Protein AF-A0A9D1IMH0-F1 (afdb_monomer_lite)

Radius of gyration: 30.45 Å; chains: 1; bounding box: 79×54×85 Å

pLDDT: mean 86.35, std 14.66, range [31.19, 98.62]

Structure (mmCIF, N/CA/C/O backbone):
data_AF-A0A9D1IMH0-F1
#
_entry.id   AF-A0A9D1IMH0-F1
#
loop_
_atom_site.group_PDB
_atom_site.id
_atom_site.type_symbol
_atom_site.label_atom_id
_atom_site.label_alt_id
_atom_site.label_comp_id
_atom_site.label_asym_id
_atom_site.label_entity_id
_atom_site.label_seq_id
_atom_site.pdbx_PDB_ins_code
_atom_site.Cartn_x
_atom_site.Cartn_y
_atom_site.Cartn_z
_atom_site.occupancy
_atom_site.B_iso_or_equiv
_atom_site.auth_seq_id
_atom_site.auth_comp_id
_atom_site.auth_asym_id
_atom_site.auth_atom_id
_atom_site.pdbx_PDB_model_num
ATOM 1 N N . MET A 1 1 ? -3.155 6.475 -10.055 1.00 93.38 1 MET A N 1
ATOM 2 C CA . MET A 1 1 ? -3.863 7.751 -10.327 1.00 93.38 1 MET A CA 1
ATOM 3 C C . MET A 1 1 ? -4.879 7.528 -11.435 1.00 93.38 1 MET A C 1
ATOM 5 O O . MET A 1 1 ? -4.674 6.609 -12.216 1.00 93.38 1 MET A O 1
ATOM 9 N N . SER A 1 2 ? -5.960 8.304 -11.492 1.00 95.12 2 SER A N 1
ATOM 10 C CA . SER A 1 2 ? -6.871 8.374 -12.657 1.00 95.12 2 SER A CA 1
ATOM 11 C C . SER A 1 2 ? -6.309 9.290 -13.745 1.00 95.12 2 SER A C 1
ATOM 13 O O . SER A 1 2 ? -5.425 10.098 -13.470 1.00 95.12 2 SER A O 1
ATOM 15 N N . GLU A 1 3 ? -6.839 9.204 -14.967 1.00 95.06 3 GLU A N 1
ATOM 16 C CA . GLU A 1 3 ? -6.463 10.127 -16.048 1.00 95.06 3 GLU A CA 1
ATOM 17 C C . GLU A 1 3 ? -6.713 11.601 -15.670 1.00 95.06 3 GLU A C 1
ATOM 19 O O . GLU A 1 3 ? -5.884 12.465 -15.950 1.00 95.06 3 GLU A O 1
ATOM 24 N N . GLY A 1 4 ? -7.802 11.888 -14.946 1.00 95.75 4 GLY A N 1
ATOM 25 C CA . GLY A 1 4 ? -8.144 13.237 -14.496 1.00 95.75 4 GLY A CA 1
ATOM 26 C C . GLY A 1 4 ? -7.134 13.793 -13.494 1.00 95.75 4 GLY A C 1
ATOM 27 O O . GLY A 1 4 ? -6.735 14.947 -13.593 1.00 95.75 4 GLY A O 1
ATOM 28 N N . GLN A 1 5 ? -6.607 12.954 -12.602 1.00 96.75 5 GLN A N 1
ATOM 29 C CA . GLN A 1 5 ? -5.513 13.333 -11.700 1.00 96.75 5 GLN A CA 1
ATOM 30 C C . GLN A 1 5 ? -4.218 13.690 -12.447 1.00 96.75 5 GLN A C 1
ATOM 32 O O . GLN A 1 5 ? -3.450 14.517 -11.960 1.00 96.75 5 GLN A O 1
ATOM 37 N N . ILE A 1 6 ? -3.965 13.092 -13.616 1.00 97.06 6 ILE A N 1
ATOM 38 C CA . ILE A 1 6 ? -2.707 13.268 -14.359 1.00 97.06 6 ILE A CA 1
ATOM 39 C C . ILE A 1 6 ? -2.774 14.452 -15.327 1.00 97.06 6 ILE A C 1
ATOM 41 O O . ILE A 1 6 ? -1.840 15.253 -15.359 1.00 97.06 6 ILE A O 1
ATOM 45 N N . TRP A 1 7 ? -3.865 14.596 -16.086 1.00 96.94 7 TRP A N 1
ATOM 46 C CA . TRP A 1 7 ? -4.004 15.635 -17.121 1.00 96.94 7 TRP A CA 1
ATOM 47 C C . TRP A 1 7 ? -5.096 16.670 -16.832 1.00 96.94 7 TRP A C 1
ATOM 49 O O . TRP A 1 7 ? -5.100 17.739 -17.437 1.00 96.94 7 TRP A O 1
ATOM 59 N N . GLY A 1 8 ? -5.992 16.398 -15.882 1.00 94.81 8 GLY A N 1
ATOM 60 C CA . GLY A 1 8 ? -7.208 17.179 -15.670 1.00 94.81 8 GLY A CA 1
ATOM 61 C C . GLY A 1 8 ? -8.296 16.844 -16.690 1.00 94.81 8 GLY A C 1
ATOM 62 O O . GLY A 1 8 ? -8.022 16.550 -17.851 1.00 94.81 8 GLY A O 1
ATOM 63 N N . ASN A 1 9 ? -9.551 16.889 -16.253 1.00 92.38 9 ASN A N 1
ATOM 64 C CA . ASN A 1 9 ? -10.727 16.850 -17.120 1.00 92.38 9 ASN A CA 1
ATOM 65 C C . ASN A 1 9 ? -11.913 17.563 -16.441 1.00 92.38 9 ASN A C 1
ATOM 67 O O . ASN A 1 9 ? -11.783 18.096 -15.339 1.00 92.38 9 ASN A O 1
ATOM 71 N N . ASP A 1 10 ? -13.082 17.553 -17.086 1.00 89.88 10 ASP A N 1
ATOM 72 C CA . ASP A 1 10 ? -14.287 18.234 -16.588 1.00 89.88 10 ASP A CA 1
ATOM 73 C C . ASP A 1 10 ? -14.789 17.707 -15.230 1.00 89.88 10 ASP A C 1
ATOM 75 O O . ASP A 1 10 ? -15.535 18.394 -14.533 1.00 89.88 10 ASP A O 1
ATOM 79 N N . LYS A 1 11 ? -14.406 16.482 -14.848 1.00 88.75 11 LYS A N 1
ATOM 80 C CA . LYS A 1 11 ? -14.870 15.804 -13.626 1.00 88.75 11 LYS A CA 1
ATOM 81 C C . LYS A 1 11 ? -13.841 15.832 -12.499 1.00 88.75 11 LYS A C 1
ATOM 83 O O . LYS A 1 11 ? -14.217 15.739 -11.333 1.00 88.75 11 LYS A O 1
ATOM 88 N N . GLU A 1 12 ? -12.557 15.924 -12.825 1.00 93.31 12 GLU A N 1
ATOM 89 C CA . GLU A 1 12 ? -11.466 15.784 -11.869 1.00 93.31 12 GLU A CA 1
ATOM 90 C C . GLU A 1 12 ? -10.310 16.721 -12.232 1.00 93.31 12 GLU A C 1
ATOM 92 O O . GLU A 1 12 ? -9.809 16.738 -13.356 1.00 93.31 12 GLU A O 1
ATOM 97 N N . SER A 1 13 ? -9.880 17.523 -11.256 1.00 93.88 13 SER A N 1
ATOM 98 C CA . SER A 1 13 ? -8.746 18.428 -11.432 1.00 93.88 13 SER A CA 1
ATOM 99 C C . SER A 1 13 ? -7.426 17.664 -11.461 1.00 93.88 13 SER A C 1
ATOM 101 O O . SER A 1 13 ? -7.213 16.750 -10.665 1.00 93.88 13 SER A O 1
ATOM 103 N N . GLN A 1 14 ? -6.511 18.127 -12.313 1.00 96.88 14 GLN A N 1
ATOM 104 C CA . GLN A 1 14 ? -5.121 17.686 -12.301 1.00 96.88 14 GLN A CA 1
ATOM 105 C C . GLN A 1 14 ? -4.499 17.917 -10.917 1.00 96.88 14 GLN A C 1
ATOM 107 O O . GLN A 1 14 ? -4.674 18.997 -10.340 1.00 96.88 14 GLN A O 1
ATOM 112 N N . LEU A 1 15 ? -3.747 16.932 -10.421 1.00 96.75 15 LEU A N 1
ATOM 113 C CA . LEU A 1 15 ? -2.957 17.069 -9.201 1.00 96.75 15 LEU A CA 1
ATOM 114 C C . LEU A 1 15 ? -1.930 18.189 -9.373 1.00 96.75 15 LEU A C 1
ATOM 116 O O . LEU A 1 15 ? -1.243 18.281 -10.396 1.00 96.75 15 LEU A O 1
ATOM 120 N N . GLU A 1 16 ? -1.811 19.037 -8.356 1.00 95.94 16 GLU A N 1
ATOM 121 C CA . GLU A 1 16 ? -0.889 20.166 -8.380 1.00 95.94 16 GLU A CA 1
ATOM 122 C C . GLU A 1 16 ? 0.554 19.671 -8.471 1.00 95.94 16 GLU A C 1
ATOM 124 O O . GLU A 1 16 ? 1.362 20.233 -9.214 1.00 95.94 16 GLU A O 1
ATOM 129 N N . VAL A 1 17 ? 0.861 18.570 -7.781 1.00 95.94 17 VAL A N 1
ATOM 130 C CA . VAL A 1 17 ? 2.201 17.985 -7.811 1.00 95.94 17 VAL A CA 1
ATOM 131 C C . VAL A 1 17 ? 2.583 17.464 -9.197 1.00 95.94 17 VAL A C 1
ATOM 133 O O . VAL A 1 17 ? 3.718 17.656 -9.622 1.00 95.94 17 VAL A O 1
ATOM 136 N N . ILE A 1 18 ? 1.636 16.882 -9.943 1.00 96.94 18 ILE A N 1
ATOM 137 C CA . ILE A 1 18 ? 1.873 16.399 -11.312 1.00 96.94 18 ILE A CA 1
ATOM 138 C C . ILE A 1 18 ? 1.999 17.573 -12.281 1.00 96.94 18 ILE A C 1
ATOM 140 O O . ILE A 1 18 ? 2.851 17.544 -13.164 1.00 96.94 18 ILE A O 1
ATOM 144 N N . ARG A 1 19 ? 1.224 18.646 -12.082 1.00 95.56 19 ARG A N 1
ATOM 145 C CA . ARG A 1 19 ? 1.374 19.877 -12.867 1.00 95.56 19 ARG A CA 1
ATOM 146 C C . ARG A 1 19 ? 2.766 20.499 -12.710 1.00 95.56 19 ARG A C 1
ATOM 148 O O . ARG A 1 19 ? 3.298 21.022 -13.683 1.00 95.56 19 ARG A O 1
ATOM 155 N N . LYS A 1 20 ? 3.336 20.466 -11.500 1.00 95.38 20 LYS A N 1
ATOM 156 C CA . LYS A 1 20 ? 4.689 20.977 -11.224 1.00 95.38 20 LYS A CA 1
ATOM 157 C C . LYS A 1 20 ? 5.775 20.022 -11.721 1.00 95.38 20 LYS A C 1
ATOM 159 O O . LYS A 1 20 ? 6.710 20.464 -12.376 1.00 95.38 20 LYS A O 1
ATOM 164 N N . TYR A 1 21 ? 5.666 18.733 -11.407 1.00 95.94 21 TYR A N 1
ATOM 165 C CA . TYR A 1 21 ? 6.710 17.752 -11.711 1.00 95.94 21 TYR A CA 1
ATOM 166 C C . TYR A 1 21 ? 6.770 17.368 -13.196 1.00 95.94 21 TYR A C 1
ATOM 168 O O . TYR A 1 21 ? 7.852 17.162 -13.732 1.00 95.94 21 TYR A O 1
ATOM 176 N N . GLY A 1 22 ? 5.610 17.267 -13.847 1.00 95.50 22 GLY A N 1
ATOM 177 C CA . GLY A 1 22 ? 5.450 16.659 -15.165 1.00 95.50 22 GLY A CA 1
ATOM 178 C C . GLY A 1 22 ? 4.822 15.261 -15.094 1.00 95.50 22 GLY A C 1
ATOM 179 O O . GLY A 1 22 ? 4.745 14.625 -14.039 1.00 95.50 22 GLY A O 1
ATOM 180 N N . THR A 1 23 ? 4.330 14.784 -16.239 1.00 95.88 23 THR A N 1
ATOM 181 C CA . THR A 1 23 ? 3.634 13.490 -16.350 1.00 95.88 23 THR A CA 1
ATOM 182 C C . THR A 1 23 ? 4.590 12.314 -16.529 1.00 95.88 23 THR A C 1
ATOM 184 O O . THR A 1 23 ? 4.281 11.215 -16.065 1.00 95.88 23 THR A O 1
ATOM 187 N N . LYS A 1 24 ? 5.764 12.540 -17.134 1.00 95.31 24 LYS A N 1
ATOM 188 C CA . LYS A 1 24 ? 6.820 11.530 -17.278 1.00 95.31 24 LYS A CA 1
ATOM 189 C C . LYS A 1 24 ? 7.270 10.997 -15.912 1.00 95.31 24 LYS A C 1
ATOM 191 O O . LYS A 1 24 ? 7.239 11.700 -14.901 1.00 95.31 24 LYS A O 1
ATOM 196 N N . ALA A 1 25 ? 7.727 9.750 -15.896 1.00 95.38 25 ALA A N 1
ATOM 197 C CA . ALA A 1 25 ? 8.382 9.152 -14.742 1.00 95.38 25 ALA A CA 1
ATOM 198 C C . ALA A 1 25 ? 9.589 8.346 -15.200 1.00 95.38 25 ALA A C 1
ATOM 200 O O . ALA A 1 25 ? 9.482 7.531 -16.118 1.00 95.38 25 ALA A O 1
ATOM 201 N N . ALA A 1 26 ? 10.717 8.554 -14.531 1.00 97.56 26 ALA A N 1
ATOM 202 C CA . ALA A 1 26 ? 11.858 7.678 -14.691 1.00 97.56 26 ALA A CA 1
ATOM 203 C C . ALA A 1 26 ? 11.580 6.320 -14.039 1.00 97.56 26 ALA A C 1
ATOM 205 O O . ALA A 1 26 ? 10.777 6.207 -13.101 1.00 97.56 26 ALA A O 1
ATOM 206 N N . ILE A 1 27 ? 12.249 5.287 -14.540 1.00 98.00 27 ILE A N 1
ATOM 207 C CA . ILE A 1 27 ? 12.067 3.915 -14.074 1.00 98.00 27 ILE A CA 1
ATOM 208 C C . ILE A 1 27 ? 13.353 3.367 -13.470 1.00 98.00 27 ILE A C 1
ATOM 210 O O . ILE A 1 27 ? 14.464 3.712 -13.866 1.00 98.00 27 ILE A O 1
ATOM 214 N N . THR A 1 28 ? 13.186 2.509 -12.476 1.00 98.56 28 THR A N 1
ATOM 215 C CA . THR A 1 28 ? 14.296 1.827 -11.811 1.00 98.56 28 THR A CA 1
ATOM 216 C C . THR A 1 28 ? 14.923 0.760 -12.718 1.00 98.56 28 THR A C 1
ATOM 218 O O . THR A 1 28 ? 14.281 0.256 -13.642 1.00 98.56 28 THR A O 1
ATOM 221 N N . ASP A 1 29 ? 16.161 0.347 -12.429 1.00 98.56 29 ASP A N 1
ATOM 222 C CA . ASP A 1 29 ? 16.752 -0.819 -13.104 1.00 98.56 29 ASP A CA 1
ATOM 223 C C . ASP A 1 29 ? 15.971 -2.102 -12.773 1.00 98.56 29 ASP A C 1
ATOM 225 O O . ASP A 1 29 ? 15.921 -3.021 -13.591 1.00 98.56 29 ASP A O 1
ATOM 229 N N . LEU A 1 30 ? 15.313 -2.150 -11.605 1.00 98.50 30 LEU A N 1
ATOM 230 C CA . LEU A 1 30 ? 14.384 -3.226 -11.259 1.00 98.50 30 LEU A CA 1
ATOM 231 C C . LEU A 1 30 ? 13.258 -3.357 -12.294 1.00 98.50 30 LEU A C 1
ATOM 233 O O . LEU A 1 30 ? 12.964 -4.478 -12.701 1.00 98.50 30 LEU A O 1
ATOM 237 N N . CYS A 1 31 ? 12.659 -2.253 -12.760 1.00 98.12 31 CYS A N 1
ATOM 238 C CA . CYS A 1 31 ? 11.645 -2.294 -13.822 1.00 98.12 31 CYS A CA 1
ATOM 239 C C . CYS A 1 31 ? 12.179 -2.980 -15.083 1.00 98.12 31 CYS A C 1
ATOM 241 O O . CYS A 1 31 ? 11.532 -3.878 -15.615 1.00 98.12 31 CYS A O 1
ATOM 243 N N . VAL A 1 32 ? 13.375 -2.599 -15.538 1.00 97.62 32 VAL A N 1
ATOM 244 C CA . VAL A 1 32 ? 13.998 -3.178 -16.741 1.00 97.62 32 VAL A CA 1
ATOM 245 C C . VAL A 1 32 ? 14.229 -4.682 -16.562 1.00 97.62 32 VAL A C 1
ATOM 247 O O . VAL A 1 32 ? 13.909 -5.479 -17.440 1.00 97.62 32 VAL A O 1
ATOM 250 N N . LEU A 1 33 ? 14.725 -5.082 -15.388 1.00 97.75 33 LEU A N 1
ATOM 251 C CA . LEU A 1 33 ? 14.994 -6.482 -15.050 1.00 97.75 33 LEU A CA 1
ATOM 252 C C . LEU A 1 33 ? 13.736 -7.329 -14.838 1.00 97.75 33 LEU A C 1
ATOM 254 O O . LEU A 1 33 ? 13.843 -8.554 -14.857 1.00 97.75 33 LEU A O 1
ATOM 258 N N . THR A 1 34 ? 12.581 -6.699 -14.621 1.00 96.62 34 THR A N 1
ATOM 259 C CA . THR A 1 34 ? 11.287 -7.364 -14.393 1.00 96.62 34 THR A CA 1
ATOM 260 C C . THR A 1 34 ? 10.339 -7.261 -15.584 1.00 96.62 34 THR A C 1
ATOM 262 O O . THR A 1 34 ? 9.184 -7.654 -15.466 1.00 96.62 34 THR A O 1
ATOM 265 N N . GLY A 1 35 ? 10.820 -6.788 -16.738 1.00 93.88 35 GLY A N 1
ATOM 266 C CA . GLY A 1 35 ? 10.087 -6.902 -17.999 1.00 93.88 35 GLY A CA 1
ATOM 267 C C . GLY A 1 35 ? 9.529 -5.596 -18.535 1.00 93.88 35 GLY A C 1
ATOM 268 O O . GLY A 1 35 ? 8.686 -5.644 -19.413 1.00 93.88 35 GLY A O 1
ATOM 269 N N . SER A 1 36 ? 9.968 -4.443 -18.033 1.00 95.31 36 SER A N 1
ATOM 270 C CA . SER A 1 36 ? 9.525 -3.144 -18.545 1.00 95.31 36 SER A CA 1
ATOM 271 C C . SER A 1 36 ? 9.988 -2.910 -19.980 1.00 95.31 36 SER A C 1
ATOM 273 O O . SER A 1 36 ? 11.171 -3.099 -20.277 1.00 95.31 36 SER A O 1
ATOM 275 N N . TYR A 1 37 ? 9.114 -2.324 -20.803 1.00 93.31 37 TYR A N 1
ATOM 276 C CA . TYR A 1 37 ? 9.560 -1.582 -21.984 1.00 93.31 37 TYR A CA 1
ATOM 277 C C . TYR A 1 37 ? 10.509 -0.470 -21.520 1.00 93.31 37 TYR A C 1
ATOM 279 O O . TYR A 1 37 ? 10.233 0.192 -20.519 1.00 93.31 37 TYR A O 1
ATOM 287 N N . LEU A 1 38 ? 11.630 -0.247 -22.196 1.00 94.00 38 LEU A N 1
ATOM 288 C CA . LEU A 1 38 ? 12.596 0.786 -21.818 1.00 94.00 38 LEU A CA 1
ATOM 289 C C . LEU A 1 38 ? 12.832 1.712 -23.005 1.00 94.00 38 LEU A C 1
ATOM 291 O O . LEU A 1 38 ? 13.282 1.271 -24.062 1.00 94.00 38 LEU A O 1
ATOM 295 N N . CYS A 1 39 ? 12.579 3.009 -22.826 1.00 92.44 39 CYS A N 1
ATOM 296 C CA . CYS A 1 39 ? 12.976 3.983 -23.828 1.00 92.44 39 CYS A CA 1
ATOM 297 C C . CYS A 1 39 ? 14.492 4.218 -23.740 1.00 92.44 39 CYS A C 1
ATOM 299 O O . CYS A 1 39 ? 14.989 4.815 -22.786 1.00 92.44 39 CYS A O 1
ATOM 301 N N . GLU A 1 40 ? 15.234 3.706 -24.724 1.00 89.31 40 GLU A N 1
ATOM 302 C CA . GLU A 1 40 ? 16.690 3.900 -24.808 1.00 89.31 40 GLU A CA 1
ATOM 303 C C . GLU A 1 40 ? 17.089 5.274 -25.363 1.00 89.31 40 GLU A C 1
ATOM 305 O O . GLU A 1 40 ? 18.236 5.688 -25.196 1.00 89.31 40 GLU A O 1
ATOM 310 N N . ASP A 1 41 ? 16.153 5.979 -25.998 1.00 90.50 41 ASP A N 1
ATOM 311 C CA . ASP A 1 41 ? 16.359 7.327 -26.512 1.00 90.50 41 ASP A CA 1
ATOM 312 C C . ASP A 1 41 ? 16.303 8.347 -25.366 1.00 90.50 41 ASP A C 1
ATOM 314 O O . ASP A 1 41 ? 15.254 8.597 -24.768 1.00 90.50 41 ASP A O 1
ATOM 318 N N . THR A 1 42 ? 17.459 8.931 -25.056 1.00 88.38 42 THR A N 1
ATOM 319 C CA . THR A 1 42 ? 17.629 9.860 -23.936 1.00 88.38 42 THR A CA 1
ATOM 320 C C . THR A 1 42 ? 16.906 11.190 -24.126 1.00 88.38 42 THR A C 1
ATOM 322 O O . THR A 1 42 ? 16.731 11.913 -23.148 1.00 88.38 42 THR A O 1
ATOM 325 N N . ASP A 1 43 ? 16.437 11.508 -25.336 1.00 89.31 43 ASP A N 1
ATOM 326 C CA . ASP A 1 43 ? 15.609 12.697 -25.573 1.00 89.31 43 ASP A CA 1
ATOM 327 C C . ASP A 1 43 ? 14.240 12.588 -24.869 1.00 89.31 43 ASP A C 1
ATOM 329 O O . ASP A 1 43 ? 13.584 13.595 -24.586 1.00 89.31 43 ASP A O 1
ATOM 333 N N . TYR A 1 44 ? 13.822 11.366 -24.518 1.00 91.62 44 TYR A N 1
ATOM 334 C CA . TYR A 1 44 ? 12.589 11.093 -23.777 1.00 91.62 44 TYR A CA 1
ATOM 335 C C . TYR A 1 44 ? 12.774 11.030 -22.263 1.00 91.62 44 TYR A C 1
ATOM 337 O O . TYR A 1 44 ? 11.788 10.816 -21.551 1.00 91.62 44 TYR A O 1
ATOM 345 N N . ASN A 1 45 ? 13.989 11.256 -21.758 1.00 96.38 45 ASN A N 1
ATOM 346 C CA . ASN A 1 45 ? 14.243 11.310 -20.326 1.00 96.38 45 ASN A CA 1
ATOM 347 C C . ASN A 1 45 ? 13.323 12.310 -19.605 1.00 96.38 45 ASN A C 1
ATOM 349 O O . ASN A 1 45 ? 12.732 13.225 -20.198 1.00 96.38 45 ASN A O 1
ATOM 353 N N . ILE A 1 46 ? 13.210 12.131 -18.289 1.00 95.88 46 ILE A N 1
ATOM 354 C CA . ILE A 1 46 ? 12.632 13.159 -17.424 1.00 95.88 46 ILE A CA 1
ATOM 355 C C . ILE A 1 46 ? 13.495 14.425 -17.438 1.00 95.88 46 ILE A C 1
ATOM 357 O O . ILE A 1 46 ? 14.721 14.361 -17.507 1.00 95.88 46 ILE A O 1
ATOM 361 N N . ASP A 1 47 ? 12.850 15.578 -17.286 1.00 92.44 47 ASP A N 1
ATOM 362 C CA . ASP A 1 47 ? 13.515 16.883 -17.379 1.00 92.44 47 ASP A CA 1
ATOM 363 C C . ASP A 1 47 ? 14.562 17.113 -16.267 1.00 92.44 47 ASP A C 1
ATOM 365 O O . ASP A 1 47 ? 15.467 17.934 -16.411 1.00 92.44 47 ASP A O 1
ATOM 369 N N . GLU A 1 48 ? 14.444 16.395 -15.146 1.00 93.88 48 GLU A N 1
ATOM 370 C CA . GLU A 1 48 ? 15.348 16.486 -13.992 1.00 93.88 48 GLU A CA 1
ATOM 371 C C . GLU A 1 48 ? 16.664 15.702 -14.178 1.00 93.88 48 GLU A C 1
ATOM 373 O O . GLU A 1 48 ? 17.654 16.022 -13.519 1.00 93.88 48 GLU A O 1
ATOM 378 N N . ASP A 1 49 ? 16.704 14.683 -15.047 1.00 94.44 49 ASP A N 1
ATOM 379 C CA . ASP A 1 49 ? 17.838 13.753 -15.139 1.00 94.44 49 ASP A CA 1
ATOM 380 C C . ASP A 1 49 ? 18.079 13.275 -16.581 1.00 94.44 49 ASP A C 1
ATOM 382 O O . ASP A 1 49 ? 17.347 12.454 -17.127 1.00 94.44 49 ASP A O 1
ATOM 386 N N . SER A 1 50 ? 19.159 13.743 -17.207 1.00 93.81 50 SER A N 1
ATOM 387 C CA . SER A 1 50 ? 19.575 13.316 -18.552 1.00 93.81 50 SER A CA 1
ATOM 388 C C . SER A 1 50 ? 20.461 12.059 -18.564 1.00 93.81 50 SER A C 1
ATOM 390 O O . SER A 1 50 ? 20.920 11.628 -19.621 1.00 93.81 50 SER A O 1
ATOM 392 N N . SER A 1 51 ? 20.732 11.455 -17.403 1.00 95.69 51 SER A N 1
ATOM 393 C CA . SER A 1 51 ? 21.522 10.226 -17.295 1.00 95.69 51 SER A CA 1
ATOM 394 C C . SER A 1 51 ? 20.699 8.973 -17.619 1.00 95.69 51 SER A C 1
ATOM 396 O O . SER A 1 51 ? 19.487 9.017 -17.820 1.00 95.69 51 SER A O 1
ATOM 398 N N . LEU A 1 52 ? 21.336 7.797 -17.593 1.00 95.56 52 LEU A N 1
ATOM 399 C CA . LEU A 1 52 ? 20.634 6.517 -17.754 1.00 95.56 52 LEU A CA 1
ATOM 400 C C . LEU A 1 52 ? 19.567 6.256 -16.674 1.00 95.56 52 LEU A C 1
ATOM 402 O O . LEU A 1 52 ? 18.706 5.401 -16.890 1.00 95.56 52 LEU A O 1
ATOM 406 N N . LYS A 1 53 ? 19.612 6.962 -15.534 1.00 96.56 53 LYS A N 1
ATOM 407 C CA . LYS A 1 53 ? 18.588 6.881 -14.480 1.00 96.56 53 LYS A CA 1
ATOM 408 C C . LYS A 1 53 ? 17.331 7.681 -14.799 1.00 96.56 53 LYS A C 1
ATOM 410 O O . LYS A 1 53 ? 16.291 7.382 -14.232 1.00 96.56 53 LYS A O 1
ATOM 415 N N . GLY A 1 54 ? 17.406 8.649 -15.710 1.00 96.44 54 GLY A N 1
ATOM 416 C CA . GLY A 1 54 ? 16.258 9.452 -16.120 1.00 96.44 54 GLY A CA 1
ATOM 417 C C . GLY A 1 54 ? 15.413 8.841 -17.234 1.00 96.44 54 GLY A C 1
ATOM 418 O O . GLY A 1 54 ? 14.416 9.445 -17.632 1.00 96.44 54 GLY A O 1
ATOM 419 N N . ARG A 1 55 ? 15.799 7.662 -17.740 1.00 97.38 55 ARG A N 1
ATOM 420 C CA . ARG A 1 55 ? 15.084 6.964 -18.814 1.00 97.38 55 ARG A CA 1
ATOM 421 C C . ARG A 1 55 ? 13.676 6.585 -18.382 1.00 97.38 55 ARG A C 1
ATOM 423 O O . ARG A 1 55 ? 13.437 6.180 -17.241 1.00 97.38 55 ARG A O 1
ATOM 430 N N . THR A 1 56 ? 12.754 6.710 -19.322 1.00 97.19 56 THR A N 1
ATOM 431 C CA . THR A 1 56 ? 11.322 6.557 -19.092 1.00 97.19 56 THR A CA 1
ATOM 432 C C . THR A 1 56 ? 10.781 5.265 -19.693 1.00 97.19 56 THR A C 1
ATOM 434 O O . THR A 1 56 ? 11.430 4.555 -20.468 1.00 97.19 56 THR A O 1
ATOM 437 N N . SER A 1 57 ? 9.548 4.971 -19.310 1.00 96.44 57 SER A N 1
ATOM 438 C CA . SER A 1 57 ? 8.686 3.968 -19.916 1.00 96.44 57 SER A CA 1
ATOM 439 C C . SER A 1 57 ? 7.242 4.446 -19.802 1.00 96.44 57 SER A C 1
ATOM 441 O O . SER A 1 57 ? 6.989 5.567 -19.351 1.00 96.44 57 SER A O 1
ATOM 443 N N . TRP A 1 58 ? 6.304 3.601 -20.199 1.00 96.31 58 TRP A N 1
ATOM 444 C CA . TRP A 1 58 ? 4.890 3.825 -20.008 1.00 96.31 58 TRP A CA 1
ATOM 445 C C . TRP A 1 58 ? 4.381 3.139 -18.731 1.00 96.31 58 TRP A C 1
ATOM 447 O O . TRP A 1 58 ? 4.956 2.167 -18.232 1.00 96.31 58 TRP A O 1
ATOM 457 N N . PHE A 1 59 ? 3.302 3.669 -18.159 1.00 97.12 59 PHE A N 1
ATOM 458 C CA . PHE A 1 59 ? 2.659 3.097 -16.974 1.00 97.12 59 PHE A CA 1
ATOM 459 C C . PHE A 1 59 ? 1.143 3.270 -17.012 1.00 97.12 59 PHE A C 1
ATOM 461 O O . PHE A 1 59 ? 0.624 4.286 -17.481 1.00 97.12 59 PHE A O 1
ATOM 468 N N . TRP A 1 60 ? 0.426 2.287 -16.467 1.00 96.44 60 TRP A N 1
ATOM 469 C CA . TRP A 1 60 ? -1.031 2.328 -16.397 1.00 96.44 60 TRP A CA 1
ATOM 470 C C . TRP A 1 60 ? -1.541 3.408 -15.441 1.00 96.44 60 TRP A C 1
ATOM 472 O O . TRP A 1 60 ? -0.979 3.686 -14.375 1.00 96.44 60 TRP A O 1
ATOM 482 N N . THR A 1 61 ? -2.690 3.970 -15.795 1.00 96.62 61 THR A N 1
ATOM 483 C CA . THR A 1 61 ? -3.566 4.671 -14.860 1.00 96.62 61 THR A CA 1
ATOM 484 C C . THR A 1 61 ? -4.604 3.695 -14.296 1.00 96.62 61 THR A C 1
ATOM 486 O O . THR A 1 61 ? -4.697 2.543 -14.703 1.00 96.62 61 THR A O 1
ATOM 489 N N . ARG A 1 62 ? -5.427 4.152 -13.349 1.00 95.06 62 ARG A N 1
ATOM 490 C CA . ARG A 1 62 ? -6.595 3.394 -12.871 1.00 95.06 62 ARG A CA 1
ATOM 491 C C . ARG A 1 62 ? -7.848 3.628 -13.725 1.00 95.06 62 ARG A C 1
ATOM 493 O O . ARG A 1 62 ? -8.914 3.156 -13.348 1.00 95.06 62 ARG A O 1
ATOM 500 N N . SER A 1 63 ? -7.769 4.416 -14.794 1.00 95.88 63 SER A N 1
ATOM 501 C CA . SER A 1 63 ? -8.921 4.776 -15.626 1.00 95.88 63 SER A CA 1
ATOM 502 C C . SER A 1 63 ? -9.074 3.803 -16.789 1.00 95.88 63 SER A C 1
ATOM 504 O O . SER A 1 63 ? -8.076 3.397 -17.381 1.00 95.88 63 SER A O 1
ATOM 506 N N . ASP A 1 64 ? -10.312 3.431 -17.106 1.00 94.44 64 ASP A N 1
ATOM 507 C CA . ASP A 1 64 ? -10.610 2.715 -18.343 1.00 94.44 64 ASP A CA 1
ATOM 508 C C . ASP A 1 64 ? -10.606 3.668 -19.540 1.00 94.44 64 ASP A C 1
ATOM 510 O O . ASP A 1 64 ? -10.691 4.894 -19.401 1.00 94.44 64 ASP A O 1
ATOM 514 N N . ASP A 1 65 ? -10.478 3.099 -20.728 1.00 92.31 65 ASP A N 1
ATOM 515 C CA . ASP A 1 65 ? -10.495 3.834 -21.985 1.00 92.31 65 ASP A CA 1
ATOM 516 C C . ASP A 1 65 ? -11.894 3.969 -22.617 1.00 92.31 65 ASP A C 1
ATOM 518 O O . ASP A 1 65 ? -12.048 4.757 -23.557 1.00 92.31 65 ASP A O 1
ATOM 522 N N . ASN A 1 66 ? -12.913 3.342 -22.015 1.00 90.44 66 ASN A N 1
ATOM 523 C CA . ASN A 1 66 ? -14.270 3.077 -22.514 1.00 90.44 66 ASN A CA 1
ATOM 524 C C . ASN A 1 66 ? -14.384 1.975 -23.587 1.00 90.44 66 ASN A C 1
ATOM 526 O O . ASN A 1 66 ? -15.477 1.788 -24.124 1.00 90.44 66 ASN A O 1
ATOM 530 N N . ASP A 1 67 ? -13.317 1.223 -23.852 1.00 91.81 67 ASP A N 1
ATOM 531 C CA . ASP A 1 67 ? -13.257 0.124 -24.828 1.00 91.81 67 ASP A CA 1
ATOM 532 C C . ASP A 1 67 ? -12.584 -1.132 -24.236 1.00 91.81 67 ASP A C 1
ATOM 534 O O . ASP A 1 67 ? -11.867 -1.866 -24.900 1.00 91.81 67 ASP A O 1
ATOM 538 N N . ASP A 1 68 ? -12.867 -1.393 -22.953 1.00 90.44 68 ASP A N 1
ATOM 539 C CA . ASP A 1 68 ? -12.436 -2.573 -22.183 1.00 90.44 68 ASP A CA 1
ATOM 540 C C . ASP A 1 68 ? -10.964 -2.609 -21.738 1.00 90.44 68 ASP A C 1
ATOM 542 O O . ASP A 1 68 ? -10.599 -3.534 -21.000 1.00 90.44 68 ASP A O 1
ATOM 546 N N . ASP A 1 69 ? -10.157 -1.608 -22.093 1.00 93.38 69 ASP A N 1
ATOM 547 C CA . ASP A 1 69 ? -8.734 -1.509 -21.766 1.00 93.38 69 ASP A CA 1
ATOM 548 C C . ASP A 1 69 ? -8.415 -0.284 -20.890 1.00 93.38 69 ASP A C 1
ATOM 550 O O . ASP A 1 69 ? -9.285 0.301 -20.232 1.00 93.38 69 ASP A O 1
ATOM 554 N N . VAL A 1 70 ? -7.126 0.023 -20.729 1.00 96.44 70 VAL A N 1
ATOM 555 C CA . VAL A 1 70 ? -6.634 0.879 -19.649 1.00 96.44 70 VAL A CA 1
ATOM 556 C C . VAL A 1 70 ? -5.937 2.099 -20.226 1.00 96.44 70 VAL A C 1
ATOM 558 O O . VAL A 1 70 ? -5.046 2.002 -21.068 1.00 96.44 70 VAL A O 1
ATOM 561 N N . ARG A 1 71 ? -6.291 3.280 -19.716 1.00 97.00 71 ARG A N 1
ATOM 562 C CA . ARG A 1 71 ? -5.562 4.514 -20.023 1.00 97.00 71 ARG A CA 1
ATOM 563 C C . ARG A 1 71 ? -4.161 4.440 -19.431 1.00 97.00 71 ARG A C 1
ATOM 565 O O . ARG A 1 71 ? -4.017 4.106 -18.253 1.00 97.00 71 ARG A O 1
ATOM 572 N N . ALA A 1 72 ? -3.154 4.839 -20.195 1.00 97.44 72 ALA A N 1
ATOM 573 C CA . ALA A 1 72 ? -1.756 4.831 -19.783 1.00 97.44 72 ALA A CA 1
ATOM 574 C C . ALA A 1 72 ? -1.086 6.191 -20.022 1.00 97.44 72 ALA A C 1
ATOM 576 O O . ALA A 1 72 ? -1.553 7.013 -20.814 1.00 97.44 72 ALA A O 1
ATOM 577 N N . VAL A 1 73 ? 0.006 6.438 -19.301 1.00 97.62 73 VAL A N 1
ATOM 578 C CA . VAL A 1 73 ? 0.959 7.507 -19.616 1.00 97.62 73 VAL A CA 1
ATOM 579 C C . VAL A 1 73 ? 2.064 6.887 -20.453 1.00 97.62 73 VAL A C 1
ATOM 581 O O . VAL A 1 73 ? 2.691 5.940 -19.984 1.00 97.62 73 VAL A O 1
ATOM 584 N N . TYR A 1 74 ? 2.311 7.410 -21.651 1.00 96.44 74 TYR A N 1
ATOM 585 C CA . TYR A 1 74 ? 3.369 6.914 -22.528 1.00 96.44 74 TYR A CA 1
ATOM 586 C C . TYR A 1 74 ? 4.751 7.453 -22.127 1.00 96.44 74 TYR A C 1
ATOM 588 O O . TYR A 1 74 ? 4.873 8.336 -21.273 1.00 96.44 74 TYR A O 1
ATOM 596 N N . LYS A 1 75 ? 5.817 6.950 -22.761 1.00 94.81 75 LYS A N 1
ATOM 597 C CA . LYS A 1 75 ? 7.221 7.292 -22.437 1.00 94.81 75 LYS A CA 1
ATOM 598 C C . LYS A 1 75 ? 7.556 8.787 -22.529 1.00 94.81 75 LYS A C 1
ATOM 600 O O . LYS A 1 75 ? 8.462 9.266 -21.851 1.00 94.81 75 LYS A O 1
ATOM 605 N N . ASP A 1 76 ? 6.824 9.531 -23.352 1.00 94.06 76 ASP A N 1
ATOM 606 C CA . ASP A 1 76 ? 6.967 10.978 -23.531 1.00 94.06 76 ASP A CA 1
ATOM 607 C C . ASP A 1 76 ? 6.067 11.803 -22.591 1.00 94.06 76 ASP A C 1
ATOM 609 O O . ASP A 1 76 ? 6.153 13.030 -22.572 1.00 94.06 76 ASP A O 1
ATOM 613 N N . GLY A 1 77 ? 5.241 11.142 -21.775 1.00 94.50 77 GLY A N 1
ATOM 614 C CA . GLY A 1 77 ? 4.284 11.771 -20.868 1.00 94.50 77 GLY A CA 1
ATOM 615 C C . GLY A 1 77 ? 2.916 12.058 -21.496 1.00 94.50 77 GLY A C 1
ATOM 616 O O . GLY A 1 77 ? 2.049 12.628 -20.816 1.00 94.50 77 GLY A O 1
ATOM 617 N N . SER A 1 78 ? 2.712 11.688 -22.763 1.00 96.38 78 SER A N 1
ATOM 618 C CA . SER A 1 78 ? 1.421 11.788 -23.440 1.00 96.38 78 SER A CA 1
ATOM 619 C C . SER A 1 78 ? 0.438 10.720 -22.948 1.00 96.38 78 SER A C 1
ATOM 621 O O . SER A 1 78 ? 0.791 9.789 -22.220 1.00 96.38 78 SER A O 1
ATOM 623 N N . ARG A 1 79 ? -0.838 10.911 -23.286 1.00 96.31 79 ARG A N 1
ATOM 624 C CA . ARG A 1 79 ? -1.917 9.986 -22.938 1.00 96.31 79 ARG A CA 1
ATOM 625 C C . ARG A 1 79 ? -2.033 8.915 -24.014 1.00 96.31 79 ARG A C 1
ATOM 627 O O . ARG A 1 79 ? -2.229 9.271 -25.173 1.00 96.31 79 ARG A O 1
ATOM 634 N N . ASP A 1 80 ? -2.048 7.656 -23.595 1.00 96.31 80 ASP A N 1
ATOM 635 C CA . ASP A 1 80 ? -2.203 6.494 -24.471 1.00 96.31 80 ASP A CA 1
ATOM 636 C C . ASP A 1 80 ? -3.231 5.487 -23.920 1.00 96.31 80 ASP A C 1
ATOM 638 O O . ASP A 1 80 ? -3.866 5.721 -22.877 1.00 96.31 80 ASP A O 1
ATOM 642 N N . VAL A 1 81 ? -3.428 4.390 -24.644 1.00 96.25 81 VAL A N 1
ATOM 643 C CA . VAL A 1 81 ? -4.215 3.219 -24.246 1.00 96.25 81 VAL A CA 1
ATOM 644 C C . VAL A 1 81 ? -3.337 1.992 -24.391 1.00 96.25 81 VAL A C 1
ATOM 646 O O . VAL A 1 81 ? -2.747 1.786 -25.442 1.00 96.25 81 VAL A O 1
ATOM 649 N N . GLU A 1 82 ? -3.298 1.172 -23.349 1.00 95.50 82 GLU A N 1
ATOM 650 C CA . GLU A 1 82 ? -2.522 -0.064 -23.351 1.00 95.50 82 GLU A CA 1
ATOM 651 C C . GLU A 1 82 ? -3.412 -1.225 -22.929 1.00 95.50 82 GLU A C 1
ATOM 653 O O . GLU A 1 82 ? -4.333 -1.076 -22.109 1.00 95.50 82 GLU A O 1
ATOM 658 N N . PHE A 1 83 ? -3.128 -2.398 -23.485 1.00 95.19 83 PHE A N 1
ATOM 659 C CA . PHE A 1 83 ? -3.932 -3.575 -23.215 1.00 95.19 83 PHE A CA 1
ATOM 660 C C . PHE A 1 83 ? -3.780 -3.985 -21.752 1.00 95.19 83 PHE A C 1
ATOM 662 O O . PHE A 1 83 ? -2.680 -4.137 -21.216 1.00 95.19 83 PHE A O 1
ATOM 669 N N . ARG A 1 84 ? -4.904 -4.246 -21.086 1.00 94.88 84 ARG A N 1
ATOM 670 C CA . ARG A 1 84 ? -4.915 -4.629 -19.661 1.00 94.88 84 ARG A CA 1
ATOM 671 C C . ARG A 1 84 ? -4.110 -5.899 -19.354 1.00 94.88 84 ARG A C 1
ATOM 673 O O . ARG A 1 84 ? -3.673 -6.103 -18.223 1.00 94.88 84 ARG A O 1
ATOM 680 N N . TYR A 1 85 ? -3.941 -6.768 -20.346 1.00 94.38 85 TYR A N 1
ATOM 681 C CA . TYR A 1 85 ? -3.274 -8.056 -20.195 1.00 94.38 85 TYR A CA 1
ATOM 682 C C . TYR A 1 85 ? -1.770 -8.017 -20.449 1.00 94.38 85 TYR A C 1
ATOM 684 O O . TYR A 1 85 ? -1.096 -9.028 -20.235 1.00 94.38 85 TYR A O 1
ATOM 692 N N . GLU A 1 86 ? -1.244 -6.883 -20.906 1.00 94.56 86 GLU A N 1
ATOM 693 C CA . GLU A 1 86 ? 0.191 -6.695 -21.046 1.00 94.56 86 GLU A CA 1
ATOM 694 C C . GLU A 1 86 ? 0.882 -6.657 -19.684 1.00 94.56 86 GLU A C 1
ATOM 696 O O . GLU A 1 86 ? 0.268 -6.438 -18.638 1.00 94.56 86 GLU A O 1
ATOM 701 N N . ARG A 1 87 ? 2.187 -6.926 -19.703 1.00 93.56 87 ARG A N 1
ATOM 702 C CA . ARG A 1 87 ? 3.016 -7.071 -18.497 1.00 93.56 87 ARG A CA 1
ATOM 703 C C . ARG A 1 87 ? 4.200 -6.122 -18.465 1.00 93.56 87 ARG A C 1
ATOM 705 O O . ARG A 1 87 ? 4.752 -5.890 -17.398 1.00 93.56 87 ARG A O 1
ATOM 712 N N . PHE A 1 88 ? 4.571 -5.565 -19.611 1.00 93.56 88 PHE A N 1
ATOM 713 C CA . PHE A 1 88 ? 5.744 -4.710 -19.761 1.00 93.56 88 PHE A CA 1
ATOM 714 C C . PHE A 1 88 ? 5.484 -3.236 -19.411 1.00 93.56 88 PHE A C 1
ATOM 716 O O . PHE A 1 88 ? 6.356 -2.386 -19.597 1.00 93.56 88 PHE A O 1
ATOM 723 N N . GLY A 1 89 ? 4.302 -2.941 -18.859 1.00 94.38 89 GLY A N 1
ATOM 724 C CA . GLY A 1 89 ? 3.969 -1.661 -18.248 1.00 94.38 89 GLY A CA 1
ATOM 725 C C . GLY A 1 89 ? 4.537 -1.527 -16.838 1.00 94.38 89 GLY A C 1
ATOM 726 O O . GLY A 1 89 ? 4.746 -2.503 -16.106 1.00 94.38 89 GLY A O 1
ATOM 727 N N . VAL A 1 90 ? 4.813 -0.291 -16.436 1.00 96.94 90 VAL A N 1
ATOM 728 C CA . VAL A 1 90 ? 5.466 -0.005 -15.157 1.00 96.94 90 VAL A CA 1
ATOM 729 C C . VAL A 1 90 ? 4.455 0.256 -14.047 1.00 96.94 90 VAL A C 1
ATOM 731 O O . VAL A 1 90 ? 3.449 0.943 -14.219 1.00 96.94 90 VAL A O 1
ATOM 734 N N . VAL A 1 91 ? 4.766 -0.241 -12.853 1.00 97.25 91 VAL A N 1
ATOM 735 C CA . VAL A 1 91 ? 4.042 0.058 -11.622 1.00 97.25 91 VAL A CA 1
ATOM 736 C C . VAL A 1 91 ? 4.649 1.307 -10.984 1.00 97.25 91 VAL A C 1
ATOM 738 O O . VAL A 1 91 ? 5.718 1.275 -10.362 1.00 97.25 91 VAL A O 1
ATOM 741 N N . ARG A 1 92 ? 3.935 2.426 -11.122 1.00 96.56 92 ARG A N 1
ATOM 742 C CA . ARG A 1 92 ? 4.200 3.682 -10.409 1.00 96.56 92 ARG A CA 1
ATOM 743 C C . ARG A 1 92 ? 3.190 3.831 -9.261 1.00 96.56 92 ARG A C 1
ATOM 745 O O . ARG A 1 92 ? 2.074 4.308 -9.494 1.00 96.56 92 ARG A O 1
ATOM 752 N N . PRO A 1 93 ? 3.511 3.358 -8.043 1.00 95.56 93 PRO A N 1
ATOM 753 C CA . PRO A 1 93 ? 2.544 3.307 -6.957 1.00 95.56 93 PRO A CA 1
ATOM 754 C C . PRO A 1 93 ? 2.134 4.692 -6.459 1.00 95.56 93 PRO A C 1
ATOM 756 O O . PRO A 1 93 ? 2.853 5.688 -6.552 1.00 95.56 93 PRO A O 1
ATOM 759 N N . VAL A 1 94 ? 0.937 4.723 -5.885 1.00 94.56 94 VAL A N 1
ATOM 760 C CA . VAL A 1 94 ? 0.310 5.917 -5.327 1.00 94.56 94 VAL A CA 1
ATOM 761 C C . VAL A 1 94 ? -0.256 5.531 -3.972 1.00 94.56 94 VAL A C 1
ATOM 763 O O . VAL A 1 94 ? -0.971 4.533 -3.869 1.00 94.56 94 VAL A O 1
ATOM 766 N N . LEU A 1 95 ? 0.059 6.309 -2.942 1.00 90.38 95 LEU A N 1
ATOM 767 C CA . LEU A 1 95 ? -0.444 6.098 -1.592 1.00 90.38 95 LEU A CA 1
ATOM 768 C C . LEU A 1 95 ? -1.438 7.196 -1.235 1.00 90.38 95 LEU A C 1
ATOM 770 O O . LEU A 1 95 ? -1.188 8.384 -1.428 1.00 90.38 95 LEU A O 1
ATOM 774 N N . GLN A 1 96 ? -2.563 6.775 -0.669 1.00 85.56 96 GLN A N 1
ATOM 775 C CA . GLN A 1 96 ? -3.565 7.658 -0.096 1.00 85.56 96 GLN A CA 1
ATOM 776 C C . GLN A 1 96 ? -3.907 7.128 1.295 1.00 85.56 96 GLN A C 1
ATOM 778 O O . GLN A 1 96 ? -4.723 6.224 1.458 1.00 85.56 96 GLN A O 1
ATOM 783 N N . SER A 1 97 ? -3.208 7.646 2.301 1.00 74.44 97 SER A N 1
ATOM 784 C CA . SER A 1 97 ? -3.385 7.269 3.702 1.00 74.44 97 SER A CA 1
ATOM 785 C C . SER A 1 97 ? -3.130 8.488 4.567 1.00 74.44 97 SER A C 1
ATOM 787 O O . SER A 1 97 ? -2.007 8.987 4.618 1.00 74.44 97 SER A O 1
ATOM 789 N N . SER A 1 98 ? -4.167 8.956 5.260 1.00 70.06 98 SER A N 1
ATOM 790 C CA . SER A 1 98 ? -4.066 10.103 6.167 1.00 70.06 98 SER A CA 1
ATOM 791 C C . SER A 1 98 ? -3.047 9.862 7.283 1.00 70.06 98 SER A C 1
ATOM 793 O O . SER A 1 98 ? -2.321 10.778 7.660 1.00 70.06 98 SER A O 1
ATOM 795 N N . VAL A 1 99 ? -2.938 8.617 7.758 1.00 71.06 99 VAL A N 1
ATOM 796 C CA . VAL A 1 99 ? -1.977 8.210 8.791 1.00 71.06 99 VAL A CA 1
ATOM 797 C C . VAL A 1 99 ? -0.545 8.349 8.280 1.00 71.06 99 VAL A C 1
ATOM 799 O O . VAL A 1 99 ? 0.247 9.062 8.893 1.00 71.06 99 VAL A O 1
ATOM 802 N N . ILE A 1 100 ? -0.226 7.737 7.132 1.00 72.50 100 ILE A N 1
ATOM 803 C CA . ILE A 1 100 ? 1.124 7.812 6.542 1.00 72.50 100 ILE A CA 1
ATOM 804 C C . ILE A 1 100 ? 1.461 9.266 6.222 1.00 72.50 100 ILE A C 1
ATOM 806 O O . ILE A 1 100 ? 2.531 9.744 6.589 1.00 72.50 100 ILE A O 1
ATOM 810 N N . PHE A 1 101 ? 0.521 9.989 5.609 1.00 71.75 101 PHE A N 1
ATOM 811 C CA . PHE A 1 101 ? 0.692 11.393 5.263 1.00 71.75 101 PHE A CA 1
ATOM 812 C C . PHE A 1 101 ? 1.057 12.237 6.492 1.00 71.75 101 PHE A C 1
ATOM 814 O O . PHE A 1 101 ? 2.052 12.957 6.462 1.00 71.75 101 PHE A O 1
ATOM 821 N N . SER A 1 102 ? 0.326 12.098 7.606 1.00 69.81 102 SER A N 1
ATOM 822 C CA . SER A 1 102 ? 0.628 12.841 8.839 1.00 69.81 102 SER A CA 1
ATOM 823 C C . SER A 1 102 ? 1.987 12.495 9.455 1.00 69.81 102 SER A C 1
ATOM 825 O O . SER A 1 102 ? 2.635 13.372 10.018 1.00 69.81 102 SER A O 1
ATOM 827 N N . GLN A 1 103 ? 2.433 11.240 9.331 1.00 72.38 103 GLN A N 1
ATOM 828 C CA . GLN A 1 103 ? 3.699 10.779 9.902 1.00 72.38 103 GLN A CA 1
ATOM 829 C C . GLN A 1 103 ? 4.906 11.338 9.150 1.00 72.38 103 GLN A C 1
ATOM 831 O O . GLN A 1 103 ? 5.913 11.672 9.770 1.00 72.38 103 GLN A O 1
ATOM 836 N N . ILE A 1 104 ? 4.816 11.427 7.822 1.00 75.88 104 ILE A N 1
ATOM 837 C CA . ILE A 1 104 ? 5.970 11.765 6.982 1.00 75.88 104 ILE A CA 1
ATOM 838 C C . ILE A 1 104 ? 5.980 13.227 6.532 1.00 75.88 104 ILE A C 1
ATOM 840 O O . ILE A 1 104 ? 7.050 13.755 6.244 1.00 75.88 104 ILE A O 1
ATOM 844 N N . SER A 1 105 ? 4.825 13.904 6.514 1.00 69.94 105 SER A N 1
ATOM 845 C CA . SER A 1 105 ? 4.706 15.309 6.095 1.00 69.94 105 SER A CA 1
ATOM 846 C C . SER A 1 105 ? 5.712 16.257 6.777 1.00 69.94 105 SER A C 1
ATOM 848 O O . SER A 1 105 ? 6.223 17.140 6.084 1.00 69.94 105 SER A O 1
ATOM 850 N N . PRO A 1 106 ? 6.080 16.099 8.069 1.00 77.12 106 PRO A N 1
ATOM 851 C CA . PRO A 1 106 ? 7.103 16.944 8.695 1.00 77.12 106 PRO A CA 1
ATOM 852 C C . PRO A 1 106 ? 8.513 16.808 8.096 1.00 77.12 106 PRO A C 1
ATOM 854 O O . PRO A 1 106 ? 9.295 17.748 8.186 1.00 77.12 106 PRO A O 1
ATOM 857 N N . ASN A 1 107 ? 8.835 15.673 7.466 1.00 77.06 107 ASN A N 1
ATOM 858 C CA . ASN A 1 107 ? 10.166 15.359 6.925 1.00 77.06 107 ASN A CA 1
ATOM 859 C C . ASN A 1 107 ? 10.309 15.708 5.435 1.00 77.06 107 ASN A C 1
ATOM 861 O O . ASN A 1 107 ? 11.188 15.184 4.748 1.00 77.06 107 ASN A O 1
ATOM 865 N N . ARG A 1 108 ? 9.422 16.557 4.913 1.00 85.12 108 ARG A N 1
ATOM 866 C CA . ARG A 1 108 ? 9.430 16.945 3.505 1.00 85.12 108 ARG A CA 1
ATOM 867 C C . ARG A 1 108 ? 10.620 17.831 3.156 1.00 85.12 108 ARG A C 1
ATOM 869 O O . ARG A 1 108 ? 11.056 18.677 3.938 1.00 85.12 108 ARG A O 1
ATOM 876 N N . VAL A 1 109 ? 11.108 17.659 1.938 1.00 85.31 109 VAL A N 1
ATOM 877 C CA . VAL A 1 109 ? 12.194 18.435 1.347 1.00 85.31 109 VAL A CA 1
ATOM 878 C C . VAL A 1 109 ? 11.737 19.045 0.030 1.00 85.31 109 VAL A C 1
ATOM 880 O O . VAL A 1 109 ? 10.829 18.544 -0.632 1.00 85.31 109 VAL A O 1
ATOM 883 N N . ARG A 1 110 ? 12.372 20.146 -0.371 1.00 86.75 110 ARG A N 1
ATOM 884 C CA . ARG A 1 110 ? 12.076 20.788 -1.652 1.00 86.75 110 ARG A CA 1
ATOM 885 C C . ARG A 1 110 ? 12.662 19.966 -2.800 1.00 86.75 110 ARG A C 1
ATOM 887 O O . ARG A 1 110 ? 13.861 19.691 -2.803 1.00 86.75 110 ARG A O 1
ATOM 894 N N . GLY A 1 111 ? 11.815 19.620 -3.761 1.00 90.62 111 GLY A N 1
ATOM 895 C CA . GLY A 1 111 ? 12.147 18.864 -4.961 1.00 90.62 111 GLY A CA 1
ATOM 896 C C . GLY A 1 111 ? 12.258 19.720 -6.224 1.00 90.62 111 GLY A C 1
ATOM 897 O O . GLY A 1 111 ? 12.319 20.958 -6.187 1.00 90.62 111 GLY A O 1
ATOM 898 N N . TYR A 1 112 ? 12.288 19.031 -7.363 1.00 90.38 112 TYR A N 1
ATOM 899 C CA . TYR A 1 112 ? 12.361 19.634 -8.694 1.00 90.38 112 TYR A CA 1
ATOM 900 C C . TYR A 1 112 ? 11.147 20.524 -9.001 1.00 90.38 112 TYR A C 1
ATOM 902 O O . TYR A 1 112 ? 10.015 20.214 -8.647 1.00 90.38 112 TYR A O 1
ATOM 910 N N . ASN A 1 113 ? 11.375 21.657 -9.671 1.00 91.81 113 ASN A N 1
ATOM 911 C CA . ASN A 1 113 ? 10.324 22.593 -10.094 1.00 91.81 113 ASN A CA 1
ATOM 912 C C . ASN A 1 113 ? 9.338 23.019 -8.977 1.00 91.81 113 ASN A C 1
ATOM 914 O O . ASN A 1 113 ? 8.152 23.253 -9.208 1.00 91.81 113 ASN A O 1
ATOM 918 N N . GLY A 1 114 ? 9.830 23.116 -7.735 1.00 87.94 114 GLY A N 1
ATOM 919 C CA . GLY A 1 114 ? 9.025 23.549 -6.590 1.00 87.94 114 GLY A CA 1
ATOM 920 C C . GLY A 1 114 ? 8.026 22.509 -6.081 1.00 87.94 114 GLY A C 1
ATOM 921 O O . GLY A 1 114 ? 7.082 22.884 -5.383 1.00 87.94 114 GLY A O 1
ATOM 922 N N . THR A 1 115 ? 8.212 21.232 -6.421 1.00 92.88 115 THR A N 1
ATOM 923 C CA . THR A 1 115 ? 7.534 20.121 -5.746 1.00 92.88 115 THR A CA 1
ATOM 924 C C . THR A 1 115 ? 8.058 19.955 -4.321 1.00 92.88 115 THR A C 1
ATOM 926 O O . THR A 1 115 ? 9.140 20.439 -3.970 1.00 92.88 115 THR A O 1
ATOM 929 N N . GLU A 1 116 ? 7.290 19.255 -3.494 1.00 90.56 116 GLU A N 1
ATOM 930 C CA . GLU A 1 116 ? 7.759 18.737 -2.213 1.00 90.56 116 GLU A CA 1
ATOM 931 C C . GLU A 1 116 ? 7.889 17.215 -2.305 1.00 90.56 116 GLU A C 1
ATOM 933 O O . GLU A 1 116 ? 7.063 16.531 -2.920 1.00 90.56 116 GLU A O 1
ATOM 938 N N . GLU A 1 117 ? 8.964 16.704 -1.716 1.00 91.88 117 GLU A N 1
ATOM 939 C CA . GLU A 1 117 ? 9.355 15.302 -1.745 1.00 91.88 117 GLU A CA 1
ATOM 940 C C . GLU A 1 117 ? 9.543 14.774 -0.326 1.00 91.88 117 GLU A C 1
ATOM 942 O O . GLU A 1 117 ? 9.961 15.501 0.573 1.00 91.88 117 GLU A O 1
ATOM 947 N N . VAL A 1 118 ? 9.277 13.490 -0.119 1.00 90.31 118 VAL A N 1
ATOM 948 C CA . VAL A 1 118 ? 9.547 12.803 1.147 1.00 90.31 118 VAL A CA 1
ATOM 949 C C . VAL A 1 118 ? 9.984 11.370 0.894 1.00 90.31 118 VAL A C 1
ATOM 951 O O . VAL A 1 118 ? 9.586 10.754 -0.094 1.00 90.31 118 VAL A O 1
ATOM 954 N N . GLU A 1 119 ? 10.809 10.829 1.783 1.00 89.62 119 GLU A N 1
ATOM 955 C CA . GLU A 1 119 ? 11.219 9.429 1.738 1.00 89.62 119 GLU A CA 1
ATOM 956 C C . GLU A 1 119 ? 10.342 8.585 2.664 1.00 89.62 119 GLU A C 1
ATOM 958 O O . GLU A 1 119 ? 10.148 8.913 3.836 1.00 89.62 119 GLU A O 1
ATOM 963 N N . TYR A 1 120 ? 9.791 7.495 2.131 1.00 88.06 120 TYR A N 1
ATOM 964 C CA . TYR A 1 120 ? 8.994 6.550 2.907 1.00 88.06 120 TYR A CA 1
ATOM 965 C C . TYR A 1 120 ? 9.059 5.149 2.309 1.00 88.06 120 TYR A C 1
ATOM 967 O O . TYR A 1 120 ? 8.775 4.948 1.126 1.00 88.06 120 TYR A O 1
ATOM 975 N N . GLY A 1 121 ? 9.379 4.173 3.156 1.00 90.19 121 GLY A N 1
ATOM 976 C CA . GLY A 1 121 ? 9.614 2.803 2.722 1.00 90.19 121 GLY A CA 1
ATOM 977 C C . GLY A 1 121 ? 10.889 2.663 1.891 1.00 90.19 121 GLY A C 1
ATOM 978 O O . GLY A 1 121 ? 11.543 3.640 1.521 1.00 90.19 121 GLY A O 1
ATOM 979 N N . GLU A 1 122 ? 11.265 1.421 1.626 1.00 93.75 122 GLU A N 1
ATOM 980 C CA . GLU A 1 122 ? 12.493 1.077 0.918 1.00 93.75 122 GLU A CA 1
ATOM 981 C C . GLU A 1 122 ? 12.201 -0.020 -0.095 1.00 93.75 122 GLU A C 1
ATOM 983 O O . GLU A 1 122 ? 11.367 -0.894 0.137 1.00 93.75 122 GLU A O 1
ATOM 988 N N . TYR A 1 123 ? 12.862 0.048 -1.245 1.00 97.38 123 TYR A N 1
ATOM 989 C CA . TYR A 1 123 ? 12.649 -0.903 -2.328 1.00 97.38 123 TYR A CA 1
ATOM 990 C C . TYR A 1 123 ? 13.933 -1.064 -3.150 1.00 97.38 123 TYR A C 1
ATOM 992 O O . TYR A 1 123 ? 14.746 -0.131 -3.173 1.00 97.38 123 TYR A O 1
ATOM 1000 N N . PRO A 1 124 ? 14.154 -2.207 -3.824 1.00 98.12 124 PRO A N 1
ATOM 1001 C CA . PRO A 1 124 ? 15.258 -2.355 -4.761 1.00 98.12 124 PRO A CA 1
ATOM 1002 C C . PRO A 1 124 ? 15.045 -1.433 -5.960 1.00 98.12 124 PRO A C 1
ATOM 1004 O O . PRO A 1 124 ? 13.953 -1.392 -6.521 1.00 98.12 124 PRO A O 1
ATOM 1007 N N . GLN A 1 125 ? 16.073 -0.672 -6.335 1.00 98.38 125 GLN A N 1
ATOM 1008 C CA . GLN A 1 125 ? 15.934 0.355 -7.373 1.00 98.38 125 GLN A CA 1
ATOM 1009 C C . GLN A 1 125 ? 17.007 0.233 -8.457 1.00 98.38 125 GLN A C 1
ATOM 1011 O O . GLN A 1 125 ? 16.694 -0.080 -9.603 1.00 98.38 125 GLN A O 1
ATOM 1016 N N . TYR A 1 126 ? 18.275 0.465 -8.127 1.00 98.31 126 TYR A N 1
ATOM 1017 C CA . TYR A 1 126 ? 19.333 0.587 -9.136 1.00 98.31 126 TYR A CA 1
ATOM 1018 C C . TYR A 1 126 ? 20.390 -0.497 -8.994 1.00 98.31 126 TYR A C 1
ATOM 1020 O O . TYR A 1 126 ? 20.699 -0.935 -7.884 1.00 98.31 126 TYR A O 1
ATOM 1028 N N . ALA A 1 127 ? 20.957 -0.917 -10.123 1.00 98.25 127 ALA A N 1
ATOM 1029 C CA . ALA A 1 127 ? 22.052 -1.868 -10.131 1.00 98.25 127 ALA A CA 1
ATOM 1030 C C . ALA A 1 127 ? 23.283 -1.265 -9.458 1.00 98.25 127 ALA A C 1
ATOM 1032 O O . ALA A 1 127 ? 23.672 -0.127 -9.734 1.00 98.25 127 ALA A O 1
ATOM 1033 N N . ALA A 1 128 ? 23.922 -2.054 -8.594 1.00 97.12 128 ALA A N 1
ATOM 1034 C CA . ALA A 1 128 ? 25.220 -1.698 -8.047 1.00 97.12 128 ALA A CA 1
ATOM 1035 C C . ALA A 1 128 ? 26.230 -1.492 -9.193 1.00 97.12 128 ALA A C 1
ATOM 1037 O O . ALA A 1 128 ? 26.098 -2.097 -10.267 1.00 97.12 128 ALA A O 1
ATOM 1038 N N . ASP A 1 129 ? 27.241 -0.648 -8.977 1.00 95.12 129 ASP A N 1
ATOM 1039 C CA . ASP A 1 129 ? 28.288 -0.420 -9.973 1.00 95.12 129 ASP A CA 1
ATOM 1040 C C . ASP A 1 129 ? 29.049 -1.714 -10.312 1.00 95.12 129 ASP A C 1
ATOM 1042 O O . ASP A 1 129 ? 29.033 -2.686 -9.558 1.00 95.12 129 ASP A O 1
ATOM 1046 N N . SER A 1 130 ? 29.729 -1.743 -11.460 1.00 93.56 130 SER A N 1
ATOM 1047 C CA . SER A 1 130 ? 30.373 -2.957 -11.987 1.00 93.56 130 SER A CA 1
ATOM 1048 C C . SER A 1 130 ? 31.378 -3.605 -11.025 1.00 93.56 130 SER A C 1
ATOM 1050 O O . SER A 1 130 ? 31.491 -4.836 -10.970 1.00 93.56 130 SER A O 1
ATOM 1052 N N . ARG A 1 131 ? 32.090 -2.800 -10.228 1.00 95.38 131 ARG A N 1
ATOM 1053 C CA . ARG A 1 131 ? 33.016 -3.307 -9.214 1.00 95.38 131 ARG A CA 1
ATOM 1054 C C . ARG A 1 131 ? 32.236 -3.925 -8.059 1.00 95.38 131 ARG A C 1
ATOM 1056 O O . ARG A 1 131 ? 32.572 -5.029 -7.631 1.00 95.38 131 ARG A O 1
ATOM 1063 N N . MET A 1 132 ? 31.201 -3.242 -7.579 1.00 96.25 132 MET A N 1
ATOM 1064 C CA . MET A 1 132 ? 30.355 -3.730 -6.497 1.00 96.25 132 MET A CA 1
ATOM 1065 C C . MET A 1 132 ? 29.591 -5.004 -6.890 1.00 96.25 132 MET A C 1
ATOM 1067 O O . MET A 1 132 ? 29.542 -5.924 -6.082 1.00 96.25 132 MET A O 1
ATOM 1071 N N . GLN A 1 133 ? 29.114 -5.135 -8.136 1.00 97.56 133 GLN A N 1
ATOM 1072 C CA . GLN A 1 133 ? 28.533 -6.387 -8.659 1.00 97.56 133 GLN A CA 1
ATOM 1073 C C . GLN A 1 133 ? 29.472 -7.581 -8.433 1.00 97.56 133 GLN A C 1
ATOM 1075 O O . GLN A 1 133 ? 29.064 -8.615 -7.911 1.00 97.56 133 GLN A O 1
ATOM 1080 N N . SER A 1 134 ? 30.752 -7.417 -8.786 1.00 96.44 134 SER A N 1
ATOM 1081 C CA . SER A 1 134 ? 31.763 -8.476 -8.663 1.00 96.44 134 SER A CA 1
ATOM 1082 C C . SER A 1 134 ? 32.083 -8.809 -7.202 1.00 96.44 134 SER A C 1
ATOM 1084 O O . SER A 1 134 ? 32.282 -9.974 -6.857 1.00 96.44 134 SER A O 1
ATOM 1086 N N . ILE A 1 135 ? 32.132 -7.790 -6.337 1.00 97.19 135 ILE A N 1
ATOM 1087 C CA . ILE A 1 135 ? 32.365 -7.962 -4.897 1.00 97.19 135 ILE A CA 1
ATOM 1088 C C . ILE A 1 135 ? 31.197 -8.719 -4.261 1.00 97.19 135 ILE A C 1
ATOM 1090 O O . ILE A 1 135 ? 31.427 -9.733 -3.607 1.00 97.19 135 ILE A O 1
ATOM 1094 N N . LEU A 1 136 ? 29.960 -8.270 -4.490 1.00 97.38 136 LEU A N 1
ATOM 1095 C CA . LEU A 1 136 ? 28.758 -8.892 -3.933 1.00 97.38 136 LEU A CA 1
ATOM 1096 C C . LEU A 1 136 ? 28.615 -10.346 -4.389 1.00 97.38 136 LEU A C 1
ATOM 1098 O O . LEU A 1 136 ? 28.313 -11.212 -3.575 1.00 97.38 136 LEU A O 1
ATOM 1102 N N . GLU A 1 137 ? 28.922 -10.644 -5.654 1.00 97.38 137 GLU A N 1
ATOM 1103 C CA . GLU A 1 137 ? 28.897 -12.019 -6.156 1.00 97.38 137 GLU A CA 1
ATOM 1104 C C . GLU A 1 137 ? 29.949 -12.909 -5.472 1.00 97.38 137 GLU A C 1
ATOM 1106 O O . GLU A 1 137 ? 29.670 -14.055 -5.113 1.00 97.38 137 GLU A O 1
ATOM 1111 N N . SER A 1 138 ? 31.158 -12.390 -5.234 1.00 96.44 138 SER A N 1
ATOM 1112 C CA . SER A 1 138 ? 32.190 -13.111 -4.479 1.00 96.44 138 SER A CA 1
ATOM 1113 C C . SER A 1 138 ? 31.762 -13.365 -3.030 1.00 96.44 138 SER A C 1
ATOM 1115 O O . SER A 1 138 ? 31.931 -14.476 -2.530 1.00 96.44 138 SER A O 1
ATOM 1117 N N . GLU A 1 139 ? 31.213 -12.358 -2.351 1.00 95.38 139 GLU A N 1
ATOM 1118 C CA . GLU A 1 139 ? 30.766 -12.476 -0.958 1.00 95.38 139 GLU A CA 1
ATOM 1119 C C . GLU A 1 139 ? 29.555 -13.403 -0.818 1.00 95.38 139 GLU A C 1
ATOM 1121 O O . GLU A 1 139 ? 29.501 -14.229 0.093 1.00 95.38 139 GLU A O 1
ATOM 1126 N N . TYR A 1 140 ? 28.624 -13.367 -1.770 1.00 95.31 140 TYR A N 1
ATOM 1127 C CA . TYR A 1 140 ? 27.503 -14.300 -1.837 1.00 95.31 140 TYR A CA 1
ATOM 1128 C C . TYR A 1 140 ? 27.964 -15.755 -1.905 1.00 95.31 140 TYR A C 1
ATOM 1130 O O . TYR A 1 140 ? 27.502 -16.582 -1.117 1.00 95.31 140 TYR A O 1
ATOM 1138 N N . ASN A 1 141 ? 28.948 -16.049 -2.759 1.00 95.00 141 ASN A N 1
ATOM 1139 C CA . ASN A 1 141 ? 29.536 -17.385 -2.873 1.00 95.00 141 ASN A CA 1
ATOM 1140 C C . ASN A 1 141 ? 30.301 -17.828 -1.608 1.00 95.00 141 ASN A C 1
ATOM 1142 O O . ASN A 1 141 ? 30.546 -19.021 -1.429 1.00 95.00 141 ASN A O 1
ATOM 1146 N N . ARG A 1 142 ? 30.662 -16.892 -0.720 1.00 94.25 142 ARG A N 1
ATOM 1147 C CA . ARG A 1 142 ? 31.293 -17.159 0.586 1.00 94.25 142 ARG A CA 1
ATOM 1148 C C . ARG A 1 142 ? 30.289 -17.318 1.732 1.00 94.25 142 ARG A C 1
ATOM 1150 O O . ARG A 1 142 ? 30.701 -17.689 2.827 1.00 94.25 142 ARG A O 1
ATOM 1157 N N . GLY A 1 143 ? 28.999 -17.076 1.491 1.00 90.44 143 GLY A N 1
ATOM 1158 C CA . GLY A 1 143 ? 27.958 -17.111 2.520 1.00 90.44 143 GLY A CA 1
ATOM 1159 C C . GLY A 1 143 ? 27.685 -15.734 3.122 1.00 90.44 143 GLY A C 1
ATOM 1160 O O . GLY A 1 143 ? 27.943 -15.495 4.297 1.00 90.44 143 GLY A O 1
ATOM 1161 N N . MET A 1 144 ? 27.152 -14.833 2.302 1.00 90.75 144 MET A N 1
ATOM 1162 C CA . MET A 1 144 ? 26.815 -13.463 2.688 1.00 90.75 144 MET A CA 1
ATOM 1163 C C . MET A 1 144 ? 25.664 -13.384 3.704 1.00 90.75 144 MET A C 1
ATOM 1165 O O . MET A 1 144 ? 24.707 -14.163 3.648 1.00 90.75 144 MET A O 1
ATOM 1169 N N . ASN A 1 145 ? 25.731 -12.392 4.597 1.00 86.75 145 ASN A N 1
ATOM 1170 C CA . ASN A 1 145 ? 24.720 -12.159 5.626 1.00 86.75 145 ASN A CA 1
ATOM 1171 C C . ASN A 1 145 ? 2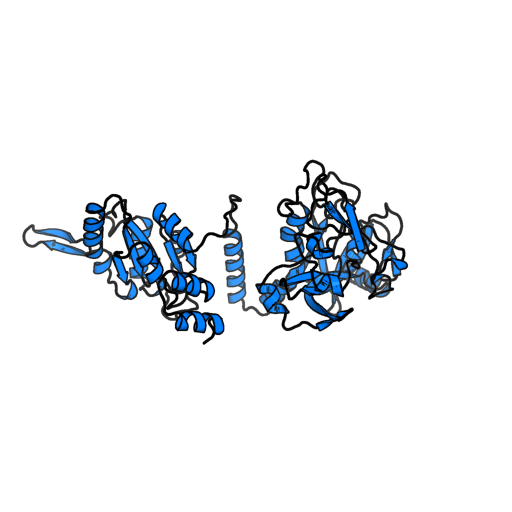3.374 -11.762 5.013 1.00 86.75 145 ASN A C 1
ATOM 1173 O O . ASN A 1 145 ? 23.266 -10.761 4.303 1.00 86.75 145 ASN A O 1
ATOM 1177 N N . LYS A 1 146 ? 22.337 -12.532 5.344 1.00 91.38 146 LYS A N 1
ATOM 1178 C CA . LYS A 1 146 ? 20.943 -12.195 5.045 1.00 91.38 146 LYS A CA 1
ATOM 1179 C C . LYS A 1 146 ? 20.392 -11.264 6.116 1.00 91.38 146 LYS A C 1
ATOM 1181 O O . LYS A 1 146 ? 20.659 -11.469 7.298 1.00 91.38 146 LYS A O 1
ATOM 1186 N N . THR A 1 147 ? 19.558 -10.309 5.723 1.00 87.06 147 THR A N 1
ATOM 1187 C CA . THR A 1 147 ? 18.844 -9.450 6.685 1.00 87.06 147 THR A CA 1
ATOM 1188 C C . THR A 1 147 ? 17.567 -10.100 7.219 1.00 87.06 147 THR A C 1
ATOM 1190 O O . THR A 1 147 ? 17.009 -9.639 8.212 1.00 87.06 147 THR A O 1
ATOM 1193 N N . GLY A 1 148 ? 17.093 -11.166 6.562 1.00 87.69 148 GLY A N 1
ATOM 1194 C CA . GLY A 1 148 ? 15.793 -11.793 6.818 1.00 87.69 148 GLY A CA 1
ATOM 1195 C C . GLY A 1 148 ? 14.624 -11.097 6.112 1.00 87.69 148 GLY A C 1
ATOM 1196 O O . GLY A 1 148 ? 13.483 -11.537 6.252 1.00 87.69 148 GLY A O 1
ATOM 1197 N N . ARG A 1 149 ? 14.889 -10.026 5.353 1.00 90.25 149 ARG A N 1
ATOM 1198 C CA . ARG A 1 149 ? 13.914 -9.390 4.461 1.00 90.25 149 ARG A CA 1
ATOM 1199 C C . ARG A 1 149 ? 13.970 -10.015 3.077 1.00 90.25 149 ARG A C 1
ATOM 1201 O O . ARG A 1 149 ? 14.987 -10.571 2.669 1.00 90.25 149 ARG A O 1
ATOM 1208 N N . SER A 1 150 ? 12.873 -9.892 2.344 1.00 94.00 150 SER A N 1
ATOM 1209 C CA . SER A 1 150 ? 12.798 -10.385 0.973 1.00 94.00 150 SER A CA 1
ATOM 1210 C C . SER A 1 150 ? 11.812 -9.575 0.140 1.00 94.00 150 SER A C 1
ATOM 1212 O O . SER A 1 150 ? 10.972 -8.860 0.682 1.00 94.00 150 SER A O 1
ATOM 1214 N N . TYR A 1 151 ? 11.934 -9.669 -1.181 1.00 96.81 151 TYR A N 1
ATOM 1215 C CA . TYR A 1 151 ? 11.111 -8.925 -2.133 1.00 96.81 151 TYR A CA 1
ATOM 1216 C C . TYR A 1 151 ? 10.520 -9.882 -3.165 1.00 96.81 151 TYR A C 1
ATOM 1218 O O . TYR A 1 151 ? 11.215 -10.781 -3.646 1.00 96.81 151 TYR A O 1
ATOM 1226 N N . THR A 1 152 ? 9.234 -9.718 -3.474 1.00 96.62 152 THR A N 1
ATOM 1227 C CA . THR A 1 152 ? 8.465 -10.644 -4.312 1.00 96.62 152 THR A CA 1
ATOM 1228 C C . THR A 1 152 ? 8.056 -10.002 -5.636 1.00 96.62 152 THR A C 1
ATOM 1230 O O . THR A 1 152 ? 7.406 -8.953 -5.671 1.00 96.62 152 THR A O 1
ATOM 1233 N N . PHE A 1 153 ? 8.391 -10.680 -6.730 1.00 97.25 153 PHE A N 1
ATOM 1234 C CA . PHE A 1 153 ? 8.114 -10.259 -8.105 1.00 97.25 153 PHE A CA 1
ATOM 1235 C C . PHE A 1 153 ? 7.419 -11.376 -8.885 1.00 97.25 153 PHE A C 1
ATOM 1237 O O . PHE A 1 153 ? 7.185 -12.463 -8.349 1.00 97.25 153 PHE A O 1
ATOM 1244 N N . ASP A 1 154 ? 7.090 -11.110 -10.147 1.00 96.44 154 ASP A N 1
ATOM 1245 C CA . ASP A 1 154 ? 6.543 -12.123 -11.044 1.00 96.44 154 ASP A CA 1
ATOM 1246 C C . ASP A 1 154 ? 7.665 -12.903 -11.745 1.00 96.44 154 ASP A C 1
ATOM 1248 O O . ASP A 1 154 ? 8.664 -12.339 -12.193 1.00 96.44 154 ASP A O 1
ATOM 1252 N N . SER A 1 155 ? 7.499 -14.219 -11.822 1.00 95.75 155 SER A N 1
ATOM 1253 C CA . SER A 1 155 ? 8.387 -15.118 -12.571 1.00 95.75 155 SER A CA 1
ATOM 1254 C C . SER A 1 155 ? 7.905 -15.391 -1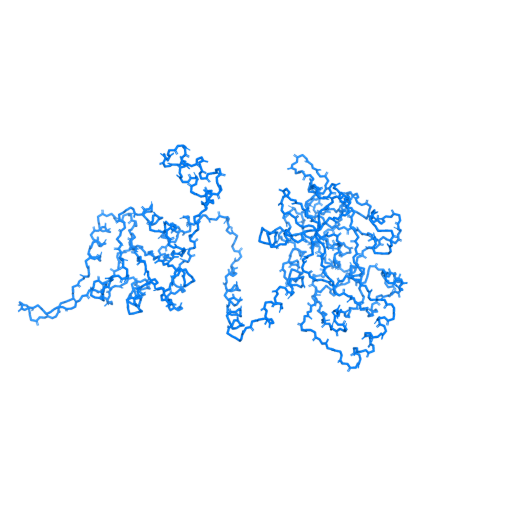3.993 1.00 95.75 155 SER A C 1
ATOM 1256 O O . SER A 1 155 ? 8.632 -16.007 -14.775 1.00 95.75 155 SER A O 1
ATOM 1258 N N . VAL A 1 156 ? 6.680 -14.975 -14.326 1.00 95.56 156 VAL A N 1
ATOM 1259 C CA . VAL A 1 156 ? 6.117 -15.099 -15.673 1.00 95.56 156 VAL A CA 1
ATOM 1260 C C . VAL A 1 156 ? 6.871 -14.180 -16.635 1.00 95.56 156 VAL A C 1
ATOM 1262 O O . VAL A 1 156 ? 7.281 -13.078 -16.272 1.00 95.56 156 VAL A O 1
ATOM 1265 N N . LYS A 1 157 ? 7.093 -14.645 -17.866 1.00 93.06 157 LYS A N 1
ATOM 1266 C CA . LYS A 1 157 ? 7.743 -13.838 -18.902 1.00 93.06 157 LYS A CA 1
ATOM 1267 C C . LYS A 1 157 ? 6.855 -12.675 -19.334 1.00 93.06 157 LYS A C 1
ATOM 1269 O O . LYS A 1 157 ? 5.631 -12.772 -19.288 1.00 93.06 157 LYS A O 1
ATOM 1274 N N . TYR A 1 158 ? 7.479 -11.601 -19.801 1.00 89.44 158 TYR A N 1
ATOM 1275 C CA . TYR A 1 158 ? 6.777 -10.397 -20.246 1.00 89.44 158 TYR A CA 1
ATOM 1276 C C . TYR A 1 158 ? 5.780 -10.655 -21.398 1.00 89.44 158 TYR A C 1
ATOM 1278 O O . TYR A 1 158 ? 4.763 -9.969 -21.487 1.00 89.44 158 TYR A O 1
ATOM 1286 N N . ASP A 1 159 ? 6.055 -11.651 -22.248 1.00 90.38 159 ASP A N 1
ATOM 1287 C CA . ASP A 1 159 ? 5.270 -12.034 -23.428 1.00 90.38 159 ASP A CA 1
ATOM 1288 C C . ASP A 1 159 ? 4.237 -13.148 -23.155 1.00 90.38 159 ASP A C 1
ATOM 1290 O O . ASP A 1 159 ? 3.464 -13.517 -24.042 1.00 90.38 159 ASP A O 1
ATOM 1294 N N . ASP A 1 160 ? 4.176 -13.674 -21.925 1.00 93.25 160 ASP A N 1
ATOM 1295 C CA . ASP A 1 160 ? 3.145 -14.625 -21.496 1.00 93.25 160 ASP A CA 1
ATOM 1296 C C . ASP A 1 160 ? 1.955 -13.884 -20.872 1.00 93.25 160 ASP A C 1
ATOM 1298 O O . ASP A 1 160 ? 1.886 -13.607 -19.671 1.00 93.25 160 ASP A O 1
ATOM 1302 N N . TYR A 1 161 ? 0.983 -13.578 -21.724 1.00 91.62 161 TYR A N 1
ATOM 1303 C CA . TYR A 1 161 ? -0.219 -12.833 -21.353 1.00 91.62 161 TYR A CA 1
ATOM 1304 C C . TYR A 1 161 ? -1.345 -13.697 -20.765 1.00 91.62 161 TYR A C 1
ATOM 1306 O O . TYR A 1 161 ? -2.361 -13.142 -20.343 1.00 91.62 161 TYR A O 1
ATOM 1314 N N . ASP A 1 162 ? -1.212 -15.028 -20.740 1.00 91.62 162 ASP A N 1
ATOM 1315 C CA . ASP A 1 162 ? -2.276 -15.937 -20.279 1.00 91.62 162 ASP A CA 1
ATOM 1316 C C . ASP A 1 162 ? -2.078 -16.374 -18.838 1.00 91.62 162 ASP A C 1
ATOM 1318 O O . ASP A 1 162 ? -3.027 -16.380 -18.047 1.00 91.62 162 ASP A O 1
ATOM 1322 N N . THR A 1 163 ? -0.844 -16.716 -18.481 1.00 93.75 163 THR A N 1
ATOM 1323 C CA . THR A 1 163 ? -0.511 -17.153 -17.130 1.00 93.75 163 THR A CA 1
ATOM 1324 C C . THR A 1 163 ? -0.752 -16.004 -16.155 1.00 93.75 163 THR A C 1
ATOM 1326 O O . THR A 1 163 ? -0.365 -14.884 -16.446 1.00 93.75 163 THR A O 1
ATOM 1329 N N . GLY A 1 164 ? -1.401 -16.244 -15.012 1.00 92.81 164 GLY A N 1
ATOM 1330 C CA . GLY A 1 164 ? -1.531 -15.245 -13.938 1.00 92.81 164 GLY A CA 1
ATOM 1331 C C . GLY A 1 164 ? -0.235 -15.055 -13.145 1.00 92.81 164 GLY A C 1
ATOM 1332 O O . GLY A 1 164 ? 0.734 -15.778 -13.358 1.00 92.81 164 GLY A O 1
ATOM 1333 N N . PHE A 1 165 ? -0.215 -14.100 -12.215 1.00 94.94 165 PHE A N 1
ATOM 1334 C CA . PHE A 1 165 ? 0.960 -13.811 -11.381 1.00 94.94 165 PHE A CA 1
ATOM 1335 C C . PHE A 1 165 ? 1.536 -15.070 -10.699 1.00 94.94 165 PHE A C 1
ATOM 1337 O O . PHE A 1 165 ? 0.818 -15.788 -9.993 1.00 94.94 165 PHE A O 1
ATOM 1344 N N . LYS A 1 166 ? 2.841 -15.330 -10.875 1.00 96.75 166 LYS A N 1
ATOM 1345 C CA . LYS A 1 166 ? 3.560 -16.426 -10.203 1.00 96.75 166 LYS A CA 1
ATOM 1346 C C . LYS A 1 166 ? 4.684 -15.865 -9.331 1.00 96.75 166 LYS A C 1
ATOM 1348 O O . LYS A 1 166 ? 5.732 -15.495 -9.869 1.00 96.75 166 LYS A O 1
ATOM 1353 N N . PRO A 1 167 ? 4.518 -15.855 -7.996 1.00 96.38 167 PRO A N 1
ATOM 1354 C CA . PRO A 1 167 ? 5.472 -15.214 -7.104 1.00 96.38 167 PRO A CA 1
ATOM 1355 C C . PRO A 1 167 ? 6.850 -15.879 -7.163 1.00 96.38 167 PRO A C 1
ATOM 1357 O O . PRO A 1 167 ? 6.974 -17.096 -7.013 1.00 96.38 167 PRO A O 1
ATOM 1360 N N . VAL A 1 168 ? 7.884 -15.054 -7.293 1.00 96.69 168 VAL A N 1
ATOM 1361 C CA . VAL A 1 168 ? 9.283 -15.399 -7.024 1.00 96.69 168 VAL A CA 1
ATOM 1362 C C . VAL A 1 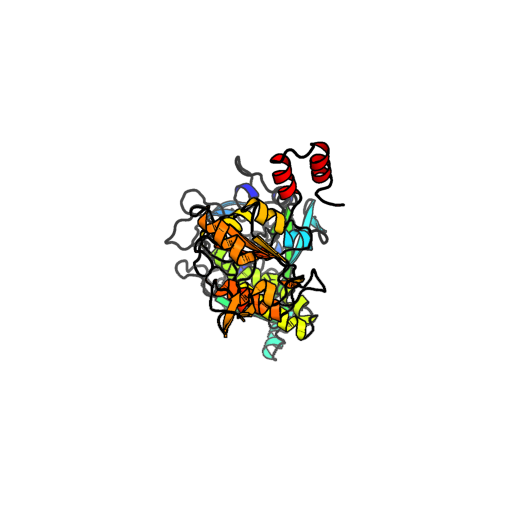168 ? 9.845 -14.416 -6.006 1.00 96.69 168 VAL A C 1
ATOM 1364 O O . VAL A 1 168 ? 9.659 -13.207 -6.130 1.00 96.69 168 VAL A O 1
ATOM 1367 N N . THR A 1 169 ? 10.517 -14.936 -4.982 1.00 96.38 169 THR A N 1
ATOM 1368 C CA . THR A 1 169 ? 11.009 -14.145 -3.851 1.00 96.38 169 THR A CA 1
ATOM 1369 C C . THR A 1 169 ? 12.534 -14.120 -3.835 1.00 96.38 169 THR A C 1
ATOM 1371 O O . THR A 1 169 ? 13.179 -15.158 -3.987 1.00 96.38 169 THR A O 1
ATOM 1374 N N . TYR A 1 170 ? 13.098 -12.932 -3.629 1.00 97.25 170 TYR A N 1
ATOM 1375 C CA . TYR A 1 170 ? 14.535 -12.690 -3.551 1.00 97.25 170 TYR A CA 1
ATOM 1376 C C . TYR A 1 170 ? 14.913 -12.177 -2.166 1.00 97.25 170 TYR A C 1
ATOM 1378 O O . TYR A 1 170 ? 14.344 -11.202 -1.678 1.00 97.25 170 TYR A O 1
ATOM 1386 N N . GLU A 1 171 ? 15.876 -12.847 -1.542 1.00 96.88 171 GLU A N 1
ATOM 1387 C CA . GLU A 1 171 ? 16.408 -12.486 -0.228 1.00 96.88 171 GLU A CA 1
ATOM 1388 C C . GLU A 1 171 ? 17.215 -11.184 -0.289 1.00 96.88 171 GLU A C 1
ATOM 1390 O O . GLU A 1 171 ? 17.922 -10.915 -1.266 1.00 96.88 171 GLU A O 1
ATOM 1395 N N . GLU A 1 172 ? 17.134 -10.403 0.784 1.00 96.81 172 GLU A N 1
ATOM 1396 C CA . GLU A 1 172 ? 17.952 -9.217 1.001 1.00 96.81 172 GLU A CA 1
ATOM 1397 C C . GLU A 1 172 ? 19.212 -9.561 1.799 1.00 96.81 172 GLU A C 1
ATOM 1399 O O . GLU A 1 172 ? 19.186 -10.282 2.803 1.00 96.81 172 GLU A O 1
ATOM 1404 N N . TYR A 1 173 ? 20.324 -8.993 1.355 1.00 95.81 173 TYR A N 1
ATOM 1405 C CA . TYR A 1 173 ? 21.644 -9.167 1.934 1.00 95.81 173 TYR A CA 1
ATOM 1406 C C . TYR A 1 173 ? 22.212 -7.824 2.373 1.00 95.81 173 TYR A C 1
ATOM 1408 O O . TYR A 1 173 ? 21.953 -6.801 1.737 1.00 95.81 173 TYR A O 1
ATOM 1416 N N . GLU A 1 174 ? 23.012 -7.826 3.435 1.00 93.44 174 GLU A N 1
ATOM 1417 C CA . GLU A 1 174 ? 23.697 -6.630 3.930 1.00 93.44 174 GLU A CA 1
ATOM 1418 C C . GLU A 1 174 ? 25.199 -6.706 3.655 1.00 93.44 174 GLU A C 1
ATOM 1420 O O . GLU A 1 174 ? 25.841 -7.740 3.854 1.00 93.44 174 GLU A O 1
ATOM 1425 N N . TYR A 1 175 ? 25.750 -5.595 3.168 1.00 91.31 175 TYR A N 1
ATOM 1426 C CA . TYR A 1 175 ? 27.176 -5.417 2.948 1.00 91.31 175 TYR A CA 1
ATOM 1427 C C . TYR A 1 175 ? 27.581 -3.973 3.189 1.00 91.31 175 TYR A C 1
ATOM 1429 O O . TYR A 1 175 ? 27.107 -3.062 2.506 1.00 91.31 175 TYR A O 1
ATOM 1437 N N . GLN A 1 176 ? 28.508 -3.778 4.128 1.00 89.38 176 GLN A N 1
ATOM 1438 C CA . GLN A 1 176 ? 29.062 -2.466 4.472 1.00 89.38 176 GLN A CA 1
ATOM 1439 C C . GLN A 1 176 ? 27.967 -1.436 4.810 1.00 89.38 176 GLN A C 1
ATOM 1441 O O . GLN A 1 176 ? 28.051 -0.276 4.408 1.00 89.38 176 GLN A O 1
ATOM 1446 N N . GLY A 1 177 ? 26.918 -1.864 5.523 1.00 86.00 177 GLY A N 1
ATOM 1447 C CA . GLY A 1 177 ? 25.806 -1.001 5.930 1.00 86.00 177 GLY A CA 1
ATOM 1448 C C . GLY A 1 177 ? 24.802 -0.674 4.819 1.00 86.00 177 GLY A C 1
ATOM 1449 O O . GLY A 1 177 ? 23.849 0.066 5.061 1.00 86.00 177 GLY A O 1
ATOM 1450 N N . LYS A 1 178 ? 24.979 -1.224 3.612 1.00 91.19 178 LYS A N 1
ATOM 1451 C CA . LYS A 1 178 ? 24.019 -1.136 2.505 1.00 91.19 178 LYS A CA 1
ATOM 1452 C C . LYS A 1 178 ? 23.325 -2.472 2.281 1.00 91.19 178 LYS A C 1
ATOM 1454 O O . LYS A 1 178 ? 23.862 -3.524 2.621 1.00 91.19 178 LYS A O 1
ATOM 1459 N N . ARG A 1 179 ? 22.131 -2.427 1.692 1.00 95.69 179 ARG A N 1
ATOM 1460 C CA . ARG A 1 179 ? 21.305 -3.610 1.433 1.00 95.69 179 ARG A CA 1
ATOM 1461 C C . ARG A 1 179 ? 21.144 -3.855 -0.051 1.00 95.69 179 ARG A C 1
ATOM 1463 O O . ARG A 1 179 ? 20.991 -2.907 -0.818 1.00 95.69 179 ARG A O 1
ATOM 1470 N N . TYR A 1 180 ? 21.160 -5.125 -0.430 1.00 98.19 180 TYR A N 1
ATOM 1471 C CA . TYR A 1 180 ? 21.100 -5.542 -1.820 1.00 98.19 180 TYR A CA 1
ATOM 1472 C C . TYR A 1 180 ? 20.232 -6.781 -2.005 1.00 98.19 180 TYR A C 1
ATOM 1474 O O . TYR A 1 180 ? 20.139 -7.622 -1.113 1.00 98.19 180 TYR A O 1
ATOM 1482 N N . ILE A 1 181 ? 19.664 -6.929 -3.199 1.00 98.38 181 ILE A N 1
ATOM 1483 C CA . ILE A 1 181 ? 19.064 -8.185 -3.659 1.00 98.38 181 ILE A CA 1
ATOM 1484 C C . ILE A 1 181 ? 19.795 -8.692 -4.896 1.00 98.38 181 ILE A C 1
ATOM 1486 O O . ILE A 1 181 ? 20.270 -7.895 -5.705 1.00 98.38 181 ILE A O 1
ATOM 1490 N N . ARG A 1 182 ? 19.844 -10.014 -5.066 1.00 98.06 182 ARG A N 1
ATOM 1491 C CA . ARG A 1 182 ? 20.404 -10.674 -6.251 1.00 98.06 182 ARG A CA 1
ATOM 1492 C C . ARG A 1 182 ? 19.275 -11.215 -7.117 1.00 98.06 182 ARG A C 1
ATOM 1494 O O . ARG A 1 182 ? 18.771 -12.304 -6.847 1.00 98.06 182 ARG A O 1
ATOM 1501 N N . ILE A 1 183 ? 18.874 -10.466 -8.138 1.00 97.88 183 ILE A N 1
ATOM 1502 C CA . ILE A 1 183 ? 17.749 -10.820 -9.013 1.00 97.88 183 ILE A CA 1
ATOM 1503 C C . ILE A 1 183 ? 18.232 -11.478 -10.306 1.00 97.88 183 ILE A C 1
ATOM 1505 O O . ILE A 1 183 ? 19.325 -11.184 -10.788 1.00 97.88 183 ILE A O 1
ATOM 1509 N N . ARG A 1 184 ? 17.416 -12.368 -10.879 1.00 96.88 184 ARG A N 1
ATOM 1510 C CA . ARG A 1 184 ? 17.640 -12.920 -12.218 1.00 96.88 184 ARG A CA 1
ATOM 1511 C C . ARG A 1 184 ? 16.831 -12.130 -13.248 1.00 96.88 184 ARG A C 1
ATOM 1513 O O . ARG A 1 184 ? 15.623 -11.999 -13.080 1.00 96.88 184 ARG A O 1
ATOM 1520 N N . ALA A 1 185 ? 17.485 -11.635 -14.296 1.00 96.25 185 ALA A N 1
ATOM 1521 C CA . ALA A 1 185 ? 16.858 -10.817 -15.331 1.00 96.25 185 ALA A CA 1
ATOM 1522 C C . ALA A 1 185 ? 15.755 -11.570 -16.101 1.00 96.25 185 ALA A C 1
ATOM 1524 O O . ALA A 1 185 ? 15.971 -12.700 -16.551 1.00 96.25 185 ALA A O 1
ATOM 1525 N N . ASN A 1 186 ? 14.609 -10.911 -16.270 1.00 93.62 186 ASN A N 1
ATOM 1526 C CA . ASN A 1 186 ? 13.437 -11.333 -17.040 1.00 93.62 186 ASN A CA 1
ATOM 1527 C C . ASN A 1 186 ? 12.878 -10.103 -17.786 1.00 93.62 186 ASN A C 1
ATOM 1529 O O . ASN A 1 186 ? 11.885 -9.517 -17.363 1.00 93.62 186 ASN A O 1
ATOM 1533 N N . SER A 1 187 ? 13.591 -9.644 -18.816 1.00 92.25 187 SER A N 1
ATOM 1534 C CA . SER A 1 187 ? 13.356 -8.366 -19.505 1.00 92.25 187 SER A CA 1
ATOM 1535 C C . SER A 1 187 ? 12.454 -8.493 -20.745 1.00 92.25 187 SER A C 1
ATOM 1537 O O . SER A 1 187 ? 12.231 -9.592 -21.243 1.00 92.25 187 SER A O 1
ATOM 1539 N N . ASP A 1 188 ? 11.990 -7.356 -21.280 1.00 90.81 188 ASP A N 1
ATOM 1540 C CA . ASP A 1 188 ? 11.207 -7.229 -22.533 1.00 90.81 188 ASP A CA 1
ATOM 1541 C C . ASP A 1 188 ? 12.066 -7.348 -23.814 1.00 90.81 188 ASP A C 1
ATOM 1543 O O . ASP A 1 188 ? 11.577 -7.300 -24.939 1.00 90.81 188 ASP A O 1
ATOM 1547 N N . PHE A 1 189 ? 13.385 -7.530 -23.686 1.00 89.62 189 PHE A N 1
ATOM 1548 C CA . PHE A 1 189 ? 14.310 -7.475 -24.825 1.00 89.62 189 PHE A CA 1
ATOM 1549 C C . PHE A 1 189 ? 14.378 -8.776 -25.643 1.00 89.62 189 PHE A C 1
ATOM 1551 O O . PHE A 1 189 ? 15.197 -8.882 -26.564 1.00 89.62 189 PHE A O 1
ATOM 1558 N N . GLY A 1 190 ? 13.553 -9.780 -25.331 1.00 80.81 190 GLY A N 1
ATOM 1559 C CA . GLY A 1 190 ? 13.489 -11.043 -26.075 1.00 80.81 190 GLY A CA 1
ATOM 1560 C C . GLY A 1 190 ? 14.837 -11.773 -26.148 1.00 80.81 190 GLY A C 1
ATOM 1561 O O . GLY A 1 190 ? 15.190 -12.331 -27.188 1.00 80.81 190 GLY A O 1
ATOM 1562 N N . GLY A 1 191 ? 15.635 -11.715 -25.076 1.00 80.69 191 GLY A N 1
ATOM 1563 C CA . GLY A 1 191 ? 16.995 -12.263 -25.019 1.00 80.69 191 GLY A CA 1
ATOM 1564 C C . GLY A 1 191 ? 18.100 -11.392 -25.638 1.00 80.69 191 GLY A C 1
ATOM 1565 O O . GLY A 1 191 ? 19.277 -11.773 -25.573 1.00 80.69 191 GLY A O 1
ATOM 1566 N N . ASN A 1 192 ? 17.772 -10.229 -26.214 1.00 91.19 192 ASN A N 1
ATOM 1567 C CA . ASN A 1 192 ? 18.778 -9.248 -26.620 1.00 91.19 192 ASN A CA 1
ATOM 1568 C C . ASN A 1 192 ? 19.457 -8.612 -25.402 1.00 91.19 192 ASN A C 1
ATOM 1570 O O . ASN A 1 192 ? 19.035 -8.765 -24.256 1.00 91.19 192 ASN A O 1
ATOM 1574 N N . LYS A 1 193 ? 20.563 -7.913 -25.662 1.00 95.00 193 LYS A N 1
ATOM 1575 C CA . LYS A 1 193 ? 21.253 -7.163 -24.618 1.00 95.00 193 LYS A CA 1
ATOM 1576 C C . LYS A 1 193 ? 20.528 -5.857 -24.319 1.00 95.00 193 LYS A C 1
ATOM 1578 O O . LYS A 1 193 ? 20.078 -5.200 -25.250 1.00 95.00 193 LYS A O 1
ATOM 1583 N N . PHE A 1 194 ? 20.541 -5.448 -23.058 1.00 95.12 194 PHE A N 1
ATOM 1584 C CA . PHE A 1 194 ? 20.046 -4.148 -22.605 1.00 95.12 194 PHE A CA 1
ATOM 1585 C C . PHE A 1 194 ? 21.008 -3.530 -21.592 1.00 95.12 194 PHE A C 1
ATOM 1587 O O . PHE A 1 194 ? 21.707 -4.241 -20.866 1.00 95.12 194 PHE A O 1
ATOM 1594 N N . LYS A 1 195 ? 21.061 -2.196 -21.541 1.00 96.25 195 LYS A N 1
ATOM 1595 C CA . LYS A 1 195 ? 21.971 -1.457 -20.655 1.00 96.25 195 LYS A CA 1
ATOM 1596 C C . LYS A 1 195 ? 21.245 -0.907 -19.430 1.00 96.25 195 LYS A C 1
ATOM 1598 O O . LYS A 1 195 ? 20.259 -0.179 -19.566 1.00 96.25 195 LYS A O 1
ATOM 1603 N N . LEU A 1 196 ? 21.768 -1.192 -18.240 1.00 97.38 196 LEU A N 1
ATOM 1604 C CA . LEU A 1 196 ? 21.268 -0.639 -16.974 1.00 97.38 196 LEU A CA 1
ATOM 1605 C C . LEU A 1 196 ? 21.961 0.678 -16.604 1.00 97.38 196 LEU A C 1
ATOM 1607 O O . LEU A 1 196 ? 22.929 1.095 -17.243 1.00 97.38 196 LEU A O 1
ATOM 1611 N N . SER A 1 197 ? 21.466 1.343 -15.559 1.00 96.12 197 SER A N 1
ATOM 1612 C CA . SER A 1 197 ? 21.965 2.653 -15.127 1.00 96.12 197 SER A CA 1
ATOM 1613 C C . SER A 1 197 ? 23.430 2.660 -14.675 1.00 96.12 197 SER A C 1
ATOM 1615 O O . SER A 1 197 ? 24.084 3.702 -14.724 1.00 96.12 197 SER A O 1
ATOM 1617 N N . ASN A 1 198 ? 23.980 1.498 -14.309 1.00 96.12 198 ASN A N 1
ATOM 1618 C CA . ASN A 1 198 ? 25.401 1.315 -14.008 1.00 96.12 198 ASN A CA 1
ATOM 1619 C C . ASN A 1 198 ? 26.307 1.270 -15.262 1.00 96.12 198 ASN A C 1
ATOM 1621 O O . ASN A 1 198 ? 27.522 1.114 -15.136 1.00 96.12 198 ASN A O 1
ATOM 1625 N N . GLY A 1 199 ? 25.730 1.383 -16.464 1.00 95.25 199 GLY A N 1
ATOM 1626 C CA . GLY A 1 199 ? 26.438 1.395 -17.746 1.00 95.25 199 GLY A CA 1
ATOM 1627 C C . GLY A 1 199 ? 26.787 0.013 -18.310 1.00 95.25 199 GLY A C 1
ATOM 1628 O O . GLY A 1 199 ? 27.364 -0.057 -19.397 1.00 95.25 199 GLY A O 1
ATOM 1629 N N . VAL A 1 200 ? 26.439 -1.072 -17.611 1.00 96.62 200 VAL A N 1
ATOM 1630 C CA . VAL A 1 200 ? 26.734 -2.457 -18.009 1.00 96.62 200 VAL A CA 1
ATOM 1631 C C . VAL A 1 200 ? 25.587 -3.037 -18.843 1.00 96.62 200 VAL A C 1
ATOM 1633 O O . VAL A 1 200 ? 24.417 -2.727 -18.614 1.00 96.62 200 VAL A O 1
ATOM 1636 N N . GLU A 1 201 ? 25.935 -3.867 -19.829 1.00 96.50 201 GLU A N 1
ATOM 1637 C CA . GLU A 1 201 ? 24.980 -4.629 -20.640 1.00 96.50 201 GLU A CA 1
ATOM 1638 C C . GLU A 1 201 ? 24.694 -6.000 -20.023 1.00 96.50 201 GLU A C 1
ATOM 1640 O O . GLU A 1 201 ? 25.627 -6.724 -19.674 1.00 96.50 201 GLU A O 1
ATOM 1645 N N . TYR A 1 202 ? 23.419 -6.374 -19.984 1.00 96.56 202 TYR A N 1
ATOM 1646 C CA . TYR A 1 202 ? 22.923 -7.647 -19.461 1.00 96.56 202 TYR A CA 1
ATOM 1647 C C . TYR A 1 202 ? 22.009 -8.334 -20.479 1.00 96.56 202 TYR A C 1
ATOM 1649 O O . TYR A 1 202 ? 21.604 -7.723 -21.469 1.00 96.56 202 TYR A O 1
ATOM 1657 N N . ARG A 1 203 ? 21.702 -9.610 -20.241 1.00 96.25 203 ARG A N 1
ATOM 1658 C CA . ARG A 1 203 ? 20.730 -10.428 -20.979 1.00 96.25 203 ARG A CA 1
ATOM 1659 C C . ARG A 1 203 ? 19.787 -11.137 -20.015 1.00 96.25 203 ARG A C 1
ATOM 1661 O O . ARG A 1 203 ? 20.080 -11.287 -18.829 1.00 96.25 203 ARG A O 1
ATOM 1668 N N . ASP A 1 204 ? 18.678 -11.639 -20.547 1.00 93.88 204 ASP A N 1
ATOM 1669 C CA . ASP A 1 204 ? 17.771 -12.491 -19.780 1.00 93.88 204 ASP A CA 1
ATOM 1670 C C . ASP A 1 204 ? 18.506 -13.680 -19.160 1.00 93.88 204 ASP A C 1
ATOM 1672 O O . ASP A 1 204 ? 19.302 -14.371 -19.800 1.00 93.88 204 ASP A O 1
ATOM 1676 N N . GLY A 1 205 ? 18.207 -13.932 -17.890 1.00 93.81 205 GLY A N 1
ATOM 1677 C CA . GLY A 1 205 ? 18.837 -14.980 -17.107 1.00 93.81 205 GLY A CA 1
ATOM 1678 C C . GLY A 1 205 ? 20.117 -14.570 -16.378 1.00 93.81 205 GLY A C 1
ATOM 1679 O O . GLY A 1 205 ? 20.513 -15.331 -15.486 1.00 93.81 205 GLY A O 1
ATOM 1680 N N . ASP A 1 206 ? 20.714 -13.413 -16.685 1.00 96.94 206 ASP A N 1
ATOM 1681 C CA . ASP A 1 206 ? 21.848 -12.871 -15.930 1.00 96.94 206 ASP A CA 1
ATOM 1682 C C . ASP A 1 206 ? 21.434 -12.539 -14.491 1.00 96.94 206 ASP A C 1
ATOM 1684 O O . ASP A 1 206 ? 20.287 -12.181 -14.214 1.00 96.94 206 ASP A O 1
ATOM 1688 N N . CYS A 1 207 ? 22.374 -12.674 -13.557 1.00 97.50 207 CYS A N 1
ATOM 1689 C CA . CYS A 1 207 ? 22.160 -12.309 -12.160 1.00 97.50 207 CYS A CA 1
ATOM 1690 C C . CYS A 1 207 ? 22.703 -10.903 -11.906 1.00 97.50 207 CYS A C 1
ATOM 1692 O O . CYS A 1 207 ? 23.861 -10.623 -12.215 1.00 97.50 207 CYS A O 1
ATOM 1694 N N . VAL A 1 208 ? 21.870 -10.036 -11.334 1.00 98.50 208 VAL A N 1
ATOM 1695 C CA . VAL A 1 208 ? 22.186 -8.624 -11.112 1.00 98.50 208 VAL A CA 1
ATOM 1696 C C . VAL A 1 208 ? 21.921 -8.259 -9.660 1.00 98.50 208 VAL A C 1
ATOM 1698 O O . VAL A 1 208 ? 20.875 -8.591 -9.100 1.00 98.50 208 VAL A O 1
ATOM 1701 N N . TRP A 1 209 ? 22.868 -7.553 -9.051 1.00 98.56 209 TRP A N 1
ATOM 1702 C CA . TRP A 1 209 ? 22.714 -6.999 -7.715 1.00 98.56 209 TRP A CA 1
ATOM 1703 C C . TRP A 1 209 ? 22.079 -5.614 -7.766 1.00 98.56 209 TRP A C 1
ATOM 1705 O O . TRP A 1 209 ? 22.628 -4.702 -8.387 1.00 98.56 209 TRP A O 1
ATOM 1715 N N . LEU A 1 210 ? 20.943 -5.444 -7.099 1.00 98.62 210 LEU A N 1
ATOM 1716 C CA . LEU A 1 210 ? 20.257 -4.161 -6.965 1.00 98.62 210 LEU A CA 1
ATOM 1717 C C . LEU A 1 210 ? 20.411 -3.633 -5.544 1.00 98.62 210 LEU A C 1
ATOM 1719 O O . LEU A 1 210 ? 20.215 -4.388 -4.595 1.00 98.62 210 LEU A O 1
ATOM 1723 N N . GLU A 1 211 ? 20.727 -2.348 -5.399 1.00 98.31 211 GLU A N 1
ATOM 1724 C CA . GLU A 1 211 ? 20.708 -1.662 -4.106 1.00 98.31 211 GLU A CA 1
ATOM 1725 C C . GLU A 1 211 ? 19.256 -1.399 -3.678 1.00 98.31 211 GLU A C 1
ATOM 1727 O O . GLU A 1 211 ? 18.428 -0.921 -4.464 1.00 98.31 211 GLU A O 1
ATOM 1732 N N . VAL A 1 212 ? 18.956 -1.718 -2.419 1.00 97.56 212 VAL A N 1
ATOM 1733 C CA . VAL A 1 212 ? 17.717 -1.341 -1.739 1.00 97.56 212 VAL A CA 1
ATOM 1734 C C . VAL A 1 212 ? 17.898 0.062 -1.180 1.00 97.56 212 VAL A C 1
ATOM 1736 O O . VAL A 1 212 ? 18.806 0.313 -0.386 1.00 97.56 212 VAL A O 1
ATOM 1739 N N . SER A 1 213 ? 17.029 0.984 -1.585 1.00 95.06 213 SER A N 1
ATOM 1740 C CA . SER A 1 213 ? 17.128 2.397 -1.212 1.00 95.06 213 SER A CA 1
ATOM 1741 C C . SER A 1 213 ? 15.766 2.974 -0.815 1.00 95.06 213 SER A C 1
ATOM 1743 O O . SER A 1 213 ? 14.735 2.443 -1.251 1.00 95.06 213 SER A O 1
ATOM 1745 N N . PRO A 1 214 ? 15.739 4.067 -0.028 1.00 94.50 214 PRO A N 1
ATOM 1746 C CA . PRO A 1 214 ? 14.513 4.794 0.279 1.00 94.50 214 PRO A CA 1
ATOM 1747 C C . PRO A 1 214 ? 13.737 5.197 -0.974 1.00 94.50 214 PRO A C 1
ATOM 1749 O O . PRO A 1 214 ? 14.314 5.625 -1.980 1.00 94.50 214 PRO A O 1
ATOM 1752 N N . VAL A 1 215 ? 12.415 5.048 -0.919 1.00 95.81 215 VAL A N 1
ATOM 1753 C CA . VAL A 1 215 ? 11.526 5.459 -2.008 1.00 95.81 215 VAL A CA 1
ATOM 1754 C C . VAL A 1 215 ? 11.118 6.909 -1.800 1.00 95.81 215 VAL A C 1
ATOM 1756 O O . VAL A 1 215 ? 10.584 7.269 -0.751 1.00 95.81 215 VAL A O 1
ATOM 1759 N N . LYS A 1 216 ? 11.346 7.731 -2.828 1.00 94.81 216 LYS A N 1
ATOM 1760 C CA . LYS A 1 216 ? 10.930 9.135 -2.860 1.00 94.81 216 LYS A CA 1
ATOM 1761 C C . LYS A 1 216 ? 9.503 9.276 -3.374 1.00 94.81 216 LYS A C 1
ATOM 1763 O O . LYS A 1 216 ? 9.148 8.728 -4.423 1.00 94.81 216 LYS A O 1
ATOM 1768 N N . TRP A 1 217 ? 8.720 10.069 -2.661 1.00 95.69 217 TRP A N 1
ATOM 1769 C CA . TRP A 1 217 ? 7.321 10.356 -2.935 1.00 95.69 217 TRP A CA 1
ATOM 1770 C C . TRP A 1 217 ? 7.131 11.847 -3.171 1.00 95.69 217 TRP A C 1
ATOM 1772 O O . TRP A 1 217 ? 7.594 12.664 -2.384 1.00 95.69 217 TRP A O 1
ATOM 1782 N N . LEU A 1 218 ? 6.428 12.178 -4.246 1.00 95.69 218 LEU A N 1
ATOM 1783 C CA . LEU A 1 218 ? 5.924 13.505 -4.561 1.00 95.69 218 LEU A CA 1
ATOM 1784 C C . LEU A 1 218 ? 4.627 13.741 -3.777 1.00 95.69 218 LEU A C 1
ATOM 1786 O O . LEU A 1 218 ? 3.737 12.885 -3.797 1.00 95.69 218 LEU A O 1
ATOM 1790 N N . ILE A 1 219 ? 4.520 14.888 -3.109 1.00 92.56 219 ILE A N 1
ATOM 1791 C CA . ILE A 1 219 ? 3.392 15.216 -2.229 1.00 92.56 219 ILE A CA 1
ATOM 1792 C C . ILE A 1 219 ? 2.401 16.143 -2.939 1.00 92.56 219 ILE A C 1
ATOM 1794 O O . ILE A 1 219 ? 2.779 17.213 -3.415 1.00 92.56 219 ILE A O 1
ATOM 1798 N N . ASP A 1 220 ? 1.124 15.758 -2.968 1.00 92.81 220 ASP A N 1
ATOM 1799 C CA . ASP A 1 220 ? 0.019 16.650 -3.324 1.00 92.81 220 ASP A CA 1
ATOM 1800 C C . ASP A 1 220 ? -0.760 17.067 -2.067 1.00 92.81 220 ASP A C 1
ATOM 1802 O O . ASP A 1 220 ? -1.617 16.327 -1.580 1.00 92.81 220 ASP A O 1
ATOM 1806 N N . ASP A 1 221 ? -0.475 18.259 -1.537 1.00 85.56 221 ASP A N 1
ATOM 1807 C CA . ASP A 1 221 ? -1.087 18.748 -0.289 1.00 85.56 221 ASP A CA 1
ATOM 1808 C C . ASP A 1 221 ? -2.604 18.887 -0.369 1.00 85.56 221 ASP A C 1
ATOM 1810 O O . ASP A 1 221 ? -3.315 18.669 0.613 1.00 85.56 221 ASP A O 1
ATOM 1814 N N . ARG A 1 222 ? -3.120 19.254 -1.546 1.00 87.19 222 ARG A N 1
ATOM 1815 C CA . ARG A 1 222 ? -4.551 19.493 -1.731 1.00 87.19 222 ARG A CA 1
ATOM 1816 C C . ARG A 1 222 ? -5.363 18.219 -1.519 1.00 87.19 222 ARG A C 1
ATOM 1818 O O . ARG A 1 222 ? -6.481 18.289 -1.012 1.00 87.19 222 ARG A O 1
ATOM 1825 N N . THR A 1 223 ? -4.827 17.079 -1.943 1.00 88.56 223 THR A N 1
ATOM 1826 C CA . THR A 1 223 ? -5.527 15.788 -1.899 1.00 88.56 223 THR A CA 1
ATOM 1827 C C . THR A 1 223 ? -4.977 14.826 -0.847 1.00 88.56 223 THR A C 1
ATOM 1829 O O . THR A 1 223 ? -5.629 13.826 -0.542 1.00 88.56 223 THR A O 1
ATOM 1832 N N . GLY A 1 224 ? -3.799 15.106 -0.284 1.00 87.75 224 GLY A N 1
ATOM 1833 C CA . GLY A 1 224 ? -3.086 14.197 0.613 1.00 87.75 224 GLY A CA 1
ATOM 1834 C C . GLY A 1 224 ? -2.525 12.959 -0.097 1.00 87.75 224 GLY A C 1
ATOM 1835 O O . GLY A 1 224 ? -2.256 11.944 0.549 1.00 87.75 224 GLY A O 1
ATOM 1836 N N . ILE A 1 225 ? -2.411 13.001 -1.428 1.00 91.88 225 ILE A N 1
ATOM 1837 C CA . ILE A 1 225 ? -1.921 11.889 -2.244 1.00 91.88 225 ILE A CA 1
ATOM 1838 C C . ILE A 1 225 ? -0.396 11.951 -2.331 1.00 91.88 225 ILE A C 1
ATOM 1840 O O . ILE A 1 225 ? 0.193 13.002 -2.580 1.00 91.88 225 ILE A O 1
ATOM 1844 N N . LEU A 1 226 ? 0.235 10.791 -2.171 1.00 93.38 226 LEU A N 1
ATOM 1845 C CA . LEU A 1 226 ? 1.661 10.588 -2.382 1.00 93.38 226 LEU A CA 1
ATOM 1846 C C . LEU A 1 226 ? 1.852 9.790 -3.669 1.00 93.38 226 LEU A C 1
ATOM 1848 O O . LEU A 1 226 ? 1.324 8.686 -3.806 1.00 93.38 226 LEU A O 1
ATOM 1852 N N . VAL A 1 227 ? 2.622 10.324 -4.609 1.00 96.50 227 VAL A N 1
ATOM 1853 C CA . VAL A 1 227 ? 2.920 9.660 -5.885 1.00 96.50 227 VAL A CA 1
ATOM 1854 C C . VAL A 1 227 ? 4.386 9.270 -5.890 1.00 96.50 227 VAL A C 1
ATOM 1856 O O . VAL A 1 227 ? 5.234 10.126 -5.652 1.00 96.50 227 VAL A O 1
ATOM 1859 N N . SER A 1 228 ? 4.724 8.010 -6.167 1.00 97.19 228 SER A N 1
ATOM 1860 C CA . SER A 1 228 ? 6.138 7.655 -6.262 1.00 97.19 228 SER A CA 1
ATOM 1861 C C . SER A 1 228 ? 6.808 8.473 -7.368 1.00 97.19 228 SER A C 1
ATOM 1863 O O . SER A 1 228 ? 6.272 8.655 -8.471 1.00 97.19 228 SER A O 1
ATOM 1865 N N . LYS A 1 229 ? 7.996 8.997 -7.067 1.00 96.25 229 LYS A N 1
ATOM 1866 C CA . LYS A 1 229 ? 8.768 9.777 -8.038 1.00 96.25 229 LYS A CA 1
ATOM 1867 C C . LYS A 1 229 ? 9.205 8.905 -9.219 1.00 96.25 229 LYS A C 1
ATOM 1869 O O . LYS A 1 229 ? 9.204 9.365 -10.355 1.00 96.25 229 LYS A O 1
ATOM 1874 N N . LEU A 1 230 ? 9.493 7.632 -8.940 1.00 97.56 230 LEU A N 1
ATOM 1875 C CA . LEU A 1 230 ? 9.949 6.633 -9.902 1.00 97.56 230 LEU A CA 1
ATOM 1876 C C . LEU A 1 230 ? 8.918 5.516 -10.094 1.00 97.56 230 LEU A C 1
ATOM 1878 O O . LEU A 1 230 ? 8.150 5.196 -9.180 1.00 97.56 230 LEU A O 1
ATOM 1882 N N . GLY A 1 231 ? 8.952 4.885 -11.265 1.00 97.94 231 GLY A N 1
ATOM 1883 C CA . GLY A 1 231 ? 8.387 3.555 -11.469 1.00 97.94 231 GLY A CA 1
ATOM 1884 C C . GLY A 1 231 ? 9.265 2.492 -10.805 1.00 97.94 231 GLY A C 1
ATOM 1885 O O . GLY A 1 231 ? 10.478 2.473 -11.026 1.00 97.94 231 GLY A O 1
ATOM 1886 N N . LEU A 1 232 ? 8.674 1.639 -9.965 1.00 97.94 232 LEU A N 1
ATOM 1887 C CA . LEU A 1 232 ? 9.440 0.788 -9.044 1.00 97.94 232 LEU A CA 1
ATOM 1888 C C . LEU A 1 232 ? 9.563 -0.672 -9.482 1.00 97.94 232 LEU A C 1
ATOM 1890 O O . LEU A 1 232 ? 10.536 -1.318 -9.119 1.00 97.94 232 LEU A O 1
ATOM 1894 N N . VAL A 1 233 ? 8.595 -1.206 -10.223 1.00 97.50 233 VAL A N 1
ATOM 1895 C CA . VAL A 1 233 ? 8.618 -2.596 -10.706 1.00 97.50 233 VAL A CA 1
ATOM 1896 C C . VAL A 1 233 ? 7.788 -2.724 -11.984 1.00 97.50 233 VAL A C 1
ATOM 1898 O O . VAL A 1 233 ? 6.937 -1.876 -12.250 1.00 97.50 233 VAL A O 1
ATOM 1901 N N . SER A 1 234 ? 8.028 -3.763 -12.780 1.00 97.06 234 SER A N 1
ATOM 1902 C CA . SER A 1 234 ? 7.227 -4.127 -13.954 1.00 97.06 234 SER A CA 1
ATOM 1903 C C . SER A 1 234 ? 6.954 -5.641 -13.961 1.00 97.06 234 SER A C 1
ATOM 1905 O O . SER A 1 234 ? 7.135 -6.309 -12.941 1.00 97.06 234 SER A O 1
ATOM 1907 N N . GLY A 1 235 ? 6.427 -6.180 -15.059 1.00 95.12 235 GLY A N 1
ATOM 1908 C CA . GLY A 1 235 ? 6.082 -7.597 -15.205 1.00 95.12 235 GLY A CA 1
ATOM 1909 C C . GLY A 1 235 ? 4.726 -7.975 -14.609 1.00 95.12 235 GLY A C 1
ATOM 1910 O O . GLY A 1 235 ? 4.286 -9.118 -14.751 1.00 95.12 235 GLY A O 1
ATOM 1911 N N . ILE A 1 236 ? 4.043 -7.030 -13.957 1.00 95.62 236 ILE A N 1
ATOM 1912 C CA . ILE A 1 236 ? 2.759 -7.250 -13.290 1.00 95.62 236 ILE A CA 1
ATOM 1913 C C . ILE A 1 236 ? 1.627 -6.898 -14.248 1.00 95.62 236 ILE A C 1
ATOM 1915 O O . ILE A 1 236 ? 1.456 -5.737 -14.613 1.00 95.62 236 ILE A O 1
ATOM 1919 N N . ARG A 1 237 ? 0.830 -7.901 -14.614 1.00 94.38 237 ARG A N 1
ATOM 1920 C CA . ARG A 1 237 ? -0.366 -7.723 -15.441 1.00 94.38 237 ARG A CA 1
ATOM 1921 C C . ARG A 1 237 ? -1.410 -6.854 -14.735 1.00 94.38 237 ARG A C 1
ATOM 1923 O O . ARG A 1 237 ? -1.616 -6.987 -13.527 1.00 94.38 237 ARG A O 1
ATOM 1930 N N . PHE A 1 238 ? -2.109 -6.005 -15.489 1.00 95.31 238 PHE A N 1
ATOM 1931 C CA . PHE A 1 238 ? -3.210 -5.211 -14.946 1.00 95.31 238 PHE A CA 1
ATOM 1932 C C . PHE A 1 238 ? -4.447 -6.084 -14.688 1.00 95.31 238 PHE A C 1
ATOM 1934 O O . PHE A 1 238 ? -4.892 -6.210 -13.546 1.00 95.31 238 PHE A O 1
ATOM 1941 N N . LEU A 1 239 ? -4.970 -6.739 -15.725 1.00 94.81 239 LEU A N 1
ATOM 1942 C CA . LEU A 1 239 ? -6.106 -7.665 -15.667 1.00 94.81 239 LEU A CA 1
ATOM 1943 C C . LEU A 1 239 ? -5.950 -8.750 -16.743 1.00 94.81 239 LEU A C 1
ATOM 1945 O O . LEU A 1 239 ? -5.296 -8.533 -17.758 1.00 94.81 239 LEU A O 1
ATOM 1949 N N . ASP A 1 240 ? -6.534 -9.927 -16.551 1.00 93.12 240 ASP A N 1
ATOM 1950 C CA . ASP A 1 240 ? -6.460 -10.988 -17.552 1.00 93.12 240 ASP A CA 1
ATOM 1951 C C . ASP A 1 240 ? -7.283 -10.692 -18.823 1.00 93.12 240 ASP A C 1
ATOM 1953 O O . ASP A 1 240 ? -8.204 -9.873 -18.845 1.00 93.12 240 ASP A O 1
ATOM 1957 N N . ARG A 1 241 ? -6.964 -11.422 -19.899 1.00 91.44 241 ARG A N 1
ATOM 1958 C CA . ARG A 1 241 ? -7.608 -11.280 -21.215 1.00 91.44 241 ARG A CA 1
ATOM 1959 C C . ARG A 1 241 ? -9.099 -11.589 -21.221 1.00 91.44 241 ARG A C 1
ATOM 1961 O O . ARG A 1 241 ? -9.816 -11.062 -22.067 1.00 91.44 241 ARG A O 1
ATOM 1968 N N . ASN A 1 242 ? -9.571 -12.431 -20.307 1.00 90.88 242 ASN A N 1
ATOM 1969 C CA . ASN A 1 242 ? -10.943 -12.933 -20.329 1.00 90.88 242 ASN A CA 1
ATOM 1970 C C . ASN A 1 242 ? -11.928 -12.007 -19.605 1.00 90.88 242 ASN A C 1
ATOM 1972 O O . ASN A 1 242 ? -13.134 -12.239 -19.672 1.00 90.88 242 ASN A O 1
ATOM 1976 N N . HIS A 1 243 ? -11.439 -10.961 -18.935 1.00 91.00 243 HIS A N 1
ATOM 1977 C CA . HIS A 1 243 ? -12.269 -9.988 -18.233 1.00 91.00 243 HIS A CA 1
ATOM 1978 C C . HIS A 1 243 ? -12.078 -8.594 -18.802 1.00 91.00 243 HIS A C 1
ATOM 1980 O O . HIS A 1 243 ? -10.957 -8.181 -19.059 1.00 91.00 243 HIS A O 1
ATOM 1986 N N . ASN A 1 244 ? -13.166 -7.847 -18.943 1.00 91.62 244 ASN A N 1
ATOM 1987 C CA . ASN A 1 244 ? -13.128 -6.478 -19.444 1.00 91.62 244 ASN A CA 1
ATOM 1988 C C . ASN A 1 244 ? -12.862 -5.489 -18.309 1.00 91.62 244 ASN A C 1
ATOM 1990 O O . ASN A 1 244 ? -13.462 -5.602 -17.232 1.00 91.62 244 ASN A O 1
ATOM 1994 N N . TYR A 1 245 ? -12.023 -4.481 -18.557 1.00 94.25 245 TYR A N 1
ATOM 1995 C CA . TYR A 1 245 ? -11.807 -3.423 -17.582 1.00 94.25 245 TYR A CA 1
ATOM 1996 C C . TYR A 1 245 ? -12.839 -2.302 -17.744 1.00 94.25 245 TYR A C 1
ATOM 1998 O O . TYR A 1 245 ? -12.916 -1.639 -18.770 1.00 94.25 245 TYR A O 1
ATOM 2006 N N . LYS A 1 246 ? -13.652 -2.090 -16.703 1.00 91.94 246 LYS A N 1
ATOM 2007 C CA . LYS A 1 246 ? -14.707 -1.059 -16.651 1.00 91.94 246 LYS A CA 1
ATOM 2008 C C . LYS A 1 246 ? -14.473 -0.046 -15.522 1.00 91.94 246 LYS A C 1
ATOM 2010 O O . LYS A 1 246 ? -15.407 0.347 -14.827 1.00 91.94 246 LYS A O 1
ATOM 2015 N N . GLY A 1 247 ? -13.206 0.288 -15.267 1.00 91.12 247 GLY A N 1
ATOM 2016 C CA . GLY A 1 247 ? -12.805 1.335 -14.317 1.00 91.12 247 GLY A CA 1
ATOM 2017 C C . GLY A 1 247 ? -12.742 0.921 -12.838 1.00 91.12 247 GLY A C 1
ATOM 2018 O O . GLY A 1 247 ? -12.325 1.721 -11.998 1.00 91.12 247 GLY A O 1
ATOM 2019 N N . ASP A 1 248 ? -13.109 -0.317 -12.484 1.00 92.12 248 ASP A N 1
ATOM 2020 C CA . ASP A 1 248 ? -12.988 -0.826 -11.109 1.00 92.12 248 ASP A CA 1
ATOM 2021 C C . ASP A 1 248 ? -11.603 -1.434 -10.849 1.00 92.12 248 ASP A C 1
ATOM 2023 O O . ASP A 1 248 ? -11.407 -2.652 -10.877 1.00 92.12 248 ASP A O 1
ATOM 2027 N N . PHE A 1 249 ? -10.634 -0.569 -10.542 1.00 93.50 249 PHE A N 1
ATOM 2028 C CA . PHE A 1 249 ? -9.271 -0.984 -10.199 1.00 93.50 249 PHE A CA 1
ATOM 2029 C C . PHE A 1 249 ? -9.218 -1.962 -9.014 1.00 93.50 249 PHE A C 1
ATOM 2031 O O . PHE A 1 249 ? -8.279 -2.747 -8.916 1.00 93.50 249 PHE A O 1
ATOM 2038 N N . SER A 1 250 ? -10.222 -1.966 -8.122 1.00 91.06 250 SER A N 1
ATOM 2039 C CA . SER A 1 250 ? -10.216 -2.813 -6.920 1.00 91.06 250 SER A CA 1
ATOM 2040 C C . SER A 1 250 ? -10.268 -4.316 -7.212 1.00 91.06 250 SER A C 1
ATOM 2042 O O . SER A 1 250 ? -9.964 -5.120 -6.334 1.00 91.06 250 SER A O 1
ATOM 2044 N N . ARG A 1 251 ? -10.652 -4.690 -8.438 1.00 89.62 251 ARG A N 1
ATOM 2045 C CA . ARG A 1 251 ? -10.824 -6.078 -8.889 1.00 89.62 251 ARG A CA 1
ATOM 2046 C C . ARG A 1 251 ? -9.729 -6.543 -9.851 1.00 89.62 251 ARG A C 1
ATOM 2048 O O . ARG A 1 251 ? -9.912 -7.546 -10.531 1.00 89.62 251 ARG A O 1
ATOM 2055 N N . THR A 1 252 ? -8.635 -5.796 -9.939 1.00 94.81 252 THR A N 1
ATOM 2056 C CA . THR A 1 252 ? -7.532 -6.063 -10.868 1.00 94.81 252 THR A CA 1
ATOM 2057 C C . THR A 1 252 ? -6.451 -6.928 -10.226 1.00 94.81 252 THR A C 1
ATOM 2059 O O . THR A 1 252 ? -6.257 -6.892 -9.008 1.00 94.81 252 THR A O 1
ATOM 2062 N N . GLU A 1 253 ? -5.710 -7.674 -11.046 1.00 94.75 253 GLU A N 1
ATOM 2063 C CA . GLU A 1 253 ? -4.555 -8.456 -10.580 1.00 94.75 253 GLU A CA 1
ATOM 2064 C C . GLU A 1 253 ? -3.446 -7.537 -10.067 1.00 94.75 253 GLU A C 1
ATOM 2066 O O . GLU A 1 253 ? -2.817 -7.817 -9.046 1.00 94.75 253 GLU A O 1
ATOM 2071 N N . MET A 1 254 ? -3.265 -6.384 -10.717 1.00 95.81 254 MET A N 1
ATOM 2072 C CA . MET A 1 254 ? -2.336 -5.362 -10.251 1.00 95.81 254 MET A CA 1
ATOM 2073 C C . MET A 1 254 ? -2.686 -4.874 -8.847 1.00 95.81 254 MET A C 1
ATOM 2075 O O . MET A 1 254 ? -1.797 -4.744 -8.005 1.00 95.81 254 MET A O 1
ATOM 2079 N N . LYS A 1 255 ? -3.969 -4.637 -8.554 1.00 94.94 255 LYS A N 1
ATOM 2080 C CA . LYS A 1 255 ? -4.383 -4.250 -7.205 1.00 94.94 255 LYS A CA 1
ATOM 2081 C C . LYS A 1 255 ? -4.126 -5.358 -6.185 1.00 94.94 255 LYS A C 1
ATOM 2083 O O . LYS A 1 255 ? -3.643 -5.051 -5.095 1.00 94.94 255 LYS A O 1
ATOM 2088 N N . GLU A 1 256 ? -4.386 -6.620 -6.533 1.00 94.38 256 GLU A N 1
ATOM 2089 C CA . GLU A 1 256 ? -4.036 -7.746 -5.660 1.00 94.38 256 GLU A CA 1
ATOM 2090 C C . GLU A 1 256 ? -2.527 -7.777 -5.374 1.00 94.38 256 GLU A C 1
ATOM 2092 O O . GLU A 1 256 ? -2.132 -7.901 -4.213 1.00 94.38 256 GLU A O 1
ATOM 2097 N N . TYR A 1 257 ? -1.682 -7.597 -6.394 1.00 96.00 257 TYR A N 1
ATOM 2098 C CA . TYR A 1 257 ? -0.230 -7.552 -6.222 1.00 96.00 257 TYR A CA 1
ATOM 2099 C C . TYR A 1 257 ? 0.211 -6.422 -5.280 1.00 96.00 257 TYR A C 1
ATOM 2101 O O . TYR A 1 257 ? 0.992 -6.655 -4.347 1.00 96.00 257 TYR A O 1
ATOM 2109 N N . LEU A 1 258 ? -0.319 -5.212 -5.493 1.00 94.25 258 LEU A N 1
ATOM 2110 C CA . LEU A 1 258 ? -0.010 -4.042 -4.671 1.00 94.25 258 LEU A CA 1
ATOM 2111 C C . LEU A 1 258 ? -0.339 -4.284 -3.191 1.00 94.25 258 LEU A C 1
ATOM 2113 O O . LEU A 1 258 ? 0.482 -3.982 -2.324 1.00 94.25 258 LEU A O 1
ATOM 2117 N N . ASP A 1 259 ? -1.511 -4.858 -2.912 1.00 88.75 259 ASP A N 1
ATOM 2118 C CA . ASP A 1 259 ? -2.007 -5.063 -1.547 1.00 88.75 259 ASP A CA 1
ATOM 2119 C C . ASP A 1 259 ? -1.372 -6.263 -0.846 1.00 88.75 259 ASP A C 1
ATOM 2121 O O . ASP A 1 259 ? -1.192 -6.253 0.374 1.00 88.75 259 ASP A O 1
ATOM 2125 N N . ARG A 1 260 ? -1.055 -7.319 -1.598 1.00 88.81 260 ARG A N 1
ATOM 2126 C CA . ARG A 1 260 ? -0.577 -8.584 -1.035 1.00 88.81 260 ARG A CA 1
ATOM 2127 C C . ARG A 1 260 ? 0.938 -8.643 -0.896 1.00 88.81 260 ARG A C 1
ATOM 2129 O O . ARG A 1 260 ? 1.422 -9.251 0.059 1.00 88.81 260 ARG A O 1
ATOM 2136 N N . TYR A 1 261 ? 1.667 -8.030 -1.827 1.00 93.69 261 TYR A N 1
ATOM 2137 C CA . TYR A 1 261 ? 3.123 -8.133 -1.907 1.00 93.69 261 TYR A CA 1
ATOM 2138 C C . TYR A 1 261 ? 3.785 -6.763 -1.775 1.00 93.69 261 TYR A C 1
ATOM 2140 O O . TYR A 1 261 ? 4.499 -6.525 -0.802 1.00 93.69 261 TYR A O 1
ATOM 2148 N N . MET A 1 262 ? 3.505 -5.834 -2.695 1.00 94.50 262 MET A N 1
ATOM 2149 C CA . MET A 1 262 ? 4.306 -4.611 -2.817 1.00 94.50 262 MET A CA 1
ATOM 2150 C C . MET A 1 262 ? 4.268 -3.736 -1.562 1.00 94.50 262 MET A C 1
ATOM 2152 O O . MET A 1 262 ? 5.319 -3.298 -1.105 1.00 94.50 262 MET A O 1
ATOM 2156 N N . ILE A 1 263 ? 3.090 -3.491 -0.975 1.00 88.56 263 ILE A N 1
ATOM 2157 C CA . ILE A 1 263 ? 2.986 -2.623 0.209 1.00 88.56 263 ILE A CA 1
ATOM 2158 C C . ILE A 1 263 ? 3.737 -3.196 1.414 1.00 88.56 263 ILE A C 1
ATOM 2160 O O . ILE A 1 263 ? 4.351 -2.448 2.180 1.00 88.56 263 ILE A O 1
ATOM 2164 N N . ARG A 1 264 ? 3.731 -4.527 1.562 1.00 86.56 264 ARG A N 1
ATOM 2165 C CA . ARG A 1 264 ? 4.480 -5.222 2.608 1.00 86.56 264 ARG A CA 1
ATOM 2166 C C . ARG A 1 264 ? 5.966 -5.073 2.351 1.00 86.56 264 ARG A C 1
ATOM 2168 O O . ARG A 1 264 ? 6.688 -4.694 3.264 1.00 86.56 264 ARG A O 1
ATOM 2175 N N . ASP A 1 265 ? 6.387 -5.335 1.119 1.00 92.44 265 ASP A N 1
ATOM 2176 C CA . ASP A 1 265 ? 7.789 -5.333 0.731 1.00 92.44 265 ASP A CA 1
ATOM 2177 C C . ASP A 1 265 ? 8.402 -3.918 0.801 1.00 92.44 265 ASP A C 1
ATOM 2179 O O . ASP A 1 265 ? 9.551 -3.768 1.207 1.00 92.44 265 ASP A O 1
ATOM 2183 N N . LEU A 1 266 ? 7.607 -2.881 0.516 1.00 90.38 266 LEU A N 1
ATOM 2184 C CA . LEU A 1 266 ? 7.973 -1.467 0.642 1.00 90.38 266 LEU A CA 1
ATOM 2185 C C . LEU A 1 266 ? 8.106 -1.013 2.108 1.00 90.38 266 LEU A C 1
ATOM 2187 O O . LEU A 1 266 ? 8.977 -0.211 2.444 1.00 90.38 266 LEU A O 1
ATOM 2191 N N . THR A 1 267 ? 7.236 -1.499 3.001 1.00 83.12 267 THR A N 1
ATOM 2192 C CA . THR A 1 267 ? 7.159 -1.040 4.404 1.00 83.12 267 THR A CA 1
ATOM 2193 C C . THR A 1 267 ? 7.821 -1.991 5.409 1.00 83.12 267 THR A C 1
ATOM 2195 O O . THR A 1 267 ? 7.671 -1.816 6.622 1.00 83.12 267 THR A O 1
ATOM 2198 N N . GLN A 1 268 ? 8.630 -2.952 4.940 1.00 74.12 268 GLN A N 1
ATOM 2199 C CA . GLN A 1 268 ? 9.374 -3.900 5.792 1.00 74.12 268 GLN A CA 1
ATOM 2200 C C . GLN A 1 268 ? 10.199 -3.191 6.875 1.00 74.12 268 GLN A C 1
ATOM 2202 O O . GLN A 1 268 ? 10.339 -3.703 7.985 1.00 74.12 268 GLN A O 1
ATOM 2207 N N . THR A 1 269 ? 10.684 -1.980 6.593 1.00 54.09 269 THR A N 1
ATOM 2208 C CA . THR A 1 269 ? 11.446 -1.148 7.533 1.00 54.09 269 THR A CA 1
ATOM 2209 C C . THR A 1 269 ? 10.630 -0.724 8.743 1.00 54.09 269 THR A C 1
ATOM 2211 O O . THR A 1 269 ? 11.125 -0.893 9.848 1.00 54.09 269 THR A O 1
ATOM 2214 N N . ALA A 1 270 ? 9.368 -0.312 8.575 1.00 45.12 270 ALA A N 1
ATOM 2215 C CA . ALA A 1 270 ? 8.486 0.047 9.693 1.00 45.12 270 ALA A CA 1
ATOM 2216 C C . ALA A 1 270 ? 8.190 -1.146 10.621 1.00 45.12 270 ALA A C 1
ATOM 2218 O O . ALA A 1 270 ? 7.883 -0.965 11.795 1.00 45.12 270 ALA A O 1
ATOM 2219 N N . THR A 1 271 ? 8.323 -2.370 10.102 1.00 36.12 271 THR A N 1
ATOM 2220 C CA . THR A 1 271 ? 8.192 -3.602 10.890 1.00 36.12 271 THR A CA 1
ATOM 2221 C C . THR A 1 271 ? 9.503 -3.945 11.611 1.00 36.12 271 THR A C 1
ATOM 2223 O O . THR A 1 271 ? 9.478 -4.468 12.716 1.00 36.12 271 THR A O 1
ATOM 2226 N N . PHE A 1 272 ? 10.662 -3.638 11.019 1.00 31.19 272 PHE A N 1
ATOM 2227 C CA . PHE A 1 272 ? 11.975 -4.010 11.559 1.00 31.19 272 PHE A CA 1
ATOM 2228 C C . PHE A 1 272 ? 12.525 -3.021 12.597 1.00 31.19 272 PHE A C 1
ATOM 2230 O O . PHE A 1 272 ? 13.090 -3.475 13.588 1.00 31.19 272 PHE A O 1
ATOM 2237 N N . THR A 1 273 ? 12.349 -1.703 12.415 1.00 32.00 273 THR A N 1
ATOM 2238 C CA . THR A 1 273 ? 12.736 -0.710 13.440 1.00 32.00 273 THR A CA 1
ATOM 2239 C C . THR A 1 273 ? 11.896 -0.869 14.699 1.00 32.00 273 THR A C 1
ATOM 2241 O O . THR A 1 273 ? 12.439 -0.847 15.795 1.00 32.00 273 THR A O 1
ATOM 2244 N N . HIS A 1 274 ? 10.597 -1.144 14.557 1.00 34.19 274 HIS A N 1
ATOM 2245 C CA . HIS A 1 274 ? 9.736 -1.396 15.710 1.00 34.19 274 HIS A CA 1
ATOM 2246 C C . HIS A 1 274 ? 10.164 -2.674 16.459 1.00 34.19 274 HIS A C 1
ATOM 2248 O O . HIS A 1 274 ? 10.258 -2.658 17.675 1.00 34.19 274 HIS A O 1
ATOM 2254 N N . VAL A 1 275 ? 10.507 -3.764 15.756 1.00 34.16 275 VAL A N 1
ATOM 2255 C CA . VAL A 1 275 ? 10.857 -5.062 16.375 1.00 34.16 275 VAL A CA 1
ATOM 2256 C C . VAL A 1 275 ? 12.283 -5.114 16.950 1.00 34.16 275 VAL A C 1
ATOM 2258 O O . VAL A 1 275 ? 12.530 -5.896 17.870 1.00 34.16 275 VAL A O 1
ATOM 2261 N N . GLN A 1 276 ? 13.238 -4.330 16.440 1.00 37.81 276 GLN A N 1
ATOM 2262 C CA . GLN A 1 276 ? 14.610 -4.309 16.974 1.00 37.81 276 GLN A CA 1
ATOM 2263 C C . GLN A 1 276 ? 14.717 -3.594 18.327 1.00 37.81 276 GLN A C 1
ATOM 2265 O O . GLN A 1 276 ? 15.476 -4.059 19.175 1.00 37.81 276 GLN A O 1
ATOM 2270 N N . ASP A 1 277 ? 13.909 -2.556 18.547 1.00 37.91 277 ASP A N 1
ATOM 2271 C CA . ASP A 1 277 ? 13.894 -1.777 19.794 1.00 37.91 277 ASP A CA 1
ATOM 2272 C C . ASP A 1 277 ? 12.899 -2.316 20.839 1.00 37.91 277 ASP A C 1
ATOM 2274 O O . ASP A 1 277 ? 12.831 -1.815 21.959 1.00 37.91 277 ASP A O 1
ATOM 2278 N N . MET A 1 278 ? 12.147 -3.363 20.490 1.00 39.12 278 MET A N 1
ATOM 2279 C CA . MET A 1 278 ? 11.154 -3.984 21.363 1.00 39.12 278 MET A CA 1
ATOM 2280 C C . MET A 1 278 ? 11.768 -5.022 22.302 1.00 39.12 278 MET A C 1
ATOM 2282 O O . MET A 1 278 ? 12.460 -5.964 21.889 1.00 39.12 278 MET A O 1
ATOM 2286 N N . SER A 1 279 ? 11.409 -4.898 23.574 1.00 48.53 279 SER A N 1
ATOM 2287 C CA . SER A 1 279 ? 11.599 -5.929 24.586 1.00 48.53 279 SER A CA 1
ATOM 2288 C C . SER A 1 279 ? 10.889 -7.245 24.196 1.00 48.53 279 SER A C 1
ATOM 2290 O O . SER A 1 279 ? 9.984 -7.258 23.352 1.00 48.53 279 SER A O 1
ATOM 2292 N N . PRO A 1 280 ? 11.270 -8.392 24.790 1.00 50.72 280 PRO A N 1
ATOM 2293 C CA . PRO A 1 280 ? 10.608 -9.678 24.537 1.00 50.72 280 PRO A CA 1
ATOM 2294 C C . PRO A 1 280 ? 9.089 -9.657 24.789 1.00 50.72 280 PRO A C 1
ATOM 2296 O O . PRO A 1 280 ? 8.330 -10.351 24.112 1.00 50.72 280 PRO A O 1
ATOM 2299 N N . GLU A 1 281 ? 8.646 -8.833 25.736 1.00 51.69 281 GLU A N 1
ATOM 2300 C CA . GLU A 1 281 ? 7.239 -8.655 26.103 1.00 51.69 281 GLU A CA 1
ATOM 2301 C C . GLU A 1 281 ? 6.476 -7.908 24.998 1.00 51.69 281 GLU A C 1
ATOM 2303 O O . GLU A 1 281 ? 5.432 -8.375 24.539 1.00 51.69 281 GLU A O 1
ATOM 2308 N N . GLU A 1 282 ? 7.055 -6.831 24.464 1.00 43.56 282 GLU A N 1
ATOM 2309 C CA . GLU A 1 282 ? 6.467 -6.075 23.353 1.00 43.56 282 GLU A CA 1
ATOM 2310 C C . GLU A 1 282 ? 6.438 -6.892 22.052 1.00 43.56 282 GLU A C 1
ATOM 2312 O O . GLU A 1 282 ? 5.483 -6.787 21.283 1.00 43.56 282 GLU A O 1
ATOM 2317 N N . LYS A 1 283 ? 7.439 -7.755 21.802 1.00 46.16 283 LYS A N 1
ATOM 2318 C CA . LYS A 1 283 ? 7.444 -8.694 20.653 1.00 46.16 283 LYS A CA 1
ATOM 2319 C C . LYS A 1 283 ? 6.267 -9.650 20.685 1.00 46.16 283 LYS A C 1
ATOM 2321 O O . LYS A 1 283 ? 5.614 -9.855 19.663 1.00 46.16 283 LYS A O 1
ATOM 2326 N N . THR A 1 284 ? 5.984 -10.187 21.863 1.00 55.75 284 THR A N 1
ATOM 2327 C CA . THR A 1 284 ? 4.858 -11.099 22.072 1.00 55.75 284 THR A CA 1
ATOM 2328 C C . THR A 1 284 ? 3.535 -10.368 21.832 1.00 55.75 284 THR A C 1
ATOM 2330 O O . THR A 1 284 ? 2.672 -10.863 21.111 1.00 55.75 284 THR A O 1
ATOM 2333 N N . GLN A 1 285 ? 3.423 -9.136 22.333 1.00 48.97 285 GLN A N 1
ATOM 2334 C CA . GLN A 1 285 ? 2.247 -8.290 22.147 1.00 48.97 285 GLN A CA 1
ATOM 2335 C C . GLN A 1 285 ? 2.025 -7.891 20.677 1.00 48.97 285 GLN A C 1
ATOM 2337 O O . GLN A 1 285 ? 0.901 -7.944 20.183 1.00 48.97 285 GLN A O 1
ATOM 2342 N N . PHE A 1 286 ? 3.089 -7.566 19.941 1.00 45.00 286 PHE A N 1
ATOM 2343 C CA . PHE A 1 286 ? 3.026 -7.244 18.514 1.00 45.00 286 PHE A CA 1
ATOM 2344 C C . PHE A 1 286 ? 2.601 -8.446 17.653 1.00 45.00 286 PHE A C 1
ATOM 2346 O O . PHE A 1 286 ? 1.813 -8.309 16.713 1.00 45.00 286 PHE A O 1
ATOM 2353 N N . GLU A 1 287 ? 3.095 -9.646 17.972 1.00 51.81 287 GLU A N 1
ATOM 2354 C CA . GLU A 1 287 ? 2.666 -10.880 17.306 1.00 51.81 287 GLU A CA 1
ATOM 2355 C C . GLU A 1 287 ? 1.202 -11.228 17.608 1.00 51.81 287 GLU A C 1
ATOM 2357 O O . GLU A 1 287 ? 0.474 -11.672 16.712 1.00 51.81 287 GLU A O 1
ATOM 2362 N N . GLU A 1 288 ? 0.742 -10.999 18.839 1.00 53.09 288 GLU A N 1
ATOM 2363 C CA . GLU A 1 288 ? -0.666 -11.150 19.213 1.00 53.09 288 GLU A CA 1
ATOM 2364 C C . GLU A 1 288 ? -1.565 -10.137 18.494 1.00 53.09 288 GLU A C 1
ATOM 2366 O O . GLU A 1 288 ? -2.595 -10.527 17.936 1.00 53.09 288 GLU A O 1
ATOM 2371 N N . GLU A 1 289 ? -1.159 -8.867 18.412 1.00 46.25 289 GLU A N 1
ATOM 2372 C CA . GLU A 1 289 ? -1.876 -7.829 17.664 1.00 46.25 289 GLU A CA 1
ATOM 2373 C C . GLU A 1 289 ? -1.955 -8.155 16.164 1.00 46.25 289 GLU A C 1
ATOM 2375 O O . GLU A 1 289 ? -3.015 -7.990 15.552 1.00 46.25 289 GLU A O 1
ATOM 2380 N N . ARG A 1 290 ? -0.887 -8.707 15.568 1.00 46.12 290 ARG A N 1
ATOM 2381 C CA . ARG A 1 290 ? -0.899 -9.192 14.176 1.00 46.12 290 ARG A CA 1
ATOM 2382 C C . ARG A 1 290 ? -1.878 -10.342 13.960 1.00 46.12 290 ARG A C 1
ATOM 2384 O O . ARG A 1 290 ? -2.672 -10.292 13.019 1.00 46.12 290 ARG A O 1
ATOM 2391 N N . LYS A 1 291 ? -1.872 -11.346 14.842 1.00 50.06 291 LYS A N 1
ATOM 2392 C CA . LYS A 1 291 ? -2.833 -12.463 14.787 1.00 50.06 291 LYS A CA 1
ATOM 2393 C C . LYS A 1 291 ? -4.273 -11.977 14.960 1.00 50.06 291 LYS A C 1
ATOM 2395 O O . LYS A 1 291 ? -5.183 -12.498 14.315 1.00 50.06 291 LYS A O 1
ATOM 2400 N N . GLN A 1 292 ? -4.498 -10.969 15.802 1.00 47.09 292 GLN A N 1
ATOM 2401 C CA . GLN A 1 292 ? -5.811 -10.342 15.948 1.00 47.09 292 GLN A CA 1
ATOM 2402 C C . GLN A 1 292 ? -6.217 -9.545 14.700 1.00 47.09 292 GLN A C 1
ATOM 2404 O O . GLN A 1 292 ? -7.374 -9.621 14.290 1.00 47.09 292 GLN A O 1
ATOM 2409 N N . ALA A 1 293 ? -5.295 -8.823 14.061 1.00 42.88 293 ALA A N 1
ATOM 2410 C CA . ALA A 1 293 ? -5.562 -8.087 12.826 1.00 42.88 293 ALA A CA 1
ATOM 2411 C C . ALA A 1 293 ? -5.921 -9.020 11.654 1.00 42.88 293 ALA A C 1
ATOM 2413 O O . ALA A 1 293 ? -6.852 -8.728 10.903 1.00 42.88 293 ALA A O 1
ATOM 2414 N N . GLU A 1 294 ? -5.260 -10.175 11.537 1.00 44.12 294 GLU A N 1
ATOM 2415 C CA . GLU A 1 294 ? -5.632 -11.210 10.563 1.00 44.12 294 GLU A CA 1
ATOM 2416 C C . GLU A 1 294 ? -7.020 -11.804 10.845 1.00 44.12 294 GLU A C 1
ATOM 2418 O O . GLU A 1 294 ? -7.796 -12.006 9.911 1.00 44.12 294 GLU A O 1
ATOM 2423 N N . LYS A 1 295 ? -7.387 -11.997 12.120 1.00 45.41 295 LYS A N 1
ATOM 2424 C CA . LYS A 1 295 ? -8.745 -12.417 12.516 1.00 45.41 295 LYS A CA 1
ATOM 2425 C C . LYS A 1 295 ? -9.827 -11.370 12.212 1.00 45.41 295 LYS A C 1
ATOM 2427 O O . LYS A 1 295 ? -10.981 -11.745 12.030 1.00 45.41 295 LYS A O 1
ATOM 2432 N N . ARG A 1 296 ? -9.487 -10.076 12.138 1.00 46.78 296 ARG A N 1
ATOM 2433 C CA . ARG A 1 296 ? -10.425 -8.985 11.783 1.00 46.78 296 ARG A CA 1
ATOM 2434 C C . ARG A 1 296 ? -10.740 -8.917 10.283 1.00 46.78 296 ARG A C 1
ATOM 2436 O O . ARG A 1 296 ? -11.596 -8.133 9.874 1.00 46.78 296 ARG A O 1
ATOM 2443 N N . ARG A 1 297 ? -10.063 -9.708 9.445 1.00 45.31 297 ARG A N 1
ATOM 2444 C CA . ARG A 1 297 ? -10.301 -9.747 7.999 1.00 45.31 297 ARG A CA 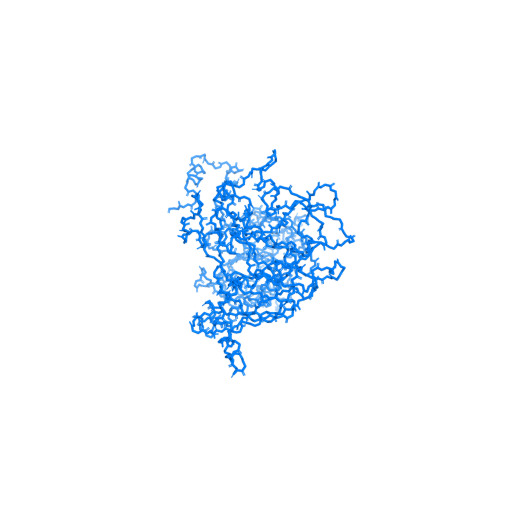1
ATOM 2445 C C . ARG A 1 297 ? -11.622 -10.469 7.733 1.00 45.31 297 ARG A C 1
ATOM 2447 O O . ARG A 1 297 ? -11.763 -11.629 8.097 1.00 45.31 297 ARG A O 1
ATOM 2454 N N . ASN A 1 298 ? -12.586 -9.785 7.111 1.00 45.88 298 ASN A N 1
ATOM 2455 C CA . ASN A 1 298 ? -13.901 -10.349 6.795 1.00 45.88 298 ASN A CA 1
ATOM 2456 C C . ASN A 1 298 ? -13.756 -11.624 5.931 1.00 45.88 298 ASN A C 1
ATOM 2458 O O . ASN A 1 298 ? -13.417 -11.504 4.750 1.00 45.88 298 ASN A O 1
ATOM 2462 N N . PRO A 1 299 ? -14.036 -12.828 6.465 1.00 43.44 299 PRO A N 1
ATOM 2463 C CA . PRO A 1 299 ? -13.819 -14.083 5.745 1.00 43.44 299 PRO A CA 1
ATOM 2464 C C . PRO A 1 299 ? -14.861 -14.329 4.643 1.00 43.44 299 PRO A C 1
ATOM 2466 O O . PRO A 1 299 ? -14.670 -15.205 3.807 1.00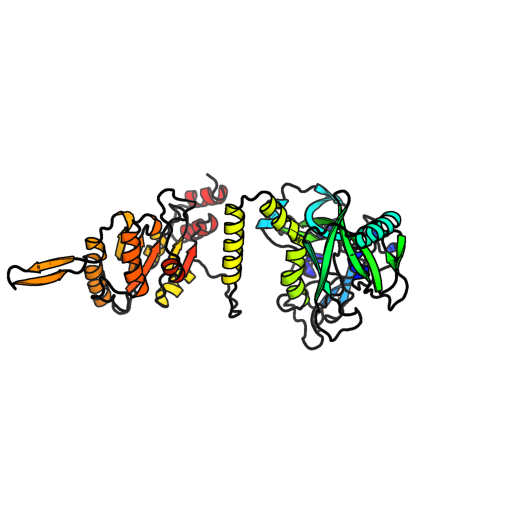 43.44 299 PRO A O 1
ATOM 2469 N N . TYR A 1 300 ? -15.944 -13.545 4.616 1.00 46.72 300 TYR A N 1
ATOM 2470 C CA . TYR A 1 300 ? -17.057 -13.702 3.678 1.00 46.72 300 TYR A CA 1
ATOM 2471 C C . TYR A 1 300 ? -17.028 -12.701 2.517 1.00 46.72 300 TYR A C 1
ATOM 2473 O O . TYR A 1 300 ? -17.933 -12.701 1.688 1.00 46.72 300 TYR A O 1
ATOM 2481 N N . GLY A 1 301 ? -16.024 -11.816 2.455 1.00 42.44 301 GLY A N 1
ATOM 2482 C CA . GLY A 1 301 ? -15.884 -10.851 1.357 1.00 42.44 301 GLY A CA 1
ATOM 2483 C C . GLY A 1 301 ? -17.034 -9.839 1.235 1.00 42.44 301 GLY A C 1
ATOM 2484 O O . GLY A 1 301 ? -17.168 -9.189 0.199 1.00 42.44 301 GLY A O 1
ATOM 2485 N N . LEU A 1 302 ? -17.868 -9.691 2.271 1.00 43.12 302 LEU A N 1
ATOM 2486 C CA . LEU A 1 302 ? -18.967 -8.726 2.277 1.00 43.12 302 LEU A CA 1
ATOM 2487 C C . LEU A 1 302 ? -18.404 -7.298 2.271 1.00 43.12 302 LEU A C 1
ATOM 2489 O O . LEU A 1 302 ? -17.615 -6.915 3.140 1.00 43.12 302 LEU A O 1
ATOM 2493 N N . LYS A 1 303 ? -18.825 -6.510 1.280 1.00 40.38 303 LYS A N 1
ATOM 2494 C CA . LYS A 1 303 ? -18.533 -5.079 1.193 1.00 40.38 303 LYS A CA 1
ATOM 2495 C C . LYS A 1 303 ? -19.624 -4.324 1.944 1.00 40.38 303 LYS A C 1
ATOM 2497 O O . LYS A 1 303 ? -20.731 -4.174 1.438 1.00 40.38 303 LYS A O 1
ATOM 2502 N N . PHE A 1 304 ? -19.312 -3.862 3.146 1.00 49.34 304 PHE A N 1
ATOM 2503 C CA . PHE A 1 304 ? -20.164 -2.919 3.861 1.00 49.34 304 PHE A CA 1
ATOM 2504 C C . PHE A 1 304 ? -19.760 -1.496 3.456 1.00 49.34 304 PHE A C 1
ATOM 2506 O O . PHE A 1 304 ? -18.570 -1.213 3.302 1.00 49.34 304 PHE A O 1
ATOM 2513 N N . GLY A 1 305 ? -20.736 -0.608 3.245 1.00 46.50 305 GLY A N 1
ATOM 2514 C CA . GLY A 1 305 ? -20.461 0.830 3.148 1.00 46.50 305 GLY A CA 1
ATOM 2515 C C . GLY A 1 305 ? -19.888 1.367 4.465 1.00 46.50 305 GLY A C 1
ATOM 2516 O O . GLY A 1 305 ? -19.784 0.630 5.445 1.00 46.50 305 GLY A O 1
ATOM 2517 N N . GLN A 1 306 ? -19.525 2.650 4.520 1.00 55.75 306 GLN A N 1
ATOM 2518 C CA . GLN A 1 306 ? -19.270 3.286 5.816 1.00 55.75 306 GLN A CA 1
ATOM 2519 C C . GLN A 1 306 ? -20.581 3.292 6.612 1.00 55.75 306 GLN A C 1
ATOM 2521 O O . GLN A 1 306 ? -21.490 4.053 6.296 1.00 55.75 306 GLN A O 1
ATOM 2526 N N . VAL A 1 307 ? -20.679 2.399 7.595 1.00 64.50 307 VAL A N 1
ATOM 2527 C CA . VAL A 1 307 ? -21.796 2.322 8.538 1.00 64.50 307 VAL A CA 1
ATOM 2528 C C . VAL A 1 307 ? -21.413 3.147 9.760 1.00 64.50 307 VAL A C 1
ATOM 2530 O O . VAL A 1 307 ? -20.299 3.018 10.275 1.00 64.50 307 VAL A O 1
ATOM 2533 N N . SER A 1 308 ? -22.305 4.025 10.201 1.00 75.38 308 SER A N 1
ATOM 2534 C CA . SER A 1 308 ? -22.087 4.822 11.408 1.00 75.38 308 SER A CA 1
ATOM 2535 C C . SER A 1 308 ? -22.077 3.941 12.664 1.00 75.38 308 SER A C 1
ATOM 2537 O O . SER A 1 308 ? -22.706 2.883 12.704 1.00 75.38 308 SER A O 1
ATOM 2539 N N . GLU A 1 309 ? -21.399 4.391 13.725 1.00 78.88 309 GLU A N 1
ATOM 2540 C CA . GLU A 1 309 ? -21.414 3.713 15.032 1.00 78.88 309 GLU A CA 1
ATOM 2541 C C . GLU A 1 309 ? -22.856 3.463 15.514 1.00 78.88 309 GLU A C 1
ATOM 2543 O O . GLU A 1 309 ? -23.172 2.391 16.023 1.00 78.88 309 GLU A O 1
ATOM 2548 N N . GLU A 1 310 ? -23.759 4.422 15.284 1.00 79.62 310 GLU A N 1
ATOM 2549 C CA . GLU A 1 310 ? -25.173 4.342 15.664 1.00 79.62 310 GLU A CA 1
ATOM 2550 C C . GLU A 1 310 ? -25.931 3.234 14.921 1.00 79.62 310 GLU A C 1
ATOM 2552 O O . GLU A 1 310 ? -26.722 2.514 15.531 1.00 79.62 310 GLU A O 1
ATOM 2557 N N . GLU A 1 311 ? -25.683 3.068 13.623 1.00 81.19 311 GLU A N 1
ATOM 2558 C CA . GLU A 1 311 ? -26.287 2.004 12.814 1.00 81.19 311 GLU A CA 1
ATOM 2559 C C . GLU A 1 311 ? -25.769 0.621 13.217 1.00 81.19 311 GLU A C 1
ATOM 2561 O O . GLU A 1 311 ? -26.547 -0.332 13.248 1.00 81.19 311 GLU A O 1
ATOM 2566 N N . ILE A 1 312 ? -24.489 0.508 13.593 1.00 83.62 312 ILE A N 1
ATOM 2567 C CA . ILE A 1 312 ? -23.925 -0.747 14.110 1.00 83.62 312 ILE A CA 1
ATOM 2568 C C . ILE A 1 312 ? -24.600 -1.121 15.433 1.00 83.62 312 ILE A C 1
ATOM 2570 O O . ILE A 1 312 ? -25.023 -2.266 15.604 1.00 83.62 312 ILE A O 1
ATOM 2574 N N . ILE A 1 313 ? -24.741 -0.161 16.355 1.00 86.50 313 ILE A N 1
ATOM 2575 C CA . ILE A 1 313 ? -25.395 -0.396 17.649 1.00 86.50 313 ILE A CA 1
ATOM 2576 C C . ILE A 1 313 ? -26.857 -0.798 17.431 1.00 86.50 313 ILE A C 1
ATOM 2578 O O . ILE A 1 313 ? -27.296 -1.802 17.991 1.00 86.50 313 ILE A O 1
ATOM 2582 N N . LYS A 1 314 ? -27.603 -0.066 16.592 1.00 87.12 314 LYS A N 1
ATOM 2583 C CA . LYS A 1 314 ? -29.005 -0.385 16.282 1.00 87.12 314 LYS A CA 1
ATOM 2584 C C . LYS A 1 314 ? -29.152 -1.760 15.636 1.00 87.12 314 LYS A C 1
ATOM 2586 O O . LYS A 1 314 ? -29.928 -2.566 16.136 1.00 87.12 314 LYS A O 1
ATOM 2591 N N . GLY A 1 315 ? -28.367 -2.064 14.602 1.00 87.56 315 GLY A N 1
ATOM 2592 C CA . GLY A 1 315 ? -28.440 -3.351 13.908 1.00 87.56 315 GLY A CA 1
ATOM 2593 C C . GLY A 1 315 ? -28.108 -4.537 14.817 1.00 87.56 315 GLY A C 1
ATOM 2594 O O . GLY A 1 315 ? -28.765 -5.579 14.749 1.00 87.56 315 GLY A O 1
ATOM 2595 N N . ALA A 1 316 ? -27.137 -4.379 15.722 1.00 89.19 316 ALA A N 1
ATOM 2596 C CA . ALA A 1 316 ? -26.811 -5.405 16.709 1.00 89.19 316 ALA A CA 1
ATOM 2597 C C . ALA A 1 316 ? -27.934 -5.592 17.745 1.00 89.19 316 ALA A C 1
ATOM 2599 O O . ALA A 1 316 ? -28.319 -6.731 18.023 1.00 89.19 316 ALA A O 1
ATOM 2600 N N . ILE A 1 317 ? -28.513 -4.494 18.248 1.00 88.94 317 ILE A N 1
ATOM 2601 C CA . ILE A 1 317 ? -29.677 -4.524 19.145 1.00 88.94 317 ILE A CA 1
ATOM 2602 C C . ILE A 1 317 ? -30.853 -5.221 18.458 1.00 88.94 317 ILE A C 1
ATOM 2604 O O . ILE A 1 317 ? -31.417 -6.148 19.026 1.00 88.94 317 ILE A O 1
ATOM 2608 N N . GLU A 1 318 ? -31.206 -4.858 17.229 1.00 88.12 318 GLU A N 1
ATOM 2609 C CA . GLU A 1 318 ? -32.307 -5.492 16.490 1.00 88.12 318 GLU A CA 1
ATOM 2610 C C . GLU A 1 318 ? -32.073 -6.998 16.293 1.00 88.12 318 GLU A C 1
ATOM 2612 O O . GLU A 1 318 ? -32.991 -7.800 16.469 1.00 88.12 318 GLU A O 1
ATOM 2617 N N . SER A 1 319 ? -30.818 -7.389 16.058 1.00 87.62 319 SER A N 1
ATOM 2618 C CA . SER A 1 319 ? -30.400 -8.784 15.865 1.00 87.62 319 SER A CA 1
ATOM 2619 C C . SER A 1 319 ? -30.253 -9.591 17.163 1.00 87.62 319 SER A C 1
ATOM 2621 O O . SER A 1 319 ? -29.923 -10.775 17.110 1.00 87.62 319 SER A O 1
ATOM 2623 N N . GLY A 1 320 ? -30.457 -8.982 18.337 1.00 87.19 320 GLY A N 1
ATOM 2624 C CA . GLY A 1 320 ? -30.276 -9.657 19.628 1.00 87.19 320 GLY A CA 1
ATOM 2625 C C . GLY A 1 320 ? -28.817 -9.952 19.988 1.00 87.19 320 GLY A C 1
ATOM 2626 O O . GLY A 1 320 ? -28.561 -10.755 20.884 1.00 87.19 320 GLY A O 1
ATOM 2627 N N . VAL A 1 321 ? -27.864 -9.311 19.309 1.00 89.75 321 VAL A N 1
ATOM 2628 C CA . VAL A 1 321 ? -26.432 -9.435 19.588 1.00 89.75 321 VAL A CA 1
ATOM 2629 C C . VAL A 1 321 ? -26.061 -8.451 20.694 1.00 89.75 321 VAL A C 1
ATOM 2631 O O . VAL A 1 321 ? -26.380 -7.266 20.611 1.00 89.75 321 VAL A O 1
ATOM 2634 N N . ALA A 1 322 ? -25.377 -8.930 21.734 1.00 91.56 322 ALA A N 1
ATOM 2635 C CA . ALA A 1 322 ? -24.904 -8.063 22.805 1.00 91.56 322 ALA A CA 1
ATOM 2636 C C . ALA A 1 322 ? -23.848 -7.082 22.271 1.00 91.56 322 ALA A C 1
ATOM 2638 O O . ALA A 1 322 ? -22.926 -7.479 21.558 1.00 91.56 322 ALA A O 1
ATOM 2639 N N . VAL A 1 323 ? -23.957 -5.804 22.632 1.00 93.31 323 VAL A N 1
ATOM 2640 C CA . VAL A 1 323 ? -23.043 -4.752 22.154 1.00 93.31 323 VAL A CA 1
ATOM 2641 C C . VAL A 1 323 ? -22.129 -4.302 23.278 1.00 93.31 323 VAL A C 1
ATOM 2643 O O . VAL A 1 323 ? -22.590 -4.104 24.399 1.00 93.31 323 VAL A O 1
ATOM 2646 N N . PHE A 1 324 ? -20.851 -4.087 22.980 1.00 91.88 324 PHE A N 1
ATOM 2647 C CA . PHE A 1 324 ? -19.902 -3.510 23.920 1.00 91.88 324 PHE A CA 1
ATOM 2648 C C . PHE A 1 324 ? -19.293 -2.224 23.363 1.00 91.88 324 PHE A C 1
ATOM 2650 O O . PHE A 1 324 ? -18.602 -2.237 22.344 1.00 91.88 324 PHE A O 1
ATOM 2657 N N . LEU A 1 325 ? -19.576 -1.118 24.051 1.00 91.25 325 LEU A N 1
ATOM 2658 C CA . LEU A 1 325 ? -19.115 0.223 23.720 1.00 91.25 325 LEU A CA 1
ATOM 2659 C C . LEU A 1 325 ? -17.776 0.518 24.405 1.00 91.25 325 LEU A C 1
ATOM 2661 O O . LEU A 1 325 ? -17.693 0.570 25.636 1.00 91.25 325 LEU A O 1
ATOM 2665 N N . HIS A 1 326 ? -16.758 0.763 23.588 1.00 86.94 326 HIS A N 1
ATOM 2666 C CA . HIS A 1 326 ? -15.408 1.157 23.992 1.00 86.94 326 HIS A CA 1
ATOM 2667 C C . HIS A 1 326 ? -15.207 2.653 23.801 1.00 86.94 326 HIS A C 1
ATOM 2669 O O . HIS A 1 326 ? -15.888 3.282 22.992 1.00 86.94 326 HIS A O 1
ATOM 2675 N N . GLY A 1 327 ? -14.250 3.214 24.527 1.00 80.69 327 GLY A N 1
ATOM 2676 C CA . GLY A 1 327 ? -13.777 4.581 24.335 1.00 80.69 327 GLY A CA 1
ATOM 2677 C C . GLY A 1 327 ? -13.377 5.243 25.654 1.00 80.69 327 GLY A C 1
ATOM 2678 O O . GLY A 1 327 ? -13.747 4.742 26.723 1.00 80.69 327 GLY A O 1
ATOM 2679 N N . PRO A 1 328 ? -12.671 6.381 25.605 1.00 76.44 328 PRO A N 1
ATOM 2680 C CA . PRO A 1 328 ? -12.328 7.166 26.783 1.00 76.44 328 PRO A CA 1
ATOM 2681 C C . PRO A 1 328 ? -13.532 7.584 27.639 1.00 76.44 328 PRO A C 1
ATOM 2683 O O . PRO A 1 328 ? -14.709 7.518 27.248 1.00 76.44 328 PRO A O 1
ATOM 2686 N N . SER A 1 329 ? -13.233 8.043 28.854 1.00 76.06 329 SER A N 1
ATOM 2687 C CA . SER A 1 329 ? -14.242 8.697 29.690 1.00 76.06 329 SER A CA 1
ATOM 2688 C C . SER A 1 329 ? -14.752 9.963 28.998 1.00 76.06 329 SER A C 1
ATOM 2690 O O . SER A 1 329 ? -13.992 10.656 28.333 1.00 76.06 329 SER A O 1
ATOM 2692 N N . SER A 1 330 ? -16.037 10.274 29.183 1.00 73.31 330 SER A N 1
ATOM 2693 C CA . SER A 1 330 ? -16.696 11.473 28.633 1.00 73.31 330 SER A CA 1
ATOM 2694 C C . SER A 1 330 ? -16.974 11.482 27.119 1.00 73.31 330 SER A C 1
ATOM 2696 O O . SER A 1 330 ? -17.489 12.472 26.616 1.00 73.31 330 SER A O 1
ATOM 2698 N N . GLU A 1 331 ? -16.789 10.361 26.417 1.00 77.56 331 GLU A N 1
ATOM 2699 C CA . GLU A 1 331 ? -17.125 10.191 24.984 1.00 77.56 331 GLU A CA 1
ATOM 2700 C C . GLU A 1 331 ? -18.621 9.929 24.703 1.00 77.56 331 GLU A C 1
ATOM 2702 O O . GLU A 1 331 ? -19.016 9.474 23.634 1.00 77.56 331 GLU A O 1
ATOM 2707 N N . GLY A 1 332 ? -19.498 10.146 25.686 1.00 80.88 332 GLY A N 1
ATOM 2708 C CA . GLY A 1 332 ? -20.945 10.038 25.474 1.00 80.88 332 GLY A CA 1
ATOM 2709 C C . GLY A 1 332 ? -21.501 8.615 25.299 1.00 80.88 332 GLY A C 1
ATOM 2710 O O . GLY A 1 332 ? -22.645 8.481 24.871 1.00 80.88 332 GLY A O 1
ATOM 2711 N N . LYS A 1 333 ? -20.773 7.552 25.682 1.00 87.25 333 LYS A N 1
ATOM 2712 C CA . LYS A 1 333 ? -21.236 6.144 25.596 1.00 87.25 333 LYS A CA 1
ATOM 2713 C C . LYS A 1 333 ? -22.649 5.939 26.164 1.00 87.25 333 LYS A C 1
ATOM 2715 O O . LYS A 1 333 ? -23.545 5.472 25.466 1.00 87.25 333 LYS A O 1
ATOM 2720 N N . SER A 1 334 ? -22.886 6.375 27.402 1.00 88.62 334 SER A N 1
ATOM 2721 C CA . SER A 1 334 ? -24.202 6.264 28.048 1.00 88.62 334 SER A CA 1
ATOM 2722 C C . SER A 1 334 ? -25.266 7.143 27.371 1.00 88.62 334 SER A C 1
ATOM 2724 O O . SER A 1 334 ? -26.450 6.818 27.417 1.00 88.62 334 SER A O 1
ATOM 2726 N N . ALA A 1 335 ? -24.870 8.248 26.727 1.00 86.50 335 ALA A N 1
ATOM 2727 C CA . ALA A 1 335 ? -25.789 9.101 25.974 1.00 86.50 335 ALA A CA 1
ATOM 2728 C C . ALA A 1 335 ? -26.273 8.411 24.689 1.00 86.50 335 ALA A C 1
ATOM 2730 O O . ALA A 1 335 ? -27.465 8.467 24.400 1.00 86.50 335 ALA A O 1
ATOM 2731 N N . ARG A 1 336 ? -25.393 7.692 23.977 1.00 86.31 336 ARG A N 1
ATOM 2732 C CA . ARG A 1 336 ? -25.759 6.897 22.788 1.00 86.31 336 ARG A CA 1
ATOM 2733 C C . ARG A 1 336 ? -26.790 5.822 23.113 1.00 86.31 336 ARG A C 1
ATOM 2735 O O . ARG A 1 336 ? -27.774 5.680 22.397 1.00 86.31 336 ARG A O 1
ATOM 2742 N N . VAL A 1 337 ? -26.619 5.115 24.231 1.00 90.19 337 VAL A N 1
ATOM 2743 C CA . VAL A 1 337 ? -27.593 4.098 24.665 1.00 90.19 337 VAL A CA 1
ATOM 2744 C C . VAL A 1 337 ? -28.946 4.730 24.984 1.00 90.19 337 VAL A C 1
ATOM 2746 O O . VAL A 1 337 ? -29.972 4.246 24.517 1.00 90.19 337 VAL A O 1
ATOM 2749 N N . LYS A 1 338 ? -28.955 5.860 25.701 1.00 89.81 338 LYS A N 1
ATOM 2750 C CA . LYS A 1 338 ? -30.188 6.595 26.024 1.00 89.81 338 LYS A CA 1
ATOM 2751 C C . LYS A 1 338 ? -30.869 7.229 24.810 1.00 89.81 338 LYS A C 1
ATOM 2753 O O . LYS A 1 338 ? -32.063 7.485 24.865 1.00 89.81 338 LYS A O 1
ATOM 2758 N N . GLN A 1 339 ? -30.151 7.493 23.721 1.00 86.38 339 GLN A N 1
ATOM 2759 C CA . GLN A 1 339 ? -30.776 7.929 22.467 1.00 86.38 339 GLN A CA 1
ATOM 2760 C C . GLN A 1 339 ? -31.596 6.807 21.817 1.00 86.38 339 GLN A C 1
ATOM 2762 O O . GLN A 1 339 ? -32.572 7.094 21.130 1.00 86.38 339 GLN A O 1
ATOM 2767 N N . ILE A 1 340 ? -31.213 5.547 22.038 1.00 87.81 340 ILE A N 1
ATOM 2768 C CA . ILE A 1 340 ? -31.913 4.372 21.503 1.00 87.81 340 ILE A CA 1
ATOM 2769 C C . ILE A 1 340 ? -33.034 3.940 22.451 1.00 87.81 340 ILE A C 1
ATOM 2771 O O . ILE A 1 340 ? -34.157 3.706 22.015 1.00 87.81 340 ILE A O 1
ATOM 2775 N N . ASP A 1 341 ? -32.736 3.870 23.748 1.00 92.06 341 ASP A N 1
ATOM 2776 C CA . ASP A 1 341 ? -33.696 3.534 24.795 1.00 92.06 341 ASP A CA 1
ATOM 2777 C C . ASP A 1 341 ? -33.575 4.534 25.963 1.00 92.06 341 ASP A C 1
ATOM 2779 O O . ASP A 1 341 ? -32.774 4.327 26.888 1.00 92.06 341 ASP A O 1
ATOM 2783 N N . PRO A 1 342 ? -34.335 5.650 25.927 1.00 91.06 342 PRO A N 1
ATOM 2784 C CA . PRO A 1 342 ? -34.266 6.720 26.931 1.00 91.06 342 PRO A CA 1
ATOM 2785 C C . PRO A 1 342 ? -34.496 6.246 28.362 1.00 91.06 342 PRO A C 1
ATOM 2787 O O . PRO A 1 342 ? -34.002 6.844 29.320 1.00 91.06 342 PRO A O 1
ATOM 2790 N N . ASP A 1 343 ? -35.242 5.159 28.499 1.00 90.88 343 ASP A N 1
ATOM 2791 C CA . ASP A 1 343 ? -35.678 4.578 29.749 1.00 90.88 343 ASP A CA 1
ATOM 2792 C C . ASP A 1 343 ? -35.012 3.215 30.028 1.00 90.88 343 ASP A C 1
ATOM 2794 O O . ASP A 1 343 ? -35.512 2.438 30.843 1.00 90.88 343 ASP A O 1
ATOM 2798 N N . CYS A 1 344 ? -33.855 2.943 29.415 1.00 93.25 344 CYS A N 1
ATOM 2799 C CA . CYS A 1 344 ? -33.068 1.730 29.647 1.00 93.25 344 CYS A CA 1
ATOM 2800 C C . CYS A 1 344 ? -32.821 1.418 31.137 1.00 93.25 344 CYS A C 1
ATOM 2802 O O . CYS A 1 344 ? -32.689 2.299 31.996 1.00 93.25 344 CYS A O 1
ATOM 2804 N N . VAL A 1 345 ? -32.730 0.124 31.454 1.00 95.88 345 VAL A N 1
ATOM 2805 C CA . VAL A 1 345 ? -32.403 -0.366 32.798 1.00 95.88 345 VAL A CA 1
ATOM 2806 C C . VAL A 1 345 ? -30.888 -0.346 32.964 1.00 95.88 345 VAL A C 1
ATOM 2808 O O . VAL A 1 345 ? -30.188 -1.217 32.457 1.00 95.88 345 VAL A O 1
ATOM 2811 N N . ILE A 1 346 ? -30.377 0.653 33.681 1.00 94.81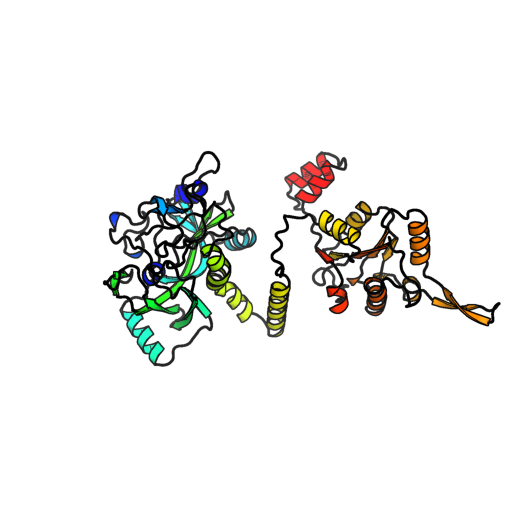 346 ILE A N 1
ATOM 2812 C CA . ILE A 1 346 ? -28.934 0.831 33.884 1.00 94.81 346 ILE A CA 1
ATOM 2813 C C . ILE A 1 346 ? -28.474 0.097 35.145 1.00 94.81 346 ILE A C 1
ATOM 2815 O O . ILE A 1 346 ? -29.046 0.271 36.225 1.00 94.81 346 ILE A O 1
ATOM 2819 N N . ILE A 1 347 ? -27.400 -0.677 35.009 1.00 94.88 347 ILE A N 1
ATOM 2820 C CA . ILE A 1 347 ? -26.703 -1.362 36.094 1.00 94.88 347 ILE A CA 1
ATOM 2821 C C . ILE A 1 347 ? -25.259 -0.859 36.117 1.00 94.88 347 ILE A C 1
ATOM 2823 O O . ILE A 1 347 ? -24.471 -1.162 35.225 1.00 94.88 347 ILE A O 1
ATOM 2827 N N . TYR A 1 348 ? -24.905 -0.105 37.156 1.00 93.31 348 TYR A N 1
ATOM 2828 C CA . TYR A 1 348 ? -23.535 0.361 37.380 1.00 93.31 348 TYR A CA 1
ATOM 2829 C C . TYR A 1 348 ? -22.710 -0.749 38.030 1.00 93.31 348 TYR A C 1
ATOM 2831 O O . TYR A 1 348 ? -22.751 -0.927 39.251 1.00 93.31 348 TYR A O 1
ATOM 2839 N N . LEU A 1 349 ? -21.968 -1.508 37.221 1.00 91.50 349 LEU A N 1
ATOM 2840 C CA . LEU A 1 349 ? -21.296 -2.724 37.685 1.00 91.50 349 LEU A CA 1
ATOM 2841 C C . LEU A 1 349 ? -20.183 -2.451 38.699 1.00 91.50 349 LEU A C 1
ATOM 2843 O O . LEU A 1 349 ? -19.932 -3.286 39.565 1.00 91.50 349 LEU A O 1
ATOM 2847 N N . ARG A 1 350 ? -19.578 -1.260 38.668 1.00 87.44 350 ARG A N 1
ATOM 2848 C CA . ARG A 1 350 ? -18.598 -0.827 39.672 1.00 87.44 350 ARG A CA 1
ATOM 2849 C C . ARG A 1 350 ? -19.142 -0.839 41.105 1.00 87.44 350 ARG A C 1
ATOM 2851 O O . ARG A 1 350 ? -18.389 -1.091 42.039 1.00 87.44 350 ARG A O 1
ATOM 2858 N N . ASN A 1 351 ? -20.442 -0.588 41.267 1.00 88.81 351 ASN A N 1
ATOM 2859 C CA . ASN A 1 351 ? -21.115 -0.515 42.567 1.00 88.81 351 ASN A CA 1
ATOM 2860 C C . ASN A 1 351 ? -21.996 -1.743 42.847 1.00 88.81 351 ASN A C 1
ATOM 2862 O O . ASN A 1 351 ? -22.683 -1.785 43.868 1.00 88.81 351 ASN A O 1
ATOM 2866 N N . ALA A 1 352 ? -22.029 -2.718 41.935 1.00 90.56 352 ALA A N 1
ATOM 2867 C CA . ALA A 1 352 ? -22.890 -3.881 42.062 1.00 90.56 352 ALA A CA 1
ATOM 2868 C C . ALA A 1 352 ? -22.317 -4.888 43.070 1.00 90.56 352 ALA A C 1
ATOM 2870 O O . ALA A 1 352 ? -21.128 -5.204 43.060 1.00 90.56 352 ALA A O 1
ATOM 2871 N N . THR A 1 353 ? -23.190 -5.438 43.912 1.00 91.69 353 THR A N 1
ATOM 2872 C CA . THR A 1 353 ? -22.900 -6.638 44.709 1.00 91.69 353 THR A CA 1
ATOM 2873 C C . THR A 1 353 ? -23.422 -7.886 43.992 1.00 91.69 353 THR A C 1
ATOM 2875 O O . THR A 1 353 ? -24.355 -7.766 43.182 1.00 91.69 353 THR A O 1
ATOM 2878 N N . PRO A 1 354 ? -22.901 -9.090 44.300 1.00 90.06 354 PRO A N 1
ATOM 2879 C CA . PRO A 1 354 ? -23.409 -10.334 43.725 1.00 90.06 354 PRO A CA 1
ATOM 2880 C C . PRO A 1 354 ? -24.924 -10.492 43.894 1.00 90.06 354 PRO A C 1
ATOM 2882 O O . PRO A 1 354 ? -25.607 -10.854 42.944 1.00 90.06 354 PRO A O 1
ATOM 2885 N N . GLU A 1 355 ? -25.476 -10.129 45.054 1.00 90.94 355 GLU A N 1
ATOM 2886 C CA . GLU A 1 355 ? -26.912 -10.236 45.335 1.00 90.94 355 GLU A CA 1
ATOM 2887 C C . GLU A 1 355 ? -27.734 -9.222 44.539 1.00 90.94 355 GLU A C 1
ATOM 2889 O O . GLU A 1 355 ? -28.847 -9.516 44.103 1.00 90.94 355 GLU A O 1
ATOM 2894 N N . SER A 1 356 ? -27.201 -8.013 44.344 1.00 92.44 356 SER A N 1
ATOM 2895 C CA . SER A 1 356 ? -27.885 -6.977 43.566 1.00 92.44 356 SER A CA 1
ATOM 2896 C C . SER A 1 356 ? -27.980 -7.332 42.080 1.00 92.44 356 SER A C 1
ATOM 2898 O O . SER A 1 356 ? -28.945 -6.943 41.421 1.00 92.44 356 SER A O 1
ATOM 2900 N N . LEU A 1 357 ? -27.000 -8.087 41.571 1.00 92.75 357 LEU A N 1
ATOM 2901 C CA . LEU A 1 357 ? -26.900 -8.471 40.168 1.00 92.75 357 LEU A CA 1
ATOM 2902 C C . LEU A 1 357 ? -27.578 -9.818 39.895 1.00 92.75 357 LEU A C 1
ATOM 2904 O O . LEU A 1 357 ? -28.341 -9.920 38.939 1.00 92.75 357 LEU A O 1
ATOM 2908 N N . ASN A 1 358 ? -27.340 -10.813 40.752 1.00 91.31 358 ASN A N 1
ATOM 2909 C CA . ASN A 1 358 ? -27.757 -12.202 40.567 1.00 91.31 358 ASN A CA 1
ATOM 2910 C C . ASN A 1 358 ? -29.012 -12.577 41.377 1.00 91.31 358 ASN A C 1
ATOM 2912 O O . ASN A 1 358 ? -29.609 -13.616 41.140 1.00 91.31 358 ASN A O 1
ATOM 2916 N N . GLY A 1 359 ? -29.446 -11.751 42.331 1.00 92.38 359 GLY A N 1
ATOM 2917 C CA . GLY A 1 359 ? -30.480 -12.129 43.299 1.00 92.38 359 GLY A CA 1
ATOM 2918 C C . GLY A 1 359 ? -29.912 -12.903 44.491 1.00 92.38 359 GLY A C 1
ATOM 2919 O O . GLY A 1 359 ? -28.701 -13.053 44.643 1.00 92.38 359 GLY A O 1
ATOM 2920 N N . LYS A 1 360 ? -30.793 -13.356 45.388 1.00 92.81 360 LYS A N 1
ATOM 2921 C CA . LYS A 1 360 ? -30.392 -14.075 46.610 1.00 92.81 360 LYS A CA 1
ATOM 2922 C C . LYS A 1 360 ? -31.415 -15.121 47.033 1.00 92.81 360 LYS A C 1
ATOM 2924 O O . LYS A 1 360 ? -32.616 -14.877 46.923 1.00 92.81 360 LYS A O 1
ATOM 2929 N N . SER A 1 361 ? -30.945 -16.220 47.612 1.00 91.44 361 SER A N 1
ATOM 2930 C CA . SER A 1 361 ? -31.790 -17.201 48.296 1.00 91.44 361 SER A CA 1
ATOM 2931 C C . SER A 1 361 ? -32.037 -16.755 49.737 1.00 91.44 361 SER A C 1
ATOM 2933 O O . SER A 1 361 ? -31.101 -16.422 50.466 1.00 91.44 361 SER A O 1
ATOM 2935 N N . VAL A 1 362 ? -33.296 -16.728 50.167 1.00 92.12 362 VAL A N 1
ATOM 2936 C CA . VAL A 1 362 ? -33.685 -16.381 51.540 1.00 92.12 362 VAL A CA 1
ATOM 2937 C C . VAL A 1 362 ? -34.566 -17.470 52.129 1.00 92.12 362 VAL A C 1
ATOM 2939 O O . VAL A 1 362 ? -35.376 -18.073 51.434 1.00 92.12 362 VAL A O 1
ATOM 2942 N N . TYR A 1 363 ? -34.425 -17.716 53.427 1.00 92.75 363 TYR A N 1
ATOM 2943 C CA . TYR A 1 363 ? -35.286 -18.654 54.135 1.00 92.75 363 TYR A CA 1
ATOM 2944 C C . TYR A 1 363 ? -36.639 -18.007 54.442 1.00 92.75 363 TYR A C 1
ATOM 2946 O O . TYR A 1 363 ? -36.701 -16.956 55.087 1.00 92.75 363 TYR A O 1
ATOM 2954 N N . ASN A 1 364 ? -37.726 -18.639 54.004 1.00 91.50 364 ASN A N 1
ATOM 2955 C CA . ASN A 1 364 ? -39.076 -18.204 54.320 1.00 91.50 364 ASN A CA 1
ATOM 2956 C C . ASN A 1 364 ? -39.556 -18.890 55.606 1.00 91.50 364 ASN A C 1
ATOM 2958 O O . ASN A 1 364 ? -39.893 -20.071 55.611 1.00 91.50 364 ASN A O 1
ATOM 2962 N N . GLN A 1 365 ? -39.635 -18.130 56.702 1.00 88.88 365 GLN A N 1
ATOM 2963 C CA . GLN A 1 365 ? -40.065 -18.654 58.003 1.00 88.88 365 GLN A CA 1
ATOM 2964 C C . GLN A 1 365 ? -41.509 -19.179 58.018 1.00 88.88 365 GLN A C 1
ATOM 2966 O O . GLN A 1 365 ? -41.822 -20.024 58.850 1.00 88.88 365 GLN A O 1
ATOM 2971 N N . ALA A 1 366 ? -42.380 -18.697 57.126 1.00 90.38 366 ALA A N 1
ATOM 2972 C CA . ALA A 1 366 ? -43.779 -19.116 57.082 1.00 90.38 366 ALA A CA 1
ATOM 2973 C C . ALA A 1 366 ? -43.971 -20.462 56.365 1.00 90.38 366 ALA A C 1
ATOM 2975 O O . ALA A 1 366 ? -44.851 -21.228 56.748 1.00 90.38 366 ALA A O 1
ATOM 2976 N N . THR A 1 367 ? -43.163 -20.751 55.339 1.00 87.88 367 THR A N 1
ATOM 2977 C CA . THR A 1 367 ? -43.254 -22.003 54.563 1.00 87.88 367 THR A CA 1
ATOM 2978 C C . THR A 1 367 ? -42.213 -23.042 54.975 1.00 87.88 367 THR A C 1
ATOM 2980 O O . THR A 1 367 ? -42.397 -24.220 54.697 1.00 87.88 367 THR A O 1
ATOM 2983 N N . GLY A 1 368 ? -41.139 -22.631 55.658 1.00 90.94 368 GLY A N 1
ATOM 2984 C CA . GLY A 1 368 ? -40.022 -23.504 56.024 1.00 90.94 368 GLY A CA 1
ATOM 2985 C C . GLY A 1 368 ? -39.075 -23.828 54.863 1.00 90.94 368 GLY A C 1
ATOM 2986 O O . GLY A 1 368 ? -38.237 -24.717 54.988 1.00 90.94 368 GLY A O 1
ATOM 2987 N N . GLU A 1 369 ? -39.197 -23.122 53.738 1.00 90.62 369 GLU A N 1
ATOM 2988 C CA . GLU A 1 369 ? -38.459 -23.395 52.502 1.00 90.62 369 GLU A CA 1
ATOM 2989 C C . GLU A 1 369 ? -37.477 -22.267 52.161 1.00 90.62 369 GLU A C 1
ATOM 2991 O O . GLU A 1 369 ? -37.665 -21.103 52.530 1.00 90.62 369 GLU A O 1
ATOM 2996 N N . MET A 1 370 ? -36.423 -22.609 51.418 1.00 90.44 370 MET A N 1
ATOM 2997 C CA . MET A 1 370 ? -35.542 -21.627 50.788 1.00 90.44 370 MET A CA 1
ATOM 2998 C C . MET A 1 370 ? -36.209 -21.104 49.514 1.00 90.44 370 MET A C 1
ATOM 3000 O O . MET A 1 370 ? -36.589 -21.894 48.655 1.00 90.44 370 MET A O 1
ATOM 3004 N N . ILE A 1 371 ? -36.339 -19.783 49.385 1.00 91.44 371 ILE A N 1
ATOM 3005 C CA . ILE A 1 371 ? -36.909 -19.126 48.203 1.00 91.44 371 ILE A CA 1
ATOM 3006 C C . ILE A 1 371 ? -35.871 -18.228 47.531 1.00 91.44 371 ILE A C 1
ATOM 3008 O O . ILE A 1 371 ? -35.173 -17.459 48.196 1.00 91.44 371 ILE A O 1
ATOM 3012 N N . ASP A 1 372 ? -35.798 -18.282 46.205 1.00 92.38 372 ASP A N 1
ATOM 3013 C CA . ASP A 1 372 ? -34.928 -17.408 45.424 1.00 92.38 372 ASP A CA 1
ATOM 3014 C C . ASP A 1 372 ? -35.634 -16.095 45.083 1.00 92.38 372 ASP A C 1
ATOM 3016 O O . ASP A 1 372 ? -36.736 -16.061 44.530 1.00 92.38 372 ASP A O 1
ATOM 3020 N N . VAL A 1 373 ? -34.988 -14.980 45.415 1.00 93.44 373 VAL A N 1
ATOM 3021 C CA . VAL A 1 373 ? -35.519 -13.634 45.203 1.00 93.44 373 VAL A CA 1
ATOM 3022 C C . VAL A 1 373 ? -34.792 -12.979 44.038 1.00 93.44 373 VAL A C 1
ATOM 3024 O O . VAL A 1 373 ? -33.597 -12.687 44.128 1.00 93.44 373 VAL A O 1
ATOM 3027 N N . LYS A 1 374 ? -35.552 -12.688 42.972 1.00 94.62 374 LYS A N 1
ATOM 3028 C CA . LYS A 1 374 ? -35.076 -11.943 41.798 1.00 94.62 374 LYS A CA 1
ATOM 3029 C C . LYS A 1 374 ? -34.469 -10.590 42.189 1.00 94.62 374 LYS A C 1
ATOM 3031 O O . LYS A 1 374 ? -35.050 -9.893 43.036 1.00 94.62 374 LYS A O 1
ATOM 3036 N N . PRO A 1 375 ? -33.385 -10.159 41.522 1.00 95.06 375 PRO A N 1
ATOM 3037 C CA . PRO A 1 375 ? -32.855 -8.816 41.695 1.00 95.06 375 PRO A CA 1
ATOM 3038 C C . PRO A 1 375 ? -33.848 -7.759 41.188 1.00 95.06 375 PRO A C 1
ATOM 3040 O O . PRO A 1 375 ? -34.697 -8.011 40.330 1.00 95.06 375 PRO A O 1
ATOM 3043 N N . SER A 1 376 ? -33.757 -6.547 41.736 1.00 94.12 376 SER A N 1
ATOM 3044 C CA . SER A 1 376 ? -34.727 -5.477 41.467 1.00 94.12 376 SER A CA 1
ATOM 3045 C C . SER A 1 376 ? -34.712 -4.995 40.015 1.00 94.12 376 SER A C 1
ATOM 3047 O O . SER A 1 376 ? -35.762 -4.630 39.490 1.00 94.12 376 SER A O 1
ATOM 3049 N N . TRP A 1 377 ? -33.549 -5.008 39.357 1.00 95.50 377 TRP A N 1
ATOM 3050 C CA . TRP A 1 377 ? -33.417 -4.621 37.951 1.00 95.50 377 TRP A CA 1
ATOM 3051 C C . TRP A 1 377 ? -34.165 -5.587 37.025 1.00 95.50 377 TRP A C 1
ATOM 3053 O O . TRP A 1 377 ? -34.818 -5.133 36.090 1.00 95.50 377 TRP A O 1
ATOM 3063 N N . LEU A 1 378 ? -34.139 -6.891 37.328 1.00 96.44 378 LEU A N 1
ATOM 3064 C CA . LEU A 1 378 ? -34.812 -7.913 36.528 1.00 96.44 378 LEU A CA 1
ATOM 3065 C C . LEU A 1 378 ? -36.329 -7.755 36.614 1.00 96.44 378 LEU A C 1
ATOM 3067 O O . LEU A 1 378 ? -36.993 -7.745 35.588 1.00 96.44 378 LEU A O 1
ATOM 3071 N N . LYS A 1 379 ? -36.870 -7.528 37.818 1.00 95.56 379 LYS A N 1
ATOM 3072 C CA . LYS A 1 379 ? -38.310 -7.264 37.990 1.00 95.56 379 LYS A CA 1
ATOM 3073 C C . LYS A 1 379 ? -38.762 -6.041 37.188 1.00 95.56 379 LYS A C 1
ATOM 3075 O O . LYS A 1 379 ? -39.757 -6.100 36.478 1.00 95.56 379 LYS A O 1
ATOM 3080 N N . LYS A 1 380 ? -37.993 -4.946 37.255 1.00 95.00 380 LYS A N 1
ATOM 3081 C CA . LYS A 1 380 ? -38.271 -3.725 36.481 1.00 95.00 380 LYS A CA 1
ATOM 3082 C C . LYS A 1 380 ? -38.221 -3.969 34.973 1.00 95.00 380 LYS A C 1
ATOM 3084 O O . LYS A 1 380 ? -39.021 -3.394 34.245 1.00 95.00 380 LYS A O 1
ATOM 3089 N N . LEU A 1 381 ? -37.271 -4.783 34.511 1.00 96.69 381 LEU A N 1
ATOM 3090 C CA . LEU A 1 381 ? -37.149 -5.151 33.105 1.00 96.69 381 LEU A CA 1
ATOM 3091 C C . LEU A 1 381 ? -38.350 -5.980 32.642 1.00 96.69 381 LEU A C 1
ATOM 3093 O O . LEU A 1 381 ? -38.922 -5.666 31.605 1.00 96.69 381 LEU A O 1
ATOM 3097 N N . GLU A 1 382 ? -38.739 -6.999 33.409 1.00 96.31 382 GLU A N 1
ATOM 3098 C CA . GLU A 1 382 ? -39.891 -7.859 33.111 1.00 96.31 382 GLU A CA 1
ATOM 3099 C C . GLU A 1 382 ? -41.183 -7.040 33.014 1.00 96.31 382 GLU A C 1
ATOM 3101 O O . GLU A 1 382 ? -41.869 -7.109 31.999 1.00 96.31 382 GLU A O 1
ATOM 3106 N N . GLU A 1 383 ? -41.453 -6.181 34.003 1.00 95.56 383 GLU A N 1
ATOM 3107 C CA . GLU A 1 383 ? -42.627 -5.297 34.001 1.00 95.56 383 GLU A CA 1
ATOM 3108 C C . GLU A 1 383 ? -42.666 -4.354 32.790 1.00 95.56 383 GLU A C 1
ATOM 3110 O O . GLU A 1 383 ? -43.744 -4.005 32.310 1.00 95.56 383 GLU A O 1
ATOM 3115 N N . LYS A 1 384 ? -41.504 -3.897 32.308 1.00 94.19 384 LYS A N 1
ATOM 3116 C CA . LYS A 1 384 ? -41.414 -3.061 31.105 1.00 94.19 384 LYS A CA 1
ATOM 3117 C C . LYS A 1 384 ? -41.681 -3.853 29.840 1.00 94.19 384 LYS A C 1
ATOM 3119 O O . LYS A 1 384 ? -42.534 -3.467 29.050 1.00 94.19 384 LYS A O 1
ATOM 3124 N N . CYS A 1 385 ? -40.984 -4.973 29.701 1.00 95.31 385 CYS A N 1
ATOM 3125 C CA . CYS A 1 385 ? -41.094 -5.852 28.549 1.00 95.31 385 CYS A CA 1
ATOM 3126 C C . CYS A 1 385 ? -42.520 -6.378 28.361 1.00 95.31 385 CYS A C 1
ATOM 3128 O O . CYS A 1 385 ? -42.957 -6.533 27.226 1.00 95.31 385 CYS A O 1
ATOM 3130 N N . GLU A 1 386 ? -43.247 -6.615 29.457 1.00 95.56 386 GLU A N 1
ATOM 3131 C CA . GLU A 1 386 ? -44.654 -7.022 29.429 1.00 95.56 386 GLU A CA 1
ATOM 3132 C C . GLU A 1 386 ? -45.594 -5.880 29.008 1.00 95.56 386 GLU A C 1
ATOM 3134 O O . GLU A 1 386 ? -46.562 -6.112 28.286 1.00 95.56 386 GLU A O 1
ATOM 3139 N N . LYS A 1 387 ? -45.313 -4.638 29.425 1.00 95.38 387 LYS A N 1
ATOM 3140 C CA . LYS A 1 387 ? -46.116 -3.461 29.048 1.00 95.38 387 LYS A CA 1
ATOM 3141 C C . LYS A 1 387 ? -45.908 -3.036 27.596 1.00 95.38 387 LYS A C 1
ATOM 3143 O O . LYS A 1 387 ? -46.839 -2.512 26.989 1.00 95.38 387 LYS A O 1
ATOM 3148 N N . GLU A 1 388 ? -44.709 -3.237 27.059 1.00 94.62 388 GLU A N 1
ATOM 3149 C CA . GLU A 1 388 ? -44.311 -2.809 25.714 1.00 94.62 388 GLU A CA 1
ATOM 3150 C C . GLU A 1 388 ? -43.734 -4.003 24.916 1.00 94.62 388 GLU A C 1
ATOM 3152 O O . GLU A 1 388 ? -42.539 -4.039 24.615 1.00 94.62 388 GLU A O 1
ATOM 3157 N N . PRO A 1 389 ? -44.562 -5.005 24.553 1.00 92.25 389 PRO A N 1
ATOM 3158 C CA . PRO A 1 389 ? -44.088 -6.248 23.930 1.00 92.25 389 PRO A CA 1
ATOM 3159 C C . PRO A 1 389 ? -43.450 -6.042 22.546 1.00 92.25 389 PRO A C 1
ATOM 3161 O O . PRO A 1 389 ? -42.547 -6.788 22.170 1.00 92.25 389 PRO A O 1
ATOM 3164 N N . ASP A 1 390 ? -43.874 -5.010 21.812 1.00 91.25 390 ASP A N 1
ATOM 3165 C CA . ASP A 1 390 ? -43.378 -4.691 20.465 1.00 91.25 390 ASP A CA 1
ATOM 3166 C C . ASP A 1 390 ? -42.106 -3.824 20.469 1.00 91.25 390 ASP A C 1
ATOM 3168 O O . ASP A 1 390 ? -41.569 -3.493 19.410 1.00 91.25 390 ASP A O 1
ATOM 3172 N N . ARG A 1 391 ? -41.614 -3.429 21.651 1.00 91.62 391 ARG A N 1
ATOM 3173 C CA . ARG A 1 391 ? -40.428 -2.581 21.798 1.00 91.62 391 ARG A CA 1
ATOM 3174 C C . ARG A 1 391 ? -39.291 -3.354 22.454 1.00 91.62 391 ARG A C 1
ATOM 3176 O O . ARG A 1 391 ? -39.493 -4.115 23.398 1.00 91.62 391 ARG A O 1
ATOM 3183 N N . PHE A 1 392 ? -38.071 -3.128 21.969 1.00 93.62 392 PHE A N 1
ATOM 3184 C CA . PHE A 1 392 ? -36.873 -3.627 22.635 1.00 93.62 392 PHE A CA 1
ATOM 3185 C C . PHE A 1 392 ? -36.475 -2.737 23.812 1.00 93.62 392 PHE A C 1
ATOM 3187 O O . PHE A 1 392 ? -36.421 -1.515 23.679 1.00 93.62 392 PHE A O 1
ATOM 3194 N N . HIS A 1 393 ? -36.130 -3.365 24.937 1.00 96.00 393 HIS A N 1
ATOM 3195 C CA . HIS A 1 393 ? -35.652 -2.683 26.139 1.00 96.00 393 HIS A CA 1
ATOM 3196 C C . HIS A 1 393 ? -34.211 -3.054 26.448 1.00 96.00 393 HIS A C 1
ATOM 3198 O O . HIS A 1 393 ? -33.851 -4.233 26.480 1.00 96.00 393 HIS A O 1
ATOM 3204 N N . ILE A 1 394 ? -33.387 -2.047 26.715 1.00 96.19 394 ILE A N 1
ATOM 3205 C CA . ILE A 1 394 ? -31.962 -2.228 26.947 1.00 96.19 394 ILE A CA 1
ATOM 3206 C C . ILE A 1 394 ? -31.686 -2.413 28.441 1.00 96.19 394 ILE A C 1
ATOM 3208 O O . ILE A 1 394 ? -32.059 -1.587 29.277 1.00 96.19 394 ILE A O 1
ATOM 3212 N N . VAL A 1 395 ? -30.956 -3.477 28.767 1.00 96.69 395 VAL A N 1
ATOM 3213 C CA . VAL A 1 395 ? -30.200 -3.626 30.011 1.00 96.69 395 VAL A CA 1
ATOM 3214 C C . VAL A 1 395 ? -28.794 -3.104 29.748 1.00 96.69 395 VAL A C 1
ATOM 3216 O O . VAL A 1 395 ? -28.029 -3.709 28.993 1.00 96.69 395 VAL A O 1
ATOM 3219 N N . PHE A 1 396 ? -28.469 -1.959 30.343 1.00 96.38 396 PHE A N 1
ATOM 3220 C CA . PHE A 1 396 ? -27.199 -1.280 30.136 1.00 96.38 396 PHE A CA 1
ATOM 3221 C C . PHE A 1 396 ? -26.233 -1.555 31.292 1.00 96.38 396 PHE A C 1
ATOM 3223 O O . PHE A 1 396 ? -26.417 -1.059 32.403 1.00 96.38 396 PHE A O 1
ATOM 3230 N N . LEU A 1 397 ? -25.207 -2.358 31.019 1.00 94.94 397 LEU A N 1
ATOM 3231 C CA . LEU A 1 397 ? -24.133 -2.716 31.939 1.00 94.94 397 LEU A CA 1
ATOM 3232 C C . LEU A 1 397 ? -23.014 -1.670 31.854 1.00 94.94 397 LEU A C 1
ATOM 3234 O O . LEU A 1 397 ? -22.106 -1.778 31.026 1.00 94.94 397 LEU A O 1
ATOM 3238 N N . ASP A 1 398 ? -23.093 -0.638 32.689 1.00 92.56 398 ASP A N 1
ATOM 3239 C CA . ASP A 1 398 ? -22.133 0.466 32.672 1.00 92.56 398 ASP A CA 1
ATOM 3240 C C . ASP A 1 398 ? -20.913 0.161 33.556 1.00 92.56 398 ASP A C 1
ATOM 3242 O O . ASP A 1 398 ? -21.012 -0.517 34.586 1.00 92.56 398 ASP A O 1
ATOM 3246 N N . GLU A 1 399 ? -19.759 0.685 33.147 1.00 89.81 399 GLU A N 1
ATOM 3247 C CA . GLU A 1 399 ? -18.452 0.481 33.779 1.00 89.81 399 GLU A CA 1
ATOM 3248 C C . GLU A 1 399 ? -18.037 -0.997 33.962 1.00 89.81 399 GLU A C 1
ATOM 3250 O O . GLU A 1 399 ? -17.416 -1.349 34.970 1.00 89.81 399 GLU A O 1
ATOM 3255 N N . ILE A 1 400 ? -18.329 -1.878 32.994 1.00 89.69 400 ILE A N 1
ATOM 3256 C CA . ILE A 1 400 ? -18.011 -3.318 33.108 1.00 89.69 400 ILE A CA 1
ATOM 3257 C C . ILE A 1 400 ? -16.522 -3.571 33.361 1.00 89.69 400 ILE A C 1
ATOM 3259 O O . ILE A 1 400 ? -16.163 -4.439 34.154 1.00 89.69 400 ILE A O 1
ATOM 3263 N N . THR A 1 401 ? -15.648 -2.771 32.750 1.00 87.81 401 THR A N 1
ATOM 3264 C CA . THR A 1 401 ? -14.196 -2.865 32.929 1.00 87.81 401 THR A CA 1
ATOM 3265 C C . THR A 1 401 ? -13.763 -2.453 34.332 1.00 87.81 401 THR A C 1
ATOM 3267 O O . THR A 1 401 ? -12.790 -2.993 34.829 1.00 87.81 401 THR A O 1
ATOM 3270 N N . ASN A 1 402 ? -14.490 -1.571 35.022 1.00 86.56 402 ASN A N 1
ATOM 3271 C CA . ASN A 1 402 ? -14.130 -1.121 36.375 1.00 86.56 402 ASN A CA 1
ATOM 3272 C C . ASN A 1 402 ? -14.732 -2.012 37.478 1.00 86.56 402 ASN A C 1
ATOM 3274 O O . ASN A 1 402 ? -14.500 -1.772 38.664 1.00 86.56 402 ASN A O 1
ATOM 3278 N N . ALA A 1 403 ? -15.541 -3.009 37.113 1.00 87.06 403 ALA A N 1
ATOM 3279 C CA . ALA A 1 403 ? -16.146 -3.941 38.052 1.00 87.06 403 ALA A CA 1
ATOM 3280 C C . ALA A 1 403 ? -15.144 -5.004 38.518 1.00 87.06 403 ALA A C 1
ATOM 3282 O O . ALA A 1 403 ? -14.225 -5.372 37.786 1.00 87.06 403 ALA A O 1
ATOM 3283 N N . LEU A 1 404 ? -15.341 -5.535 39.729 1.00 85.56 404 LEU A N 1
ATOM 3284 C CA . LEU A 1 404 ? -14.526 -6.638 40.244 1.00 85.56 404 LEU A CA 1
ATOM 3285 C C . LEU A 1 404 ? -14.654 -7.881 39.340 1.00 85.56 404 LEU A C 1
ATOM 3287 O O . LEU A 1 404 ? -15.756 -8.146 38.851 1.00 85.56 404 LEU A O 1
ATOM 3291 N N . PRO A 1 405 ? -13.598 -8.706 39.183 1.00 83.50 405 PRO A N 1
ATOM 3292 C CA . PRO A 1 405 ? -13.648 -9.903 38.337 1.00 83.50 405 PRO A CA 1
ATOM 3293 C C . PRO A 1 405 ? -14.802 -10.865 38.664 1.00 83.50 405 PRO A C 1
ATOM 3295 O O . PRO A 1 405 ? -15.393 -11.460 37.768 1.00 83.50 405 PRO A O 1
ATOM 3298 N N . SER A 1 406 ? -15.187 -10.981 39.941 1.00 83.38 406 SER A N 1
ATOM 3299 C CA . SER A 1 406 ? -16.343 -11.784 40.364 1.00 83.38 406 SER A CA 1
ATOM 3300 C C . SER A 1 406 ? -17.677 -11.232 39.847 1.00 83.38 406 SER A C 1
ATOM 3302 O O . SER A 1 406 ? -18.542 -11.999 39.434 1.00 83.38 406 SER A O 1
ATOM 3304 N N . ILE A 1 407 ? -17.836 -9.908 39.820 1.00 90.62 407 ILE A N 1
ATOM 3305 C CA . ILE A 1 407 ? -19.017 -9.231 39.271 1.00 90.62 407 ILE A CA 1
ATOM 3306 C C . ILE A 1 407 ? -19.034 -9.333 37.743 1.00 90.62 407 ILE A C 1
ATOM 3308 O O . ILE A 1 407 ? -20.086 -9.609 37.166 1.00 90.62 407 ILE A O 1
ATOM 3312 N N . GLN A 1 408 ? -17.877 -9.189 37.089 1.00 87.69 408 GLN A N 1
ATOM 3313 C CA . GLN A 1 408 ? -17.741 -9.410 35.644 1.00 87.69 408 GLN A CA 1
ATOM 3314 C C . GLN A 1 408 ? -18.136 -10.840 35.251 1.00 87.69 408 GLN A C 1
ATOM 3316 O O . GLN A 1 408 ? -18.840 -11.027 34.262 1.00 87.69 408 GLN A O 1
ATOM 3321 N N . GLY A 1 409 ? -17.742 -11.841 36.047 1.00 83.69 409 GLY A N 1
ATOM 3322 C CA . GLY A 1 409 ? -18.124 -13.238 35.829 1.00 83.69 409 GLY A CA 1
ATOM 3323 C C . GLY A 1 409 ? -19.635 -13.480 35.920 1.00 83.69 409 GLY A C 1
ATOM 3324 O O . GLY A 1 409 ? -20.185 -14.232 35.123 1.00 83.69 409 GLY A O 1
ATOM 3325 N N . ILE A 1 410 ? -20.335 -12.802 36.834 1.00 87.81 410 ILE A N 1
ATOM 3326 C CA . ILE A 1 410 ? -21.804 -12.878 36.911 1.00 87.81 410 ILE A CA 1
ATOM 3327 C C . ILE A 1 410 ? -22.440 -12.184 35.699 1.00 87.81 410 ILE A C 1
ATOM 3329 O O . ILE A 1 410 ? -23.338 -12.739 35.069 1.00 87.81 410 ILE A O 1
ATOM 3333 N N . ALA A 1 411 ? -21.955 -10.991 35.341 1.00 88.69 411 ALA A N 1
ATOM 3334 C CA . ALA A 1 411 ? -22.426 -10.266 34.162 1.00 88.69 411 ALA A CA 1
ATOM 3335 C C . ALA A 1 411 ? -22.224 -11.072 32.864 1.00 88.69 411 ALA A C 1
ATOM 3337 O O . ALA A 1 411 ? -23.073 -11.014 31.977 1.00 88.69 411 ALA A O 1
ATOM 3338 N N . PHE A 1 412 ? -21.149 -11.865 32.773 1.00 80.75 412 PHE A N 1
ATOM 3339 C CA . PHE A 1 412 ? -20.884 -12.761 31.645 1.00 80.75 412 PHE A CA 1
ATOM 3340 C C . PHE A 1 412 ? -22.002 -13.780 31.431 1.00 80.75 412 PHE A C 1
ATOM 3342 O O . PHE A 1 412 ? -22.492 -13.890 30.311 1.00 80.75 412 PHE A O 1
ATOM 3349 N N . ASN A 1 413 ? -22.448 -14.472 32.482 1.00 81.12 413 ASN A N 1
ATOM 3350 C CA . ASN A 1 413 ? -23.530 -15.456 32.358 1.00 81.12 413 ASN A CA 1
ATOM 3351 C C . ASN A 1 413 ? -24.838 -14.792 31.897 1.00 81.12 413 ASN A C 1
ATOM 3353 O O . ASN A 1 413 ? -25.543 -15.326 31.045 1.00 81.12 413 ASN A O 1
ATOM 3357 N N . ILE A 1 414 ? -25.115 -13.577 32.382 1.00 89.25 414 ILE A N 1
ATOM 3358 C CA . ILE A 1 414 ? -26.291 -12.803 31.962 1.00 89.25 414 ILE A CA 1
ATOM 3359 C C . ILE A 1 414 ? -26.210 -12.448 30.472 1.00 89.25 414 ILE A C 1
ATOM 3361 O O . ILE A 1 414 ? -27.213 -12.529 29.766 1.00 89.25 414 ILE A O 1
ATOM 3365 N N . VAL A 1 415 ? -25.027 -12.070 29.980 1.00 88.69 415 VAL A N 1
ATOM 3366 C CA . VAL A 1 415 ? -24.806 -11.747 28.562 1.00 88.69 415 VAL A CA 1
ATOM 3367 C C . VAL A 1 415 ? -24.902 -12.995 27.684 1.00 88.69 415 VAL A C 1
ATOM 3369 O O . VAL A 1 415 ? -25.527 -12.946 26.626 1.00 88.69 415 VAL A O 1
ATOM 3372 N N . LEU A 1 416 ? -24.280 -14.097 28.110 1.00 81.69 416 LEU A N 1
ATOM 3373 C CA . LEU A 1 416 ? -24.150 -15.320 27.322 1.00 81.69 416 LEU A CA 1
ATOM 3374 C C . LEU A 1 416 ? -25.463 -16.097 27.243 1.00 81.69 416 LEU A C 1
ATOM 3376 O O . LEU A 1 416 ? -25.935 -16.405 26.150 1.00 81.69 416 LEU A O 1
ATOM 3380 N N . ASP A 1 417 ? -26.037 -16.407 28.402 1.00 84.69 417 ASP A N 1
ATOM 3381 C CA . ASP A 1 417 ? -27.161 -17.336 28.513 1.00 84.69 417 ASP A CA 1
ATOM 3382 C C . ASP A 1 417 ? -28.507 -16.607 28.545 1.00 84.69 417 ASP A C 1
ATOM 3384 O O . ASP A 1 417 ? -29.563 -17.239 28.526 1.00 84.69 417 ASP A O 1
ATOM 3388 N N . ARG A 1 418 ? -28.481 -15.263 28.575 1.00 90.69 418 ARG A N 1
ATOM 3389 C CA . ARG A 1 418 ? -29.662 -14.414 28.798 1.00 90.69 418 ARG A CA 1
ATOM 3390 C C . ARG A 1 418 ? -30.444 -14.883 30.022 1.00 90.69 418 ARG A C 1
ATOM 3392 O O . ARG A 1 418 ? -31.674 -14.934 30.010 1.00 90.69 418 ARG A O 1
ATOM 3399 N N . GLU A 1 419 ? -29.715 -15.221 31.080 1.00 90.38 419 GLU A N 1
ATOM 3400 C CA . GLU A 1 419 ? -30.257 -15.825 32.288 1.00 90.38 419 GLU A CA 1
ATOM 3401 C C . GLU A 1 419 ? -29.595 -15.245 33.539 1.00 90.38 419 GLU A C 1
ATOM 3403 O O . GLU A 1 419 ? -28.404 -14.940 33.569 1.00 90.38 419 GLU A O 1
ATOM 3408 N N . VAL A 1 420 ? -30.388 -15.081 34.591 1.00 93.19 420 VAL A N 1
ATOM 3409 C CA . VAL A 1 420 ? -29.950 -14.611 35.901 1.00 93.19 420 VAL A CA 1
ATOM 3410 C C . VAL A 1 420 ? -29.987 -15.792 36.863 1.00 93.19 420 VAL A C 1
ATOM 3412 O O . VAL A 1 420 ? -31.011 -16.468 37.001 1.00 93.19 420 VAL A O 1
ATOM 3415 N N . ASN A 1 421 ? -28.858 -16.028 37.531 1.00 88.44 421 ASN A N 1
ATOM 3416 C CA . ASN A 1 421 ? -28.654 -17.075 38.532 1.00 88.44 421 ASN A CA 1
ATOM 3417 C C . ASN A 1 421 ? -28.958 -18.513 38.089 1.00 88.44 421 ASN A C 1
ATOM 3419 O O . ASN A 1 421 ? -29.189 -19.363 38.941 1.00 88.44 421 ASN A O 1
ATOM 3423 N N . GLY A 1 422 ? -28.986 -18.810 36.790 1.00 85.19 422 GLY A N 1
ATOM 3424 C CA . GLY A 1 422 ? -29.306 -20.165 36.336 1.00 85.19 422 GLY A CA 1
ATOM 3425 C C . GLY A 1 422 ? -30.806 -20.523 36.404 1.00 85.19 422 GLY A C 1
ATOM 3426 O O . GLY A 1 422 ? -31.161 -21.696 36.305 1.00 85.19 422 GLY A O 1
ATOM 3427 N N . ILE A 1 423 ? -31.684 -19.551 36.702 1.00 90.19 423 ILE A N 1
ATOM 3428 C CA . ILE A 1 423 ? -33.098 -19.814 37.040 1.00 90.19 423 ILE A CA 1
ATOM 3429 C C . ILE A 1 423 ? -34.052 -18.893 36.274 1.00 90.19 423 ILE A C 1
ATOM 3431 O O . ILE A 1 423 ? -35.147 -19.313 35.893 1.00 90.19 423 ILE A O 1
ATOM 3435 N N . TRP A 1 424 ? -33.680 -17.627 36.055 1.00 94.50 424 TRP A N 1
ATOM 3436 C CA . TRP A 1 424 ? -34.581 -16.639 35.458 1.00 94.50 424 TRP A CA 1
ATOM 3437 C C . TRP A 1 424 ? -34.084 -16.160 34.103 1.00 94.50 424 TRP A C 1
ATOM 3439 O O . TRP A 1 424 ? -33.086 -15.448 34.023 1.00 94.50 424 TRP A O 1
ATOM 3449 N N . LYS A 1 425 ? -34.816 -16.498 33.043 1.00 94.56 425 LYS A N 1
ATOM 3450 C CA . LYS A 1 425 ? -34.526 -16.013 31.691 1.00 94.56 425 LYS A CA 1
ATOM 3451 C C . LYS A 1 425 ? -34.941 -14.560 31.514 1.00 94.56 425 LYS A C 1
ATOM 3453 O O . LYS A 1 425 ? -35.956 -14.123 32.052 1.00 94.56 425 LYS A O 1
ATOM 3458 N N . LEU A 1 426 ? -34.162 -13.827 30.729 1.00 95.44 426 LEU A N 1
ATOM 3459 C CA . LEU A 1 426 ? -34.526 -12.487 30.292 1.00 95.44 426 LEU A CA 1
ATOM 3460 C C . LEU A 1 426 ? -35.690 -12.549 29.289 1.00 95.44 426 LEU A C 1
ATOM 3462 O O . LEU A 1 426 ? -35.731 -13.478 28.480 1.00 95.44 426 LEU A O 1
ATOM 3466 N N . PRO A 1 427 ? -36.596 -11.552 29.287 1.00 95.75 427 PRO A N 1
ATOM 3467 C CA . PRO A 1 427 ? -37.639 -11.436 28.271 1.00 95.75 427 PRO A CA 1
ATOM 3468 C C . PRO A 1 427 ? -37.070 -11.401 26.848 1.00 95.75 427 PRO A C 1
ATOM 3470 O O . PRO A 1 427 ? -35.988 -10.852 26.617 1.00 95.75 427 PRO A O 1
ATOM 3473 N N . ASP A 1 428 ? -37.814 -11.923 25.872 1.00 93.19 428 ASP A N 1
ATOM 3474 C CA . ASP A 1 428 ? -37.345 -12.030 24.484 1.00 93.19 428 ASP A CA 1
ATOM 3475 C C . ASP A 1 428 ? -37.025 -10.673 23.850 1.00 93.19 428 ASP A C 1
ATOM 3477 O O . ASP A 1 428 ? -36.065 -10.576 23.082 1.00 93.19 428 ASP A O 1
ATOM 3481 N N . ASN A 1 429 ? -37.747 -9.618 24.230 1.00 94.44 429 ASN A N 1
ATOM 3482 C CA . ASN A 1 429 ? -37.528 -8.233 23.814 1.00 94.44 429 ASN A CA 1
ATOM 3483 C C . ASN A 1 429 ? -36.487 -7.470 24.664 1.00 94.44 429 ASN A C 1
ATOM 3485 O O . ASN A 1 429 ? -36.229 -6.296 24.404 1.00 94.44 429 ASN A O 1
ATOM 3489 N N . ALA A 1 430 ? -35.812 -8.114 25.620 1.00 95.81 430 ALA A N 1
ATOM 3490 C CA . ALA A 1 430 ? -34.668 -7.514 26.305 1.00 95.81 430 ALA A CA 1
ATOM 3491 C C . ALA A 1 430 ? -33.395 -7.567 25.437 1.00 95.81 430 ALA A C 1
ATOM 3493 O O . ALA A 1 430 ? -33.128 -8.565 24.757 1.00 95.81 430 ALA A O 1
ATOM 3494 N N . ARG A 1 431 ? -32.584 -6.507 25.473 1.00 95.12 431 ARG A N 1
ATOM 3495 C CA . ARG A 1 431 ? -31.309 -6.367 24.750 1.00 95.12 431 ARG A CA 1
ATOM 3496 C C . ARG A 1 431 ? -30.207 -5.931 25.698 1.00 95.12 431 ARG A C 1
ATOM 3498 O O . ARG A 1 431 ? -30.460 -5.175 26.626 1.00 95.12 431 ARG A O 1
ATOM 3505 N N . ILE A 1 432 ? -28.989 -6.417 25.484 1.00 95.12 432 ILE A N 1
ATOM 3506 C CA . ILE A 1 432 ? -27.869 -6.170 26.395 1.00 95.12 432 ILE A CA 1
ATOM 3507 C C . ILE A 1 432 ? -26.859 -5.261 25.711 1.00 95.12 432 ILE A C 1
ATOM 3509 O O . ILE A 1 432 ? -26.368 -5.564 24.623 1.00 95.12 432 ILE A O 1
ATOM 3513 N N . VAL A 1 433 ? -26.531 -4.160 26.380 1.00 94.94 433 VAL A N 1
ATOM 3514 C CA . VAL A 1 433 ? -25.446 -3.264 25.981 1.00 94.94 433 VAL A CA 1
ATOM 3515 C C . VAL A 1 433 ? -24.516 -3.100 27.173 1.00 94.94 433 VAL A C 1
ATOM 3517 O O . VAL A 1 433 ? -24.976 -2.898 28.292 1.00 94.94 433 VAL A O 1
ATOM 3520 N N . ALA A 1 434 ? -23.213 -3.177 26.951 1.00 93.88 434 ALA A N 1
ATOM 3521 C CA . ALA A 1 434 ? -22.193 -2.906 27.951 1.00 93.88 434 ALA A CA 1
ATOM 3522 C C . ALA A 1 434 ? -21.357 -1.692 27.541 1.00 93.88 434 ALA A C 1
ATOM 3524 O O . ALA A 1 434 ? -21.207 -1.407 26.351 1.00 93.88 434 ALA A O 1
ATOM 3525 N N . ALA A 1 435 ? -20.785 -0.988 28.514 1.00 92.31 435 ALA A N 1
ATOM 3526 C CA . ALA A 1 435 ? -19.806 0.064 28.267 1.00 92.31 435 ALA A CA 1
ATOM 3527 C C . ALA A 1 435 ? -18.625 -0.035 29.230 1.00 92.31 435 ALA A C 1
ATOM 3529 O O . ALA A 1 435 ? -18.755 -0.443 30.385 1.00 92.31 435 ALA A O 1
ATOM 3530 N N . GLY A 1 436 ? -17.455 0.342 28.727 1.00 88.75 436 GLY A N 1
ATOM 3531 C CA . GLY A 1 436 ? -16.200 0.272 29.457 1.00 88.75 436 GLY A CA 1
ATOM 3532 C C . GLY A 1 436 ? -15.177 1.232 28.875 1.00 88.75 436 GLY A C 1
ATOM 3533 O O . GLY A 1 436 ? -15.375 1.805 27.802 1.00 88.75 436 GLY A O 1
ATOM 3534 N N . ASN A 1 437 ? -14.100 1.428 29.624 1.00 83.06 437 ASN A N 1
ATOM 3535 C CA . ASN A 1 437 ? -12.947 2.191 29.169 1.00 83.06 437 ASN A CA 1
ATOM 3536 C C . ASN A 1 437 ? -11.848 1.216 28.747 1.00 83.06 437 ASN A C 1
ATOM 3538 O O . ASN A 1 437 ? -11.736 0.129 29.318 1.00 83.06 437 ASN A O 1
ATOM 3542 N N . ASP A 1 438 ? -11.019 1.618 27.787 1.00 72.94 438 ASP A N 1
ATOM 3543 C CA . ASP A 1 438 ? -9.847 0.831 27.427 1.00 72.94 438 ASP A CA 1
ATOM 3544 C C . ASP A 1 438 ? -8.837 0.797 28.585 1.00 72.94 438 ASP A C 1
ATOM 3546 O O . ASP A 1 438 ? -8.690 1.758 29.345 1.00 72.94 438 ASP A O 1
ATOM 3550 N N . MET A 1 439 ? -8.094 -0.311 28.694 1.00 68.94 439 MET A N 1
ATOM 3551 C CA . MET A 1 439 ? -7.052 -0.504 29.720 1.00 68.94 439 MET A CA 1
ATOM 3552 C C . MET A 1 439 ? -5.990 0.605 29.701 1.00 68.94 439 MET A C 1
ATOM 3554 O O . MET A 1 439 ? -5.398 0.918 30.729 1.00 68.94 439 MET A O 1
ATOM 3558 N N . LYS A 1 440 ? -5.752 1.208 28.529 1.00 67.88 440 LYS A N 1
ATOM 3559 C CA . LYS A 1 440 ? -4.799 2.313 28.347 1.00 67.88 440 LYS A CA 1
ATOM 3560 C C . LYS A 1 440 ? -5.313 3.638 28.930 1.00 67.88 440 LYS A C 1
ATOM 3562 O O . LYS A 1 440 ? -4.504 4.481 29.300 1.00 67.88 440 LYS A O 1
ATOM 3567 N N . ASP A 1 441 ? -6.631 3.788 29.066 1.00 63.59 441 ASP A N 1
ATOM 3568 C CA . ASP A 1 441 ? -7.291 5.040 29.458 1.00 63.59 441 ASP A CA 1
ATOM 3569 C C . ASP A 1 441 ? -7.756 5.044 30.923 1.00 63.59 441 ASP A C 1
ATOM 3571 O O . ASP A 1 441 ? -8.209 6.070 31.438 1.00 63.59 441 ASP A O 1
ATOM 3575 N N . SER A 1 442 ? -7.684 3.904 31.621 1.00 64.38 442 SER A N 1
ATOM 3576 C CA . SER A 1 442 ? -8.105 3.807 33.018 1.00 64.38 442 SER A CA 1
ATOM 3577 C C . SER A 1 442 ? -7.239 2.855 33.837 1.00 64.38 442 SER A C 1
ATOM 3579 O O . SER A 1 442 ? -7.257 1.647 33.636 1.00 64.38 442 SER A O 1
ATOM 3581 N N . LEU A 1 443 ? -6.578 3.399 34.864 1.00 61.78 443 LEU A N 1
ATOM 3582 C CA . LEU A 1 443 ? -5.829 2.620 35.863 1.00 61.78 443 LEU A CA 1
ATOM 3583 C C . LEU A 1 443 ? -6.716 1.681 36.699 1.00 61.78 443 LEU A C 1
ATOM 3585 O O . LEU A 1 443 ? -6.203 0.791 37.369 1.00 61.78 443 LEU A O 1
ATOM 3589 N N . ALA A 1 444 ? -8.032 1.910 36.705 1.00 62.94 444 ALA A N 1
ATOM 3590 C CA . ALA A 1 444 ? -9.005 1.109 37.444 1.00 62.94 444 ALA A CA 1
ATOM 3591 C C . ALA A 1 444 ? -9.679 0.029 36.579 1.00 62.94 444 ALA A C 1
ATOM 3593 O O . ALA A 1 444 ? -10.506 -0.721 37.099 1.00 62.94 444 ALA A O 1
ATOM 3594 N N . ALA A 1 445 ? -9.365 -0.032 35.280 1.00 70.69 445 ALA A N 1
ATOM 3595 C CA . ALA A 1 445 ? -9.914 -1.046 34.396 1.00 70.69 445 ALA A CA 1
ATOM 3596 C C . ALA A 1 445 ? -9.255 -2.407 34.667 1.00 70.69 445 ALA A C 1
ATOM 3598 O O . ALA A 1 445 ? -8.035 -2.538 34.727 1.00 70.69 445 ALA A O 1
ATOM 3599 N N . ASN A 1 446 ? -10.092 -3.427 34.815 1.00 72.06 446 ASN A N 1
ATOM 3600 C CA . ASN A 1 446 ? -9.732 -4.832 34.851 1.00 72.06 446 ASN A CA 1
ATOM 3601 C C . ASN A 1 446 ? -9.843 -5.421 33.441 1.00 72.06 446 ASN A C 1
ATOM 3603 O O . ASN A 1 446 ? -10.782 -5.118 32.696 1.00 72.06 446 ASN A O 1
ATOM 3607 N N . GLN A 1 447 ? -8.916 -6.315 33.100 1.00 71.50 447 GLN A N 1
ATOM 3608 C CA . GLN A 1 447 ? -8.944 -7.041 31.836 1.00 71.50 447 GLN A CA 1
ATOM 3609 C C . GLN A 1 447 ? -10.162 -7.972 31.782 1.00 71.50 447 GLN A C 1
ATOM 3611 O O . GLN A 1 447 ? -10.386 -8.772 32.690 1.00 71.50 447 GLN A O 1
ATOM 3616 N N . LEU A 1 448 ? -10.935 -7.893 30.697 1.00 75.00 448 LEU A N 1
ATOM 3617 C CA . LEU A 1 448 ? -12.037 -8.821 30.452 1.00 75.00 448 LEU A CA 1
ATOM 3618 C C . LEU A 1 448 ? -11.485 -10.160 29.961 1.00 75.00 448 LEU A C 1
ATOM 3620 O O . LEU A 1 448 ? -10.590 -10.199 29.116 1.00 75.00 448 LEU A O 1
ATOM 3624 N N . ALA A 1 449 ? -12.045 -11.260 30.461 1.00 67.56 449 ALA A N 1
ATOM 3625 C CA . ALA A 1 449 ? -11.681 -12.593 29.997 1.00 67.56 449 ALA A CA 1
ATOM 3626 C C . ALA A 1 449 ? -11.979 -12.751 28.491 1.00 67.56 449 ALA A C 1
ATOM 3628 O O . ALA A 1 449 ? -13.027 -12.318 28.010 1.00 67.56 449 ALA A O 1
ATOM 3629 N N . GLU A 1 450 ? -11.093 -13.418 27.745 1.00 65.81 450 GLU A N 1
ATOM 3630 C CA . GLU A 1 450 ? -11.233 -13.622 26.291 1.00 65.81 450 GLU A CA 1
ATOM 3631 C C . GLU A 1 450 ? -12.593 -14.230 25.872 1.00 65.81 450 GLU A C 1
ATOM 3633 O O . GLU A 1 450 ? -13.184 -13.752 24.897 1.00 65.81 450 GLU A O 1
ATOM 3638 N N . PRO A 1 451 ? -13.172 -15.206 26.607 1.00 64.44 451 PRO A N 1
ATOM 3639 C CA . PRO A 1 451 ? -14.501 -15.721 26.286 1.00 64.44 451 PRO A CA 1
ATOM 3640 C C . PRO A 1 451 ? -15.613 -14.671 26.371 1.00 64.44 451 PRO A C 1
ATOM 3642 O O . PRO A 1 451 ? -16.570 -14.768 25.612 1.00 64.44 451 PRO A O 1
ATOM 3645 N N . LEU A 1 452 ? -15.500 -13.684 27.268 1.00 64.25 452 LEU A N 1
ATOM 3646 C CA . LEU A 1 452 ? -16.454 -12.577 27.413 1.00 64.25 452 LEU A CA 1
ATOM 3647 C C . LEU A 1 452 ? -16.291 -11.575 26.271 1.00 64.25 452 LEU A C 1
ATOM 3649 O O . LEU A 1 452 ? -17.286 -11.119 25.718 1.00 64.25 452 LEU A O 1
ATOM 3653 N N . PHE A 1 453 ? -15.048 -11.290 25.877 1.00 71.12 453 PHE A N 1
ATOM 3654 C CA . PHE A 1 453 ? -14.747 -10.415 24.747 1.00 71.12 453 PHE A CA 1
ATOM 3655 C C . PHE A 1 453 ? -15.402 -10.937 23.458 1.00 71.12 453 PHE A C 1
ATOM 3657 O O . PHE A 1 453 ? -16.231 -10.259 22.869 1.00 71.12 453 PHE A O 1
ATOM 3664 N N . ASN A 1 454 ? -15.168 -12.198 23.086 1.00 73.62 454 ASN A N 1
ATOM 3665 C CA . ASN A 1 454 ? -15.659 -12.776 21.823 1.00 73.62 454 ASN A CA 1
ATOM 3666 C C . ASN A 1 454 ? -17.197 -12.868 21.674 1.00 73.62 454 ASN A C 1
ATOM 3668 O O . ASN A 1 454 ? -17.682 -13.355 20.652 1.00 73.62 454 ASN A O 1
ATOM 3672 N N . ARG A 1 455 ? -17.976 -12.464 22.684 1.00 75.25 455 ARG A N 1
ATOM 3673 C CA . ARG A 1 455 ? -19.446 -12.547 22.702 1.00 75.25 455 ARG A CA 1
ATOM 3674 C C . ARG A 1 455 ? -20.141 -11.214 22.473 1.00 75.25 455 ARG A C 1
ATOM 3676 O O . ARG A 1 455 ? -21.361 -11.201 22.329 1.00 75.25 455 ARG A O 1
ATOM 3683 N N . PHE A 1 456 ? -19.385 -10.126 22.398 1.00 84.69 456 PHE A N 1
ATOM 3684 C CA . PHE A 1 456 ? -19.930 -8.827 22.052 1.00 84.69 456 PHE A CA 1
ATOM 3685 C C . PHE A 1 456 ? -19.650 -8.462 20.597 1.00 84.69 456 PHE A C 1
ATOM 3687 O O . PHE A 1 456 ? -18.603 -8.779 20.034 1.00 84.69 456 PHE A O 1
ATOM 3694 N N . ALA A 1 457 ? -20.564 -7.698 20.008 1.00 86.56 457 ALA A N 1
ATOM 3695 C CA . ALA A 1 457 ? -20.215 -6.788 18.932 1.00 86.56 457 ALA A CA 1
ATOM 3696 C C . ALA A 1 457 ? -19.472 -5.589 19.541 1.00 86.56 457 ALA A C 1
ATOM 3698 O O . ALA A 1 457 ? -20.027 -4.855 20.360 1.00 86.56 457 ALA A O 1
ATOM 3699 N N . HIS A 1 458 ? -18.210 -5.404 19.161 1.00 86.31 458 HIS A N 1
ATOM 3700 C CA . HIS A 1 458 ? -17.370 -4.327 19.680 1.00 86.31 458 HIS A CA 1
ATOM 3701 C C . HIS A 1 458 ? -17.551 -3.058 18.854 1.00 86.31 458 HIS A C 1
ATOM 3703 O O . HIS A 1 458 ? -17.292 -3.061 17.650 1.00 86.31 458 HIS A O 1
ATOM 3709 N N . VAL A 1 459 ? -17.947 -1.970 19.510 1.00 86.19 459 VAL A N 1
ATOM 3710 C CA . VAL A 1 459 ? -18.081 -0.648 18.890 1.00 86.19 459 VAL A CA 1
ATOM 3711 C C . VAL A 1 459 ? -17.190 0.327 19.643 1.00 86.19 459 VAL A C 1
ATOM 3713 O O . VAL A 1 459 ? -17.349 0.513 20.846 1.00 86.19 459 VAL A O 1
ATOM 3716 N N . TYR A 1 460 ? -16.244 0.942 18.940 1.00 84.38 460 TYR A N 1
ATOM 3717 C CA . TYR A 1 460 ? -15.377 1.975 19.498 1.00 84.38 460 TYR A CA 1
ATOM 3718 C C . TYR A 1 460 ? -16.017 3.331 19.245 1.00 84.38 460 TYR A C 1
ATOM 3720 O O . TYR A 1 460 ? -16.145 3.727 18.094 1.00 84.38 460 TYR A O 1
ATOM 3728 N N . ILE A 1 461 ? -16.433 4.003 20.315 1.00 80.88 461 ILE A N 1
ATOM 3729 C CA . ILE A 1 461 ? -17.044 5.327 20.254 1.00 80.88 461 ILE A CA 1
ATOM 3730 C C . ILE A 1 461 ? -15.938 6.372 20.243 1.00 80.88 461 ILE A C 1
ATOM 3732 O O . ILE A 1 461 ? -15.140 6.445 21.184 1.00 80.88 461 ILE A O 1
ATOM 3736 N N . LYS A 1 462 ? -15.912 7.196 19.193 1.00 77.44 462 LYS A N 1
ATOM 3737 C CA . LYS A 1 462 ? -15.020 8.353 19.113 1.00 77.44 462 LYS A CA 1
ATOM 3738 C C . LYS A 1 462 ? -15.802 9.607 18.744 1.00 77.44 462 LYS A C 1
ATOM 3740 O O . LYS A 1 462 ? -16.205 9.796 17.597 1.00 77.44 462 LYS A O 1
ATOM 3745 N N . THR A 1 463 ? -15.945 10.520 19.696 1.00 72.75 463 THR A N 1
ATOM 3746 C CA . THR A 1 463 ? -16.561 11.820 19.443 1.00 72.75 463 THR A CA 1
ATOM 3747 C C . THR A 1 463 ? -15.571 12.710 18.703 1.00 72.75 463 THR A C 1
ATOM 3749 O O . THR A 1 463 ? -14.527 13.099 19.221 1.00 72.75 463 THR A O 1
ATOM 3752 N N . THR A 1 464 ? -15.897 13.058 17.463 1.00 76.88 464 THR A N 1
ATOM 3753 C CA . THR A 1 464 ? -15.160 14.065 16.689 1.00 76.88 464 THR A CA 1
ATOM 3754 C C . THR A 1 464 ? -15.888 15.402 16.730 1.00 76.88 464 THR A C 1
ATOM 3756 O O . THR A 1 464 ? -17.116 15.436 16.862 1.00 76.88 464 THR A O 1
ATOM 3759 N N . ALA A 1 465 ? -15.158 16.509 16.548 1.00 77.44 465 ALA A N 1
ATOM 3760 C CA . ALA A 1 465 ? -15.767 17.832 16.412 1.00 77.44 465 ALA A CA 1
ATOM 3761 C C . ALA A 1 465 ? -16.855 17.834 15.325 1.00 77.44 465 ALA A C 1
ATOM 3763 O O . ALA A 1 465 ? -17.950 18.321 15.562 1.00 77.44 465 ALA A O 1
ATOM 3764 N N . GLU A 1 466 ? -16.610 17.202 14.176 1.00 75.62 466 GLU A N 1
ATOM 3765 C CA . GLU A 1 466 ? -17.595 17.071 13.095 1.00 75.62 466 GLU A CA 1
ATOM 3766 C C . GLU A 1 466 ? -18.858 16.312 13.527 1.00 75.62 466 GLU A C 1
ATOM 3768 O O . GLU A 1 466 ? -19.970 16.788 13.294 1.00 75.62 466 GLU A O 1
ATOM 3773 N N . SER A 1 467 ? -18.705 15.166 14.204 1.00 72.12 467 SER A N 1
ATOM 3774 C CA . SER A 1 467 ? -19.847 14.384 14.701 1.00 72.12 467 SER A CA 1
ATOM 3775 C C . SER A 1 467 ? -20.665 15.158 15.738 1.00 72.12 467 SER A C 1
ATOM 3777 O O . SER A 1 467 ? -21.896 15.113 15.727 1.00 72.12 467 SER A O 1
ATOM 3779 N N . TRP A 1 468 ? -19.989 15.929 16.595 1.00 78.50 468 TRP A N 1
ATOM 3780 C CA . TRP A 1 468 ? -20.630 16.772 17.592 1.00 78.50 468 TRP A CA 1
ATOM 3781 C C . TRP A 1 468 ? -21.343 17.962 16.945 1.00 78.50 468 TRP A C 1
ATOM 3783 O O . TRP A 1 468 ? -22.472 18.260 17.317 1.00 78.50 468 TRP A O 1
ATOM 3793 N N . LEU A 1 469 ? -20.733 18.613 15.948 1.00 78.75 469 LEU A N 1
ATOM 3794 C CA . LEU A 1 469 ? -21.337 19.728 15.208 1.00 78.75 469 LEU A CA 1
ATOM 3795 C C . LEU A 1 469 ? -22.592 19.286 14.450 1.00 78.75 469 LEU A C 1
ATOM 3797 O O . LEU A 1 469 ? -23.583 20.016 14.445 1.00 78.75 469 LEU A O 1
ATOM 3801 N N . LYS A 1 470 ? -22.571 18.082 13.861 1.00 77.50 470 LYS A N 1
ATOM 3802 C CA . LYS A 1 470 ? -23.752 17.464 13.247 1.00 77.50 470 LYS A CA 1
ATOM 3803 C C . LYS A 1 470 ? -24.857 17.230 14.280 1.00 77.50 470 LYS A C 1
ATOM 3805 O O . LYS A 1 470 ? -25.990 17.632 14.066 1.00 77.50 470 LYS A O 1
ATOM 3810 N N . TRP A 1 471 ? -24.527 16.643 15.429 1.00 79.19 471 TRP A N 1
ATOM 3811 C CA . TRP A 1 471 ? -25.509 16.448 16.497 1.00 79.19 471 TRP A CA 1
ATOM 3812 C C . TRP A 1 471 ? -26.073 17.785 17.016 1.00 79.19 471 TRP A C 1
ATOM 3814 O O . TRP A 1 471 ? -27.281 17.932 17.200 1.00 79.19 471 TRP A O 1
ATOM 3824 N N . ALA A 1 472 ? -25.208 18.782 17.212 1.00 78.31 472 ALA A N 1
ATOM 3825 C CA . ALA A 1 472 ? -25.560 20.091 17.750 1.00 78.31 472 ALA A CA 1
ATOM 3826 C C . ALA A 1 472 ? -26.497 20.883 16.825 1.00 78.31 472 ALA A C 1
ATOM 3828 O O . ALA A 1 472 ? -27.371 21.599 17.325 1.00 78.31 472 ALA A O 1
ATOM 3829 N N . SER A 1 473 ? -26.344 20.741 15.502 1.00 76.44 473 SER A N 1
ATOM 3830 C CA . SER A 1 473 ? -27.236 21.376 14.525 1.00 76.44 473 SER A CA 1
ATOM 3831 C C . SER A 1 473 ? -28.645 20.777 14.548 1.00 76.44 473 SER A C 1
ATOM 3833 O O . SER A 1 473 ? -29.617 21.493 14.322 1.00 76.44 473 SER A O 1
ATOM 3835 N N . GLU A 1 474 ? -28.768 19.495 14.893 1.00 80.00 474 GLU A N 1
ATOM 3836 C CA . GLU A 1 474 ? -30.043 18.778 14.991 1.00 80.00 474 GLU A CA 1
ATOM 3837 C C . GLU A 1 474 ? -30.746 18.985 16.351 1.00 80.00 474 GLU A C 1
ATOM 3839 O O . GLU A 1 474 ? -31.948 18.755 16.465 1.00 80.00 474 GLU A O 1
ATOM 3844 N N . HIS A 1 475 ? -30.025 19.451 17.381 1.00 76.56 475 HIS A N 1
ATOM 3845 C CA . HIS A 1 475 ? -30.505 19.520 18.773 1.00 76.56 475 HIS A CA 1
ATOM 3846 C C . HIS A 1 475 ? -30.611 20.949 19.341 1.00 76.56 475 HIS A C 1
ATOM 3848 O O . HIS A 1 475 ? -30.590 21.141 20.557 1.00 76.56 475 HIS A O 1
ATOM 3854 N N . ASN A 1 476 ? -30.763 21.961 18.477 1.00 78.81 476 ASN A N 1
ATOM 3855 C CA . ASN A 1 476 ? -30.982 23.368 18.858 1.00 78.81 476 ASN A CA 1
ATOM 3856 C C . ASN A 1 476 ? -29.917 23.944 19.816 1.00 78.81 476 ASN A C 1
ATOM 3858 O O . ASN A 1 476 ? -30.221 24.766 20.686 1.00 78.81 476 ASN A O 1
ATOM 3862 N N . ILE A 1 477 ? -28.655 23.538 19.662 1.00 85.81 477 ILE A N 1
ATOM 3863 C CA . ILE A 1 477 ? -27.557 24.137 20.425 1.00 85.81 477 ILE A CA 1
ATOM 3864 C C . ILE A 1 477 ? -27.323 25.572 19.944 1.00 85.81 477 ILE A C 1
ATOM 3866 O O . ILE A 1 477 ? -27.334 25.859 18.747 1.00 85.81 477 ILE A O 1
ATOM 3870 N N . HIS A 1 478 ? -27.097 26.491 20.886 1.00 82.88 478 HIS A N 1
ATOM 3871 C CA . HIS A 1 478 ? -26.963 27.914 20.581 1.00 82.88 478 HIS A CA 1
ATOM 3872 C C . HIS A 1 478 ? -25.843 28.178 19.545 1.00 82.88 478 HIS A C 1
ATOM 3874 O O . HIS A 1 478 ? -24.713 27.723 19.761 1.00 82.88 478 HIS A O 1
ATOM 3880 N N . PRO A 1 479 ? -26.090 28.975 18.482 1.00 80.62 479 PRO A N 1
ATOM 3881 C CA . PRO A 1 479 ? -25.154 29.175 17.370 1.00 80.62 479 PRO A CA 1
ATOM 3882 C C . PRO A 1 479 ? -23.728 29.563 17.741 1.00 80.62 479 PRO A C 1
ATOM 3884 O O . PRO A 1 479 ? -22.771 29.092 17.129 1.00 80.62 479 PRO A O 1
ATOM 3887 N N . ALA A 1 480 ? -23.569 30.379 18.783 1.00 81.81 480 ALA A N 1
ATOM 3888 C CA . ALA A 1 480 ? -22.253 30.778 19.275 1.00 81.81 480 ALA A CA 1
ATOM 3889 C C . ALA A 1 480 ? -21.387 29.589 19.747 1.00 81.81 480 ALA A C 1
ATOM 3891 O O . ALA A 1 480 ? -20.171 29.628 19.587 1.00 81.81 480 ALA A O 1
ATOM 3892 N N . ILE A 1 481 ? -21.995 28.529 20.293 1.00 78.25 481 ILE A N 1
ATOM 3893 C CA . ILE A 1 481 ? -21.275 27.391 20.886 1.00 78.25 481 ILE A CA 1
ATOM 3894 C C . ILE A 1 481 ? -20.690 26.500 19.791 1.00 78.25 481 ILE A C 1
ATOM 3896 O O . ILE A 1 481 ? -19.489 26.235 19.787 1.00 78.25 481 ILE A O 1
ATOM 3900 N N . TYR A 1 482 ? -21.505 26.070 18.826 1.00 80.88 482 TYR A N 1
ATOM 3901 C CA . TYR A 1 482 ? -20.986 25.241 17.741 1.00 80.88 482 TYR A CA 1
ATOM 3902 C C . TYR A 1 482 ? -20.100 26.052 16.780 1.00 80.88 482 TYR A C 1
ATOM 3904 O O . TYR A 1 482 ? -19.119 25.511 16.282 1.00 80.88 482 TYR A O 1
ATOM 3912 N N . SER A 1 483 ? -20.345 27.359 16.589 1.00 75.12 483 SER A N 1
ATOM 3913 C CA . SER A 1 483 ? -19.430 28.225 15.818 1.00 75.12 483 SER A CA 1
ATOM 3914 C C . SER A 1 483 ? -18.045 28.312 16.466 1.00 75.12 483 SER A C 1
ATOM 3916 O O . SER A 1 483 ? -17.034 28.273 15.768 1.00 75.12 483 SER A O 1
ATOM 3918 N N . TYR A 1 484 ? -17.984 28.380 17.800 1.00 80.12 484 TYR A N 1
ATOM 3919 C CA . TYR A 1 484 ? -16.726 28.363 18.545 1.00 80.12 484 TYR A CA 1
ATOM 3920 C C . TYR A 1 484 ? -15.984 27.026 18.395 1.00 80.12 484 TYR A C 1
ATOM 3922 O O . TYR A 1 484 ? -14.795 27.017 18.074 1.00 80.12 484 TYR A O 1
ATOM 3930 N N . ILE A 1 485 ? -16.686 25.900 18.558 1.00 78.44 485 ILE A N 1
ATOM 3931 C CA . ILE A 1 485 ? -16.104 24.553 18.427 1.00 78.44 485 ILE A CA 1
ATOM 3932 C C . ILE A 1 485 ? -15.635 24.284 16.988 1.00 78.44 485 ILE A C 1
ATOM 3934 O O . ILE A 1 485 ? -14.548 23.739 16.793 1.00 78.44 485 ILE A O 1
ATOM 3938 N N . ALA A 1 486 ? -16.399 24.729 15.983 1.00 74.75 486 ALA A N 1
ATOM 3939 C CA . ALA A 1 486 ? -16.020 24.652 14.573 1.00 74.75 486 ALA A CA 1
ATOM 3940 C C . ALA A 1 486 ? -14.772 25.494 14.264 1.00 74.75 486 ALA A C 1
ATOM 3942 O O . ALA A 1 486 ? -13.860 25.013 13.594 1.00 74.75 486 ALA A O 1
ATOM 3943 N N . TYR A 1 487 ? -14.694 26.721 14.793 1.00 76.25 487 TYR A N 1
ATOM 3944 C CA . TYR A 1 487 ? -13.532 27.602 14.625 1.00 76.25 487 TYR A CA 1
ATOM 3945 C C . TYR A 1 487 ? -12.258 27.015 15.247 1.00 76.25 487 TYR A C 1
ATOM 3947 O O . TYR A 1 487 ? -11.185 27.078 14.650 1.00 76.25 487 TYR A O 1
ATOM 3955 N N . LYS A 1 488 ? -12.378 26.413 16.433 1.00 72.69 488 LYS A N 1
ATOM 3956 C CA . LYS A 1 488 ? -11.264 25.793 17.162 1.00 72.69 488 LYS A CA 1
ATOM 3957 C C . LYS A 1 488 ? -10.900 24.385 16.685 1.00 72.69 488 LYS A C 1
ATOM 3959 O O . LYS A 1 488 ? -9.962 23.811 17.220 1.00 72.69 488 LYS A O 1
ATOM 3964 N N . LYS A 1 489 ? -11.632 23.807 15.724 1.00 65.00 489 LYS A N 1
ATOM 3965 C CA . LYS A 1 489 ? -11.469 22.408 15.276 1.00 65.00 489 LYS A CA 1
ATOM 3966 C C . LYS A 1 489 ? -11.479 21.374 16.420 1.00 65.00 489 LYS A C 1
ATOM 3968 O O . LYS A 1 489 ? -10.909 20.298 16.285 1.00 65.00 489 LYS A O 1
ATOM 3973 N N . GLY A 1 490 ? -12.142 21.679 17.538 1.00 54.59 490 GLY A N 1
ATOM 3974 C CA . GLY A 1 490 ? -12.153 20.814 18.724 1.00 54.59 490 GLY A CA 1
ATOM 3975 C C . GLY A 1 490 ? -10.886 20.852 19.590 1.00 54.59 490 GLY A C 1
ATOM 3976 O O . GLY A 1 490 ? -10.773 20.030 20.494 1.00 54.59 490 GLY A O 1
ATOM 3977 N N . GLU A 1 491 ? -9.958 21.785 19.361 1.00 48.34 491 GLU A N 1
ATOM 3978 C CA . GLU A 1 491 ? -8.788 21.999 20.222 1.00 48.34 491 GLU A CA 1
ATOM 3979 C C . GLU A 1 491 ? -9.134 22.962 21.372 1.00 48.34 491 GLU A C 1
ATOM 3981 O O . GLU A 1 491 ? -9.625 24.074 21.139 1.00 48.34 491 GLU A O 1
ATOM 3986 N N . THR A 1 492 ? -8.892 22.533 22.615 1.00 44.78 492 THR A N 1
ATOM 3987 C CA . THR A 1 492 ? -8.986 23.379 23.821 1.00 44.78 492 THR A CA 1
ATOM 3988 C C . THR A 1 492 ? -7.726 24.190 24.045 1.00 44.78 492 THR A C 1
ATOM 3990 O O . THR A 1 492 ? -6.648 23.554 24.092 1.00 44.78 492 THR A O 1
#

Secondary structure (DSSP, 8-state):
--HHHHH--SSSPPPHHHHHH-S--BB-HHHHHTT------GGGS-TT--SGGG-B--EEEEEE-SSSSEEEE-TTS-EEEE-TT-S-SBB--EEE-HHHHHHHGGG-EE-GGG-EEEEEEEEEEEEPPHHHHHHHHHHHHHHPPEEEEEEEEE-S-TT--SS---EEEEEEEEETTEEEEEEEP--TTTT--EE-TTS-EE-TT-EEEEEEEEEEEEEETTTTEEEESSB-B----SS-TTS---S-GGGSHHHHHIIIIIHHHHSHHHHHHHHHS--HHHHHHHHHHHHHHHHTS-TT--------HHHHHHHHHHTT--EEEE--TTS-HHHHHHHH-TT-EEEEGGG--HHHHH-EEEEETTTTEEEEE--HHHHHHHHHHHH-TTS-EEEEEETGGGS-HHHHHHHHHHHHHSEETTTEEPPTTEEEEEE---TTT-TTPPPPPHHHHTTSEEEE----HHHHHHHHHHTT--HHHHHHHHHTTT--

Sequence (492 aa):
MSEGQIWGNDKESQLEVIRKYGTKAAITDLCVLTGSYLCEDTDYNIDEDSSLKGRTSWFWTRSDDNDDDVRAVYKDGSRDVEFRYERFGVVRPVLQSSVIFSQISPNRVRGYNGTEEVEYGEYPQYAADSRMQSILESEYNRGMNKTGRSYTFDSVKYDDYDTGFKPVTYEEYEYQGKRYIRIRANSDFGGNKFKLSNGVEYRDGDCVWLEVSPVKWLIDDRTGILVSKLGLVSGIRFLDRNHNYKGDFSRTEMKEYLDRYMIRDLTQTATFTHVQDMSPEEKTQFEEERKQAEKRRNPYGLKFGQVSEEEIIKGAIESGVAVFLHGPSSEGKSARVKQIDPDCVIIYLRNATPESLNGKSVYNQATGEMIDVKPSWLKKLEEKCEKEPDRFHIVFLDEITNALPSIQGIAFNIVLDREVNGIWKLPDNARIVAAGNDMKDSLAANQLAEPLFNRFAHVYIKTTAESWLKWASEHNIHPAIYSYIAYKKGET

Foldseek 3Di:
DAPCCQPNDPVHHHFPLCVQQDQWFFAFVQLQLQAADWDPPLVLFGPVDSALRRTTAKAFDLFAPVPLWTWIQGSNRDIDTDHLLFFNHFDFDKDDDPVVLVVFVVVWDQDHRRWIKTWAFKAFGFFDAPVVFVVVVVCVVVPFAFPPAKAWGAPDARPPSADAGDIDIWTWGDDPNWIKTWDFGRYNPPQDWDAGSSRDIDGGRDITITTIGTWMWTARPVRRMTITNHRRHTRHRFAHPVGGNPSPSCPTSVVVCCVPGVVCNRNVVVVVVQVVPDDPVVVVVVVVVVVVVVVPPDPVPDDDDPDDLLNLVVVCLVVQAEAEEEDAPPLCPVVSVCVQPVPALEDAQLPDDLCLQQNDWDQDPVVRDIDTDDHPSQVVQVVVCVVCVVAAHEYEHEALQLHDPVSVVQVLCCLPVCDGNVPGHHDPSYHYYYYHYDVVRDPSGHDRDPVSVVRHDYRYRDDFLVNVLVVCVVVVNPPVVNVVSVVCRNDD

InterPro domains:
  IPR027417 P-loop containing nucleoside triphosphate hydrolase [G3DSA:3.40.50.300] (304-468)
  IPR027417 P-loop containing nucleoside triphosphate hydrolase [SSF52540] (304-462)

Organism: NCBI:txid2840670